Protein AF-A0A7S0RWW1-F1 (afdb_monomer_lite)

Secondary structure (DSSP, 8-state):
-PPP-PPEEEEEE--TT-HHHH-HHHHHHHHHHHHHHH-HHHHHHHHTS-HHHHHH---HHHHHIIIIIHHHTT--S-EEEEEE-GGGGS-GGGSSTT--SPP-TT--HHHHHHHHTGGGS-TTEEEEE---TTHHHHTHHHHHHHHHGGG-----HHHHHTTS-------S-HHHHHHHHHH-BTTB-PPP-SS--HHHHHHHHHHHHHHT-GGG-HHHHHHHHHHHH-SS-EEHHHHHHTT-GGGGGGSTTBTTTEEEETTEEEES-HHHHHHHHHGGGS-SSSS-----HHHHHHHHHHHHHHTTTS--HHHHHHHHHHHHHTTTSHHHHHHHHHHHS-HHHHHHHHHTT-HHHHHHHHHTS-TTT--HHHHHHHHHHHHHHHHHHH-TT-

Foldseek 3Di:
DDDPLDAQEAEQEAALLAVCSQQLLSVLVRRLVSVVVVPVQSVVLVVVDDPVVSVLDDDNVVSLVRRPAVSQPPPPRAYEYEYEAQLSQAAPQLNDPPDPDAQPVCRRVNLVSVQPRVLPHDPSYHYDYYYDCCRNNNCPVVSVCVRNPPPDDDDDPVRVCVVPDDDQAQAADPLLVLLCVQVDDPQANQDDDSHDYLVSVLVSLVRLCVSLVLLPDPLLLLVVLLSLLRSRFDALVLCVLLVNNVCQVSHRSEVAQWYDDPRGIDGNHPSSSVSLVVVCVDDPDDSGSNHDNLSSLVSVLVSQLVCLVPGDPSSLQCNLLSLQSNLVDVVSLVSNLVCLVPVVSVLVSLCSLRLVSNLVSLVSHPPVSDDPSSVVSNVVSVVCSVVSSPDPVD

Structure (mmCIF, N/CA/C/O backbone):
data_AF-A0A7S0RWW1-F1
#
_entry.id   AF-A0A7S0RWW1-F1
#
loop_
_atom_site.group_PDB
_atom_site.id
_atom_site.type_symbol
_atom_site.label_atom_id
_atom_site.label_alt_id
_atom_site.label_comp_id
_atom_site.label_asym_id
_atom_site.label_entity_id
_atom_site.label_seq_id
_atom_site.pdbx_PDB_ins_code
_atom_site.Cartn_x
_atom_site.Cartn_y
_atom_site.Cartn_z
_atom_site.occupancy
_atom_site.B_iso_or_equiv
_atom_site.auth_seq_id
_atom_site.auth_comp_id
_atom_site.auth_asym_id
_atom_site.auth_atom_id
_atom_site.pdbx_PDB_model_num
ATOM 1 N N . GLN A 1 1 ? -16.644 -12.127 40.427 1.00 37.81 1 GLN A N 1
ATOM 2 C CA . GLN A 1 1 ? -15.809 -10.912 40.522 1.00 37.81 1 GLN A CA 1
ATOM 3 C C . GLN A 1 1 ? -15.614 -10.399 39.103 1.00 37.81 1 GLN A C 1
ATOM 5 O O . GLN A 1 1 ? -14.930 -11.060 38.331 1.00 37.81 1 GLN A O 1
ATOM 10 N N . SER A 1 2 ? -16.305 -9.324 38.710 1.00 40.09 2 SER A N 1
ATOM 11 C CA . SER A 1 2 ? -16.115 -8.711 37.389 1.00 40.09 2 SER A CA 1
ATOM 12 C C . SER A 1 2 ? -14.710 -8.122 37.340 1.00 40.09 2 SER A C 1
ATOM 14 O O . SER A 1 2 ? -14.359 -7.314 38.203 1.00 40.09 2 SER A O 1
ATOM 16 N N . LYS A 1 3 ? -13.889 -8.543 36.371 1.00 50.25 3 LYS A N 1
ATOM 17 C CA . LYS A 1 3 ? -12.621 -7.861 36.087 1.00 50.25 3 LYS A CA 1
ATOM 18 C C . LYS A 1 3 ? -12.914 -6.359 35.920 1.00 50.25 3 LYS A C 1
ATOM 20 O O . LYS A 1 3 ? -13.973 -6.029 35.382 1.00 50.25 3 LYS A O 1
ATOM 25 N N . PRO A 1 4 ? -12.033 -5.458 36.391 1.00 52.06 4 PRO A N 1
ATOM 26 C CA . PRO A 1 4 ? -12.162 -4.040 36.069 1.00 52.06 4 PRO A CA 1
ATOM 27 C C . PRO A 1 4 ? -12.346 -3.895 34.556 1.00 52.06 4 PRO A C 1
ATOM 29 O O . PRO A 1 4 ? -11.759 -4.676 33.807 1.00 52.06 4 PRO A O 1
ATOM 32 N N . ASN A 1 5 ? -13.192 -2.945 34.145 1.00 63.16 5 ASN A N 1
ATOM 33 C CA . ASN A 1 5 ? -13.522 -2.646 32.750 1.00 63.16 5 ASN A CA 1
ATOM 34 C C . ASN A 1 5 ? -12.229 -2.279 31.999 1.00 63.16 5 ASN A C 1
ATOM 36 O O . ASN A 1 5 ? -11.830 -1.117 31.937 1.00 63.16 5 ASN A O 1
ATOM 40 N N . GLN A 1 6 ? -11.499 -3.294 31.543 1.00 82.75 6 GLN A N 1
ATOM 41 C CA . GLN A 1 6 ? -10.208 -3.134 30.906 1.00 82.75 6 GLN A CA 1
ATOM 42 C C . GLN A 1 6 ? -10.473 -2.534 29.534 1.00 82.75 6 GLN A C 1
ATOM 44 O O . GLN A 1 6 ? -11.285 -3.059 28.773 1.00 82.75 6 GLN A O 1
ATOM 49 N N . ALA A 1 7 ? -9.823 -1.409 29.245 1.00 89.44 7 ALA A N 1
ATOM 50 C CA . ALA A 1 7 ? -9.963 -0.771 27.950 1.00 89.44 7 ALA A CA 1
ATOM 51 C C . ALA A 1 7 ? -9.576 -1.765 26.845 1.00 89.44 7 ALA A C 1
ATOM 53 O O . ALA A 1 7 ? -8.539 -2.428 26.944 1.00 89.44 7 ALA A O 1
ATOM 54 N N . ALA A 1 8 ? -10.399 -1.863 25.802 1.00 94.88 8 ALA A N 1
ATOM 55 C CA . ALA A 1 8 ? -10.026 -2.605 24.605 1.00 94.88 8 ALA A CA 1
ATOM 56 C C . ALA A 1 8 ? -9.015 -1.761 23.825 1.00 94.88 8 ALA A C 1
ATOM 58 O O . ALA A 1 8 ? -9.282 -0.594 23.548 1.00 94.88 8 ALA A O 1
ATOM 59 N N . VAL A 1 9 ? -7.858 -2.326 23.485 1.00 96.75 9 VAL A N 1
ATOM 60 C CA . VAL A 1 9 ? -6.816 -1.616 22.733 1.00 96.75 9 VAL A CA 1
ATOM 61 C C . VAL A 1 9 ? -6.549 -2.374 21.447 1.00 96.75 9 VAL A C 1
ATOM 63 O O . VAL A 1 9 ? -6.239 -3.562 21.485 1.00 96.75 9 VAL A O 1
ATOM 66 N N . VAL A 1 10 ? -6.664 -1.685 20.317 1.00 97.25 10 VAL A N 1
ATOM 67 C CA . VAL A 1 10 ? -6.416 -2.258 18.990 1.00 97.25 10 VAL A CA 1
ATOM 68 C C . VAL A 1 10 ? -5.436 -1.389 18.220 1.00 97.25 10 VAL A C 1
ATOM 70 O O . VAL A 1 10 ? -5.339 -0.182 18.453 1.00 97.25 10 VAL A O 1
ATOM 73 N N . PHE A 1 11 ? -4.698 -2.010 17.306 1.00 97.38 11 PHE A N 1
ATOM 74 C CA . PHE A 1 11 ? -3.546 -1.396 16.660 1.00 97.38 11 PHE A CA 1
ATOM 75 C C . PHE A 1 11 ? -3.652 -1.502 15.145 1.00 97.38 11 PHE A C 1
ATOM 77 O O . PHE A 1 11 ? -3.973 -2.555 14.594 1.00 97.38 11 PHE A O 1
ATOM 84 N N . HIS A 1 12 ? -3.300 -0.428 14.451 1.00 97.19 12 HIS A N 1
ATOM 85 C CA . HIS A 1 12 ? -3.078 -0.450 13.015 1.00 97.19 12 HIS A CA 1
ATOM 86 C C . HIS A 1 12 ? -1.761 0.241 12.676 1.00 97.19 12 HIS A C 1
ATOM 88 O O . HIS A 1 12 ? -1.550 1.394 13.037 1.00 97.19 12 HIS A O 1
ATOM 94 N N . TYR A 1 13 ? -0.890 -0.467 11.959 1.00 95.00 13 TYR A N 1
ATOM 95 C CA . TYR A 1 13 ? 0.432 0.024 11.572 1.00 95.00 13 TYR A CA 1
ATOM 96 C C . TYR A 1 13 ? 0.440 0.369 10.090 1.00 95.00 13 TYR A C 1
ATOM 98 O O . TYR A 1 13 ? 0.392 -0.534 9.244 1.00 95.00 13 TYR A O 1
ATOM 106 N N . LEU A 1 14 ? 0.518 1.658 9.774 1.00 93.19 14 LEU A N 1
ATOM 107 C CA . LEU A 1 14 ? 0.661 2.123 8.400 1.00 93.19 14 LEU A CA 1
ATOM 108 C C . LEU A 1 14 ? 2.075 1.822 7.897 1.00 93.19 14 LEU A C 1
ATOM 110 O O . LEU A 1 14 ? 3.035 1.770 8.663 1.00 93.19 14 LEU A O 1
ATOM 114 N N . LYS A 1 15 ? 2.195 1.534 6.600 1.00 90.19 15 LYS A N 1
ATOM 115 C CA . LYS A 1 15 ? 3.483 1.234 5.967 1.00 90.19 15 LYS A CA 1
ATOM 116 C C . LYS A 1 15 ? 3.418 1.591 4.489 1.00 90.19 15 LYS A C 1
ATOM 118 O O . LYS A 1 15 ? 2.654 0.964 3.759 1.00 90.19 15 LYS A O 1
ATOM 123 N N . PHE A 1 16 ? 4.249 2.532 4.044 1.00 85.69 16 PHE A N 1
ATOM 124 C CA . PHE A 1 16 ? 4.238 3.048 2.669 1.00 85.69 16 PHE A CA 1
ATOM 125 C C . PHE A 1 16 ? 4.386 1.940 1.605 1.00 85.69 16 PHE A C 1
ATOM 127 O O . PHE A 1 16 ? 3.766 1.984 0.547 1.00 85.69 16 PHE A O 1
ATOM 134 N N . SER A 1 17 ? 5.206 0.925 1.906 1.00 83.19 17 SER A N 1
ATOM 135 C CA . SER A 1 17 ? 5.557 -0.185 1.004 1.00 83.19 17 SER A CA 1
ATOM 136 C C . SER A 1 17 ? 4.519 -1.301 0.980 1.00 83.19 17 SER A C 1
ATOM 138 O O . SER A 1 17 ? 4.712 -2.309 0.305 1.00 83.19 17 SER A O 1
ATOM 140 N N . ASP A 1 18 ? 3.433 -1.167 1.740 1.00 89.50 18 ASP A N 1
ATOM 141 C CA . ASP A 1 18 ? 2.361 -2.148 1.774 1.00 89.50 18 ASP A CA 1
ATOM 142 C C . ASP A 1 18 ? 1.015 -1.450 1.597 1.00 89.50 18 ASP A C 1
ATOM 144 O O . ASP A 1 18 ? 0.349 -1.082 2.565 1.00 89.50 18 ASP A O 1
ATOM 148 N N . GLN A 1 19 ? 0.581 -1.314 0.342 1.00 88.12 19 GLN A N 1
ATOM 149 C CA . GLN A 1 19 ? -0.692 -0.674 0.001 1.00 88.12 19 GLN A CA 1
ATOM 150 C C . GLN A 1 19 ? -1.904 -1.330 0.686 1.00 88.12 19 GLN A C 1
ATOM 152 O O . GLN A 1 19 ? -2.934 -0.682 0.862 1.00 88.12 19 GLN A O 1
ATOM 157 N N . ARG A 1 20 ? -1.800 -2.584 1.153 1.00 90.00 20 ARG A N 1
ATOM 158 C CA . ARG A 1 20 ? -2.861 -3.239 1.942 1.00 90.00 20 ARG A CA 1
ATOM 159 C C . ARG A 1 20 ? -3.050 -2.585 3.306 1.00 90.00 20 ARG A C 1
ATOM 161 O O . ARG A 1 20 ? -4.157 -2.617 3.831 1.00 90.00 20 ARG A O 1
ATOM 168 N N . ARG A 1 21 ? -1.981 -2.026 3.879 1.00 92.50 21 ARG A N 1
ATOM 169 C CA . ARG A 1 21 ? -1.993 -1.314 5.164 1.00 92.50 21 ARG A CA 1
ATOM 170 C C . ARG A 1 21 ? -2.433 0.139 5.021 1.00 92.50 21 ARG A C 1
ATOM 172 O O . ARG A 1 21 ? -2.729 0.756 6.034 1.00 92.50 21 ARG A O 1
ATOM 179 N N . LEU A 1 22 ? -2.492 0.664 3.799 1.00 92.06 22 LEU A N 1
ATOM 180 C CA . LEU A 1 22 ? -2.955 2.021 3.495 1.00 92.06 22 LEU A CA 1
ATOM 181 C C . LEU A 1 22 ? -4.386 2.047 2.939 1.00 92.06 22 LEU A C 1
ATOM 183 O O . LEU A 1 22 ? -4.972 3.116 2.785 1.00 92.06 22 LEU A O 1
ATOM 187 N N . ASP A 1 23 ? -4.946 0.882 2.608 1.00 91.75 23 ASP A N 1
ATOM 188 C CA . ASP A 1 23 ? -6.295 0.758 2.072 1.00 91.75 23 ASP A 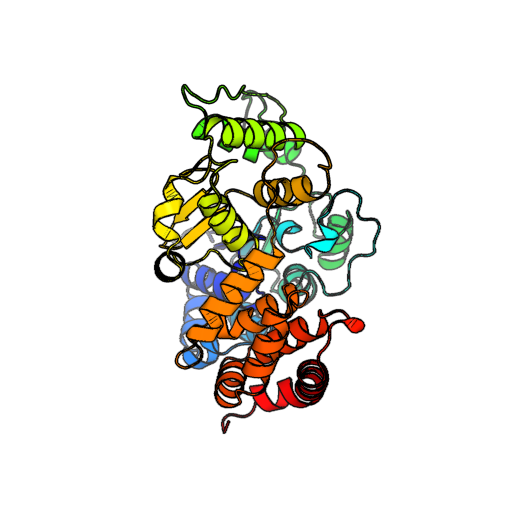CA 1
ATOM 189 C C . ASP A 1 23 ? -7.350 0.940 3.181 1.00 91.75 23 ASP A C 1
ATOM 191 O O . ASP A 1 23 ? -7.445 0.085 4.063 1.00 91.75 23 ASP A O 1
ATOM 195 N N . PRO A 1 24 ? -8.178 2.002 3.147 1.00 94.50 24 PRO A N 1
ATOM 196 C CA . PRO A 1 24 ? -9.103 2.325 4.235 1.00 94.50 24 PRO A CA 1
ATOM 197 C C . PRO A 1 24 ? -10.050 1.196 4.630 1.00 94.50 24 PRO A C 1
ATOM 199 O O . PRO A 1 24 ? -10.359 1.028 5.804 1.00 94.50 24 PRO A O 1
ATOM 202 N N . ILE A 1 25 ? -10.498 0.401 3.663 1.00 94.69 25 ILE A N 1
ATOM 203 C CA . ILE A 1 25 ? -11.464 -0.668 3.910 1.00 94.69 25 ILE A CA 1
ATOM 204 C C . ILE A 1 25 ? -10.781 -1.824 4.624 1.00 94.69 25 ILE A C 1
ATOM 206 O O . ILE A 1 25 ? -11.330 -2.381 5.573 1.00 94.69 25 ILE A O 1
ATOM 210 N N . ARG A 1 26 ? -9.548 -2.156 4.235 1.00 95.00 26 ARG A N 1
ATOM 211 C CA . ARG A 1 26 ? -8.730 -3.119 4.980 1.00 95.00 26 ARG A CA 1
ATOM 212 C C . ARG A 1 26 ? -8.386 -2.625 6.383 1.00 95.00 26 ARG A C 1
ATOM 214 O O . ARG A 1 26 ? -8.377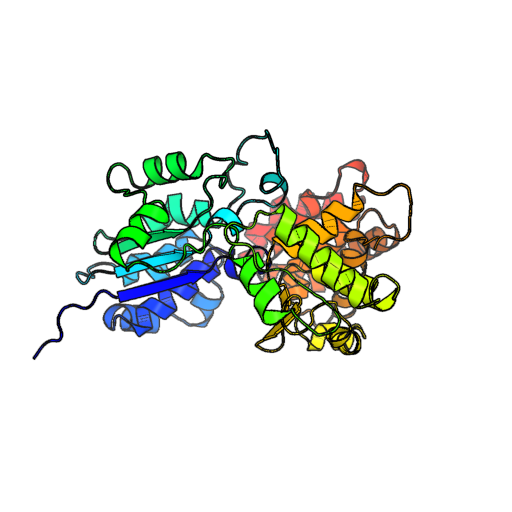 -3.445 7.297 1.00 95.00 26 ARG A O 1
ATOM 221 N N . ILE A 1 27 ? -8.154 -1.323 6.569 1.00 97.00 27 ILE A N 1
ATOM 222 C CA . ILE A 1 27 ? -7.970 -0.724 7.903 1.00 97.00 27 ILE A CA 1
ATOM 223 C C . ILE A 1 27 ? -9.223 -0.963 8.751 1.00 97.00 27 ILE A C 1
ATOM 225 O O . ILE A 1 27 ? -9.122 -1.534 9.833 1.00 97.00 27 ILE A O 1
ATOM 229 N N . ILE A 1 28 ? -10.405 -0.609 8.235 1.00 97.94 28 ILE A N 1
ATOM 230 C CA . ILE A 1 28 ? -11.695 -0.828 8.907 1.00 97.94 28 ILE A CA 1
ATOM 231 C C . ILE A 1 28 ? -11.877 -2.308 9.276 1.00 97.94 28 ILE A C 1
ATOM 233 O O . ILE A 1 28 ? -12.124 -2.618 10.439 1.00 97.94 28 ILE A O 1
ATOM 237 N N . LYS A 1 29 ? -11.696 -3.226 8.315 1.00 97.38 29 LYS A N 1
ATOM 238 C CA . LYS A 1 29 ? -11.823 -4.680 8.528 1.00 97.38 29 LYS A CA 1
ATOM 239 C C . LYS A 1 29 ? -10.853 -5.192 9.602 1.00 97.38 29 LYS A C 1
ATOM 241 O O . LYS A 1 29 ? -11.246 -5.979 10.457 1.00 97.38 29 LYS A O 1
ATOM 246 N N . SER A 1 30 ? -9.603 -4.726 9.585 1.00 96.81 30 SER A N 1
ATOM 247 C CA . SER A 1 30 ? -8.581 -5.081 10.581 1.00 96.81 30 SER A CA 1
ATOM 248 C C . SER A 1 30 ? -8.958 -4.609 11.988 1.00 96.81 30 SER A C 1
ATOM 250 O O . SER A 1 30 ? -8.861 -5.379 12.944 1.00 96.81 30 SER A O 1
ATOM 252 N N . LEU A 1 31 ? -9.421 -3.361 12.117 1.00 97.75 31 LEU A N 1
ATOM 253 C CA . LEU A 1 31 ? -9.864 -2.801 13.394 1.00 97.75 31 LEU A CA 1
ATOM 254 C C . LEU A 1 31 ? -11.086 -3.554 13.932 1.00 97.75 31 LEU A C 1
ATOM 256 O O . LEU A 1 31 ? -11.083 -3.959 15.091 1.00 97.75 31 LEU A O 1
ATOM 260 N N . ALA A 1 32 ? -12.088 -3.802 13.085 1.00 97.94 32 ALA A N 1
ATOM 261 C CA . ALA A 1 32 ? -13.297 -4.539 13.445 1.00 97.94 32 ALA A CA 1
ATOM 262 C C . ALA A 1 32 ? -12.977 -5.959 13.941 1.00 97.94 32 ALA A C 1
ATOM 264 O O . ALA A 1 32 ? -13.455 -6.373 14.997 1.00 97.94 32 ALA A O 1
ATOM 265 N N . ALA A 1 33 ? -12.091 -6.675 13.238 1.00 97.38 33 ALA A N 1
ATOM 266 C CA . ALA A 1 33 ? -11.648 -8.005 13.644 1.00 97.38 33 ALA A CA 1
ATOM 267 C C . ALA A 1 33 ? -10.949 -7.990 15.016 1.00 97.38 33 ALA A C 1
ATOM 269 O O . ALA A 1 33 ? -11.266 -8.808 15.876 1.00 97.38 33 ALA A O 1
ATOM 270 N N . GLN A 1 34 ? -10.037 -7.042 15.262 1.00 97.88 34 GLN A N 1
ATOM 271 C CA . GLN A 1 34 ? -9.373 -6.917 16.566 1.00 97.88 34 GLN A CA 1
ATOM 272 C C . GLN A 1 34 ? -10.361 -6.555 17.686 1.00 97.88 34 GLN A C 1
ATOM 274 O O . GLN A 1 34 ? -10.281 -7.108 18.786 1.00 97.88 34 GLN A O 1
ATOM 279 N N . LEU A 1 35 ? -11.327 -5.674 17.413 1.00 97.56 35 LEU A N 1
ATOM 280 C CA . LEU A 1 35 ? -12.364 -5.311 18.378 1.00 97.56 35 LEU A CA 1
ATOM 281 C C . LEU A 1 35 ? -13.239 -6.511 18.744 1.00 97.56 35 LEU A C 1
ATOM 283 O O . LEU A 1 35 ? -13.474 -6.726 19.929 1.00 97.56 35 LEU A O 1
ATOM 287 N N . ALA A 1 36 ? -13.633 -7.343 17.778 1.00 97.06 36 ALA A N 1
ATOM 288 C CA . ALA A 1 36 ? -14.377 -8.574 18.051 1.00 97.06 36 ALA A CA 1
ATOM 289 C C . ALA A 1 36 ? -13.603 -9.557 18.941 1.00 97.06 36 ALA A C 1
ATOM 291 O O . ALA A 1 36 ? -14.194 -10.228 19.781 1.00 97.06 36 ALA A O 1
ATOM 292 N N . THR A 1 37 ? -12.272 -9.616 18.833 1.00 96.12 37 THR A N 1
ATOM 293 C CA . THR A 1 37 ? -11.478 -10.447 19.760 1.00 96.12 37 THR A CA 1
ATOM 294 C C . THR A 1 37 ? -11.447 -9.906 21.192 1.00 96.12 37 THR A C 1
ATOM 296 O O . THR A 1 37 ? -11.157 -10.657 22.121 1.00 96.12 37 THR A O 1
ATOM 299 N N . SER A 1 38 ? -11.747 -8.618 21.380 1.00 94.62 38 SER A N 1
ATOM 300 C CA . SER A 1 38 ? -11.642 -7.928 22.671 1.00 94.62 38 SER A CA 1
ATOM 301 C C . SER A 1 38 ? -12.997 -7.631 23.326 1.00 94.62 38 SER A C 1
ATOM 303 O O . SER A 1 38 ? -13.058 -7.469 24.544 1.00 94.62 38 SER A O 1
ATOM 305 N N . ILE A 1 39 ? -14.075 -7.531 22.544 1.00 95.94 39 ILE A N 1
ATOM 306 C CA . ILE A 1 39 ? -15.402 -7.092 22.985 1.00 95.94 39 ILE A CA 1
ATOM 307 C C . ILE A 1 39 ? -16.449 -8.074 22.453 1.00 95.94 39 ILE A C 1
ATOM 309 O O . ILE A 1 39 ? -16.729 -8.109 21.255 1.00 95.94 39 ILE A O 1
ATOM 313 N N . ALA A 1 40 ? -17.055 -8.849 23.356 1.00 95.62 40 ALA A N 1
ATOM 314 C CA . ALA A 1 40 ? -18.004 -9.906 23.000 1.00 95.62 40 ALA A CA 1
ATOM 315 C C . ALA A 1 40 ? -19.211 -9.383 22.202 1.00 95.62 40 ALA A C 1
ATOM 317 O O . ALA A 1 40 ? -19.554 -9.958 21.179 1.00 95.62 40 ALA A O 1
ATOM 318 N N . THR A 1 41 ? -19.794 -8.250 22.604 1.00 96.12 41 THR A N 1
ATOM 319 C CA . THR A 1 41 ? -20.940 -7.648 21.901 1.00 96.12 41 THR A CA 1
ATOM 320 C C . THR A 1 41 ? -20.593 -7.220 20.473 1.00 96.12 41 THR A C 1
ATOM 322 O O . THR A 1 41 ? -21.389 -7.419 19.563 1.00 96.12 41 THR A O 1
ATOM 325 N N . VAL A 1 42 ? -19.378 -6.701 20.242 1.00 97.19 42 VAL A N 1
ATOM 326 C CA . VAL A 1 42 ? -18.908 -6.397 18.878 1.00 97.19 42 VAL A CA 1
ATOM 327 C C . VAL A 1 42 ? -18.791 -7.687 18.067 1.00 97.19 42 VAL A C 1
ATOM 329 O O . VAL A 1 42 ? -19.207 -7.721 16.913 1.00 97.19 42 VAL A O 1
ATOM 332 N N . ALA A 1 43 ? -18.260 -8.758 18.666 1.00 97.12 43 ALA A N 1
ATOM 333 C CA . ALA A 1 43 ? -18.159 -10.056 18.006 1.00 97.12 43 ALA A CA 1
ATOM 334 C C . ALA A 1 43 ? -19.535 -10.610 17.616 1.00 97.12 43 ALA A C 1
ATOM 336 O O . ALA A 1 43 ? -19.715 -11.035 16.480 1.00 97.12 43 ALA A O 1
ATOM 337 N N . GLU A 1 44 ? -20.508 -10.563 18.528 1.00 96.62 44 GLU A N 1
ATOM 338 C CA . GLU A 1 44 ? -21.885 -11.001 18.280 1.00 96.62 44 GLU A CA 1
ATOM 339 C C . GLU A 1 44 ? -22.524 -10.243 17.113 1.00 96.62 44 GLU A C 1
ATOM 341 O O . GLU A 1 44 ? -23.101 -10.878 16.233 1.00 96.62 44 GLU A O 1
ATOM 346 N N . CYS A 1 45 ? -22.369 -8.915 17.060 1.00 96.81 45 CYS A N 1
ATOM 347 C CA . CYS A 1 45 ? -22.849 -8.108 15.937 1.00 96.81 45 CYS A CA 1
ATOM 348 C C . CYS A 1 45 ? -22.168 -8.499 14.618 1.00 96.81 45 CYS A C 1
ATOM 350 O O . CYS A 1 45 ? -22.840 -8.692 13.609 1.00 96.81 45 CYS A O 1
ATOM 352 N N . LEU A 1 46 ? -20.838 -8.642 14.610 1.00 96.81 46 LEU A N 1
ATOM 353 C CA . LEU A 1 46 ? -20.101 -8.957 13.382 1.00 96.81 46 LEU A CA 1
ATOM 354 C C . LEU A 1 46 ? -20.347 -10.387 12.882 1.00 96.81 46 LEU A C 1
ATOM 356 O O . LEU A 1 46 ? -20.347 -10.602 11.675 1.00 96.81 46 LEU A O 1
ATOM 360 N N . PHE A 1 47 ? -20.586 -11.359 13.768 1.00 96.31 47 PHE A N 1
ATOM 361 C CA . PHE A 1 47 ? -20.890 -12.741 13.375 1.00 96.31 47 PHE A CA 1
ATOM 362 C C . PHE A 1 47 ? -22.291 -12.927 12.782 1.00 96.31 47 PHE A C 1
ATOM 364 O O . PHE A 1 47 ? -22.570 -13.987 12.226 1.00 96.31 47 PHE A O 1
ATOM 371 N N . GLN A 1 48 ? -23.162 -11.921 12.881 1.00 96.62 48 GLN A N 1
ATOM 372 C CA . GLN A 1 48 ? -24.458 -11.916 12.197 1.00 96.62 48 GLN A CA 1
ATOM 373 C C . GLN A 1 48 ? -24.358 -11.456 10.738 1.00 96.62 48 GLN A C 1
ATOM 375 O O . GLN A 1 48 ? -25.322 -11.606 9.992 1.00 96.62 48 GLN A O 1
ATOM 380 N N . LEU A 1 49 ? -23.218 -10.892 10.332 1.00 96.38 49 LEU A N 1
ATOM 381 C CA . LEU A 1 49 ? -22.996 -10.440 8.964 1.00 96.38 49 LEU A CA 1
ATOM 382 C C . LEU A 1 49 ? -22.639 -11.614 8.052 1.00 96.38 49 LEU A C 1
ATOM 384 O O . LEU A 1 49 ? -21.945 -12.550 8.461 1.00 96.38 49 LEU A O 1
ATOM 388 N N . ASP A 1 50 ? -23.051 -11.529 6.789 1.00 95.44 50 ASP A N 1
ATOM 389 C CA . ASP A 1 50 ? -22.620 -12.485 5.779 1.00 95.44 50 ASP A CA 1
ATOM 390 C C . ASP A 1 50 ? -21.142 -12.264 5.411 1.00 95.44 50 ASP A C 1
ATOM 392 O O . ASP A 1 50 ? -20.688 -11.153 5.116 1.00 95.44 50 ASP A O 1
ATOM 396 N N . ALA A 1 51 ? -20.357 -13.342 5.442 1.00 91.44 51 ALA A N 1
ATOM 397 C CA . ALA A 1 51 ? -18.920 -13.261 5.211 1.00 91.44 51 ALA A CA 1
ATOM 398 C C . ALA A 1 51 ? -18.571 -12.879 3.761 1.00 91.44 51 ALA A C 1
ATOM 400 O O . ALA A 1 51 ? -17.536 -12.242 3.543 1.00 91.44 51 ALA A O 1
ATOM 401 N N . ALA A 1 52 ? -19.403 -13.255 2.783 1.00 89.25 52 ALA A N 1
ATOM 402 C CA . ALA A 1 52 ? -19.198 -12.890 1.386 1.00 89.25 52 ALA A CA 1
ATOM 403 C C . ALA A 1 52 ? -19.508 -11.403 1.173 1.00 89.25 52 ALA A C 1
ATOM 405 O O . ALA A 1 52 ? -18.673 -10.690 0.618 1.00 89.25 52 ALA A O 1
ATOM 406 N N . GLU A 1 53 ? -20.610 -10.897 1.730 1.00 89.50 53 GLU A N 1
ATOM 407 C CA . GLU A 1 53 ? -20.940 -9.466 1.696 1.00 89.50 53 GLU A CA 1
ATOM 408 C C . GLU A 1 53 ? -19.833 -8.616 2.335 1.00 89.50 53 GLU A C 1
ATOM 410 O O . GLU A 1 53 ? -19.358 -7.640 1.747 1.00 89.50 53 GLU A O 1
ATOM 415 N N . VAL A 1 54 ? -19.333 -9.026 3.508 1.00 92.25 54 VAL A N 1
ATOM 416 C CA . VAL A 1 54 ? -18.217 -8.335 4.170 1.00 92.25 54 VAL A CA 1
ATOM 417 C C . VAL A 1 54 ? -16.956 -8.381 3.312 1.00 92.25 54 VAL A C 1
ATOM 419 O O . VAL A 1 54 ? -16.248 -7.372 3.206 1.00 92.25 54 VAL A O 1
ATOM 422 N N . ALA A 1 55 ? -16.641 -9.520 2.688 1.00 86.81 55 ALA A N 1
ATOM 423 C CA . ALA A 1 55 ? -15.491 -9.640 1.795 1.00 86.81 55 ALA A CA 1
ATOM 424 C C . ALA A 1 55 ? -15.591 -8.657 0.620 1.00 86.81 55 ALA A C 1
ATOM 426 O O . ALA A 1 55 ? -14.588 -8.020 0.279 1.00 86.81 55 ALA A O 1
ATOM 427 N N . GLU A 1 56 ? -16.798 -8.462 0.102 1.00 85.88 56 GLU A N 1
ATOM 428 C CA . GLU A 1 56 ? -17.108 -7.637 -1.057 1.00 85.88 56 GLU A CA 1
ATOM 429 C C . GLU A 1 56 ? -17.247 -6.138 -0.792 1.00 85.88 56 GLU A C 1
ATOM 431 O O . GLU A 1 56 ? -17.319 -5.382 -1.762 1.00 85.88 56 GLU A O 1
ATOM 436 N N . LEU A 1 57 ? -17.248 -5.689 0.469 1.00 89.88 57 LEU A N 1
ATOM 437 C CA . LEU A 1 57 ? -17.266 -4.262 0.808 1.00 89.88 57 LEU A CA 1
ATOM 438 C C . LEU A 1 57 ? -16.123 -3.507 0.107 1.00 89.88 57 LEU A C 1
ATOM 440 O O . LEU A 1 57 ? -14.944 -3.803 0.330 1.00 89.88 57 LEU A O 1
ATOM 444 N N . TYR A 1 58 ? -16.497 -2.511 -0.699 1.00 83.94 58 TYR A N 1
ATOM 445 C CA . TYR A 1 58 ? -15.611 -1.664 -1.513 1.00 83.94 58 TYR A CA 1
ATOM 446 C C . TYR A 1 58 ? -15.865 -0.159 -1.319 1.00 83.94 58 TYR A C 1
ATOM 448 O O . TYR A 1 58 ? -15.056 0.665 -1.755 1.00 83.94 58 TYR A O 1
ATOM 456 N N . ASP A 1 59 ? -16.949 0.201 -0.629 1.00 89.19 59 ASP A N 1
ATOM 457 C CA . ASP A 1 59 ? -17.239 1.569 -0.220 1.00 89.19 59 ASP A CA 1
ATOM 458 C C . ASP A 1 59 ? -16.789 1.822 1.228 1.00 89.19 59 ASP A C 1
ATOM 460 O O . ASP A 1 59 ? -16.969 0.991 2.122 1.00 89.19 59 ASP A O 1
ATOM 464 N N . MET A 1 60 ? -16.170 2.982 1.455 1.00 92.62 60 MET A N 1
ATOM 465 C CA . MET A 1 60 ? -15.602 3.333 2.757 1.00 92.62 60 MET A CA 1
ATOM 466 C C . MET A 1 60 ? -16.688 3.626 3.792 1.00 92.62 60 MET A C 1
ATOM 468 O O . MET A 1 60 ? -16.516 3.261 4.953 1.00 92.62 60 MET A O 1
ATOM 472 N N . GLU A 1 61 ? -17.778 4.279 3.385 1.00 94.94 61 GLU A N 1
ATOM 473 C CA . GLU A 1 61 ? -18.876 4.624 4.284 1.00 94.94 61 GLU A CA 1
ATOM 474 C C . GLU A 1 61 ? -19.624 3.369 4.711 1.00 94.94 61 GLU A C 1
ATOM 476 O O . GLU A 1 61 ? -19.703 3.095 5.902 1.00 94.94 61 GLU A O 1
ATOM 481 N N . CYS A 1 62 ? -20.057 2.546 3.758 1.00 94.81 62 CYS A N 1
ATOM 482 C CA . CYS A 1 62 ? -20.718 1.277 4.028 1.00 94.81 62 CYS A CA 1
ATOM 483 C C . CYS A 1 62 ? -19.865 0.370 4.930 1.00 94.81 62 CYS A C 1
ATOM 485 O O . CYS A 1 62 ? -20.370 -0.171 5.917 1.00 94.81 62 CYS A O 1
ATOM 487 N N . ALA A 1 63 ? -18.557 0.258 4.664 1.00 97.25 63 ALA A N 1
ATOM 488 C CA . ALA A 1 63 ? -17.658 -0.513 5.518 1.00 97.25 63 ALA A CA 1
ATOM 489 C C . ALA A 1 63 ? -17.551 0.073 6.934 1.00 97.25 63 ALA A C 1
ATOM 491 O O . ALA A 1 63 ? -17.593 -0.677 7.907 1.00 97.25 63 ALA A O 1
ATOM 492 N N . PHE A 1 64 ? -17.415 1.394 7.069 1.00 98.19 64 PHE A N 1
ATOM 493 C CA . PHE A 1 64 ? -17.332 2.059 8.370 1.00 98.19 64 PHE A CA 1
ATOM 494 C C . PHE A 1 64 ? -18.612 1.869 9.189 1.00 98.19 64 PHE A C 1
ATOM 496 O O . PHE A 1 64 ? -18.550 1.506 10.363 1.00 98.19 64 PHE A O 1
ATOM 503 N N . GLU A 1 65 ? -19.757 2.097 8.556 1.00 97.75 65 GLU A N 1
ATOM 504 C CA . GLU A 1 65 ? -21.086 1.978 9.142 1.00 97.75 65 GLU A CA 1
ATOM 505 C C . GLU A 1 65 ? -21.338 0.557 9.652 1.00 97.75 65 GLU A C 1
ATOM 507 O O . GLU A 1 65 ? -21.655 0.362 10.827 1.00 97.75 65 GLU A O 1
ATOM 512 N N . THR A 1 66 ? -21.095 -0.431 8.790 1.00 97.50 66 THR A N 1
ATOM 513 C CA . THR A 1 66 ? -21.383 -1.847 9.050 1.00 97.50 66 THR A CA 1
ATOM 514 C C . THR A 1 66 ? -20.406 -2.473 10.043 1.00 97.50 66 THR A C 1
ATOM 516 O O . THR A 1 66 ? -20.814 -3.241 10.909 1.00 97.50 66 THR A O 1
ATOM 519 N N . LEU A 1 67 ? -19.107 -2.170 9.930 1.00 98.38 67 LEU A N 1
ATOM 520 C CA . LEU A 1 67 ? -18.066 -2.901 10.662 1.00 98.38 67 LEU A CA 1
ATOM 521 C C . LEU A 1 67 ? -17.556 -2.186 11.914 1.00 98.38 67 LEU A C 1
ATOM 523 O O . LEU A 1 67 ? -16.947 -2.833 12.764 1.00 98.38 67 LEU A O 1
ATOM 527 N N . LEU A 1 68 ? -17.761 -0.870 12.035 1.00 98.00 68 LEU A N 1
ATOM 528 C CA . LEU A 1 68 ? -17.285 -0.098 13.185 1.00 98.00 68 LEU A CA 1
ATOM 529 C C . LEU A 1 68 ? -18.404 0.675 13.877 1.00 98.00 68 LEU A C 1
ATOM 531 O O . LEU A 1 68 ? -18.602 0.462 15.069 1.00 98.00 68 LEU A O 1
ATOM 535 N N . ARG A 1 69 ? -19.138 1.553 13.178 1.00 97.75 69 ARG A N 1
ATOM 536 C CA . ARG A 1 69 ? -20.103 2.446 13.842 1.00 97.75 69 ARG A CA 1
ATOM 537 C C . ARG A 1 69 ? -21.235 1.667 14.506 1.00 97.75 69 ARG A C 1
ATOM 539 O O . ARG A 1 69 ? -21.424 1.836 15.706 1.00 97.75 69 ARG A O 1
ATOM 546 N N . ALA A 1 70 ? -21.951 0.829 13.757 1.00 97.12 70 ALA A N 1
ATOM 547 C CA . ALA A 1 70 ? -23.070 0.066 14.306 1.00 97.12 70 ALA A CA 1
ATOM 548 C C . ALA A 1 70 ? -22.625 -0.946 15.385 1.00 97.12 70 ALA A C 1
ATOM 550 O O . ALA A 1 70 ? -23.220 -0.947 16.460 1.00 97.12 70 ALA A O 1
ATOM 551 N N . PRO A 1 71 ? -21.544 -1.738 15.208 1.00 97.56 71 PRO A N 1
ATOM 552 C CA . PRO A 1 71 ? -21.087 -2.661 16.254 1.00 97.56 71 PRO A CA 1
ATOM 553 C C . PRO A 1 71 ? -20.597 -1.988 17.543 1.00 97.56 71 PRO A C 1
ATOM 555 O O . PRO A 1 71 ? -20.623 -2.614 18.601 1.00 97.56 71 PRO A O 1
ATOM 558 N N . LEU A 1 72 ? -20.124 -0.738 17.472 1.00 97.44 72 LEU A N 1
ATOM 559 C CA . LEU A 1 72 ? -19.674 0.027 18.641 1.00 97.44 72 LEU A CA 1
ATOM 560 C C . LEU A 1 72 ? -20.791 0.855 19.293 1.00 97.44 72 LEU A C 1
ATOM 562 O O . LEU A 1 72 ? -20.571 1.454 20.350 1.00 97.44 72 LEU A O 1
ATOM 566 N N . GLU A 1 73 ? -21.982 0.900 18.701 1.00 95.88 73 GLU A N 1
ATOM 567 C CA . GLU A 1 73 ? -23.113 1.632 19.256 1.00 95.88 73 GLU A CA 1
ATOM 568 C C . GLU A 1 73 ? -23.540 1.027 20.605 1.00 95.88 73 GLU A C 1
ATOM 570 O O . GLU A 1 73 ? -23.680 -0.184 20.761 1.00 95.88 73 GLU A O 1
ATOM 575 N N . GLY A 1 74 ? -23.685 1.873 21.629 1.00 91.38 74 GLY A N 1
ATOM 576 C CA . GLY A 1 74 ? -24.024 1.433 22.989 1.00 91.38 74 GLY A CA 1
ATOM 577 C C . GLY A 1 74 ? -22.870 0.815 23.794 1.00 91.38 74 GLY A C 1
ATOM 578 O O . GLY A 1 74 ? -23.063 0.488 24.967 1.00 91.38 74 GLY A O 1
ATOM 579 N N . ILE A 1 75 ? -21.661 0.695 23.231 1.00 94.69 75 ILE A N 1
ATOM 580 C CA . ILE A 1 75 ? -20.488 0.225 23.977 1.00 94.69 75 ILE A CA 1
ATOM 581 C C . ILE A 1 75 ? -20.053 1.283 24.997 1.00 94.69 75 ILE A C 1
ATOM 583 O O . ILE A 1 75 ? -19.627 2.383 24.643 1.00 94.69 75 ILE A O 1
ATOM 587 N N . THR A 1 76 ? -20.129 0.926 26.281 1.00 92.94 76 THR A N 1
ATOM 588 C CA . THR A 1 76 ? -19.778 1.809 27.409 1.00 92.94 76 THR A CA 1
ATOM 589 C C . THR A 1 76 ? -18.358 1.603 27.930 1.00 92.94 76 THR A C 1
ATOM 591 O O . THR A 1 76 ? -17.811 2.492 28.585 1.00 92.94 76 THR A O 1
ATOM 594 N N . GLN A 1 77 ? -17.738 0.447 27.658 1.00 94.00 77 GLN A N 1
ATOM 595 C CA . GLN A 1 77 ? -16.339 0.227 28.021 1.00 94.00 77 GLN A CA 1
ATOM 596 C C . GLN A 1 77 ? -15.414 1.110 27.164 1.00 94.00 77 GLN A C 1
ATOM 598 O O . GLN A 1 77 ? -15.684 1.290 25.977 1.00 94.00 77 GLN A O 1
ATOM 603 N N . PRO A 1 78 ? -14.307 1.635 27.719 1.00 96.00 78 PRO A N 1
ATOM 604 C CA . PRO A 1 78 ? -13.352 2.408 26.934 1.00 96.00 78 PRO A CA 1
ATOM 605 C C . PRO A 1 78 ? -12.695 1.574 25.826 1.00 96.00 78 PRO A C 1
ATOM 607 O O . PRO A 1 78 ? -12.287 0.430 26.047 1.00 96.00 78 PRO A O 1
ATOM 610 N N . VAL A 1 79 ? -12.530 2.179 24.654 1.00 97.56 79 VAL A N 1
ATOM 611 C CA . VAL A 1 79 ? -11.839 1.615 23.491 1.00 97.56 79 VAL A CA 1
ATOM 612 C C . VAL A 1 79 ? -10.734 2.576 23.065 1.00 97.56 79 VAL A C 1
ATOM 614 O O . VAL A 1 79 ? -10.952 3.780 22.988 1.00 97.56 79 VAL A O 1
ATOM 617 N N . ILE A 1 80 ? -9.539 2.062 22.788 1.00 97.19 80 ILE A N 1
ATOM 618 C CA . ILE A 1 80 ? -8.391 2.839 22.320 1.00 97.19 80 ILE A CA 1
ATOM 619 C C . ILE A 1 80 ? -7.955 2.289 20.964 1.00 97.19 80 ILE A C 1
ATOM 621 O O . ILE A 1 80 ? -7.532 1.139 20.854 1.00 97.19 80 ILE A O 1
ATOM 625 N N . LEU A 1 81 ? -8.040 3.129 19.935 1.00 97.31 81 LEU A N 1
ATOM 626 C CA . LEU A 1 81 ? -7.548 2.838 18.594 1.00 97.31 81 LEU A CA 1
ATOM 627 C C . LEU A 1 81 ? -6.171 3.484 18.422 1.00 97.31 81 LEU A C 1
ATOM 629 O O . LEU A 1 81 ? -6.046 4.710 18.423 1.00 97.31 81 LEU A O 1
ATOM 633 N N . VAL A 1 82 ? -5.134 2.667 18.271 1.00 97.00 82 VAL A N 1
ATOM 634 C CA . VAL A 1 82 ? -3.771 3.134 18.004 1.00 97.00 82 VAL A CA 1
ATOM 635 C C . VAL A 1 82 ? -3.507 3.044 16.505 1.00 97.00 82 VAL A C 1
ATOM 637 O O . VAL A 1 82 ? -3.482 1.945 15.953 1.00 97.00 82 VAL A O 1
ATOM 640 N N . ILE A 1 83 ? -3.304 4.182 15.841 1.00 95.94 83 ILE A N 1
ATOM 641 C CA . ILE A 1 83 ? -2.908 4.239 14.428 1.00 95.94 83 ILE A CA 1
ATOM 642 C C . ILE A 1 83 ? -1.488 4.793 14.350 1.00 95.94 83 ILE A C 1
ATOM 644 O O . ILE A 1 83 ? -1.239 5.967 14.628 1.00 95.94 83 ILE A O 1
ATOM 648 N N . ASP A 1 84 ? -0.560 3.916 13.993 1.00 94.94 84 ASP A N 1
ATOM 649 C CA . ASP A 1 84 ? 0.869 4.193 13.977 1.00 94.94 84 ASP A CA 1
ATOM 650 C C . ASP A 1 84 ? 1.347 4.631 12.584 1.00 94.94 84 ASP A C 1
ATOM 652 O O . ASP A 1 84 ? 0.899 4.086 11.569 1.00 94.94 84 ASP A O 1
ATOM 656 N N . ALA A 1 85 ? 2.273 5.593 12.570 1.00 92.38 85 ALA A N 1
ATOM 657 C CA . ALA A 1 85 ? 2.983 6.139 11.417 1.00 92.38 85 ALA A CA 1
ATOM 658 C C . ALA A 1 85 ? 2.075 6.789 10.355 1.00 92.38 85 ALA A C 1
ATOM 660 O O . ALA A 1 85 ? 2.099 6.426 9.181 1.00 92.38 85 ALA A O 1
ATOM 661 N N . LEU A 1 86 ? 1.252 7.771 10.749 1.00 91.25 86 LEU A N 1
ATOM 662 C CA . LEU A 1 86 ? 0.299 8.447 9.849 1.00 91.25 86 LEU A CA 1
ATOM 663 C C . LEU A 1 86 ? 0.947 9.073 8.601 1.00 91.25 86 LEU A C 1
ATOM 665 O O . LEU A 1 86 ? 0.323 9.104 7.538 1.00 91.25 86 LEU A O 1
ATOM 669 N N . ASP A 1 87 ? 2.198 9.514 8.717 1.00 89.06 87 ASP A N 1
ATOM 670 C CA . ASP A 1 87 ? 3.015 10.054 7.627 1.00 89.06 87 ASP A CA 1
ATOM 671 C C . ASP A 1 87 ? 3.310 9.046 6.506 1.00 89.06 87 ASP A C 1
ATOM 673 O O . ASP A 1 87 ? 3.447 9.431 5.344 1.00 89.06 87 ASP A O 1
ATOM 677 N N . GLU A 1 88 ? 3.320 7.746 6.808 1.00 89.44 88 GLU A N 1
ATOM 678 C CA . GLU A 1 88 ? 3.539 6.675 5.826 1.00 89.44 88 GLU A CA 1
ATOM 679 C C . GLU A 1 88 ? 2.401 6.570 4.795 1.00 89.44 88 GLU A C 1
ATOM 681 O O . GLU A 1 88 ? 2.573 5.953 3.743 1.00 89.44 88 GLU A O 1
ATOM 686 N N . ALA A 1 89 ? 1.241 7.172 5.081 1.00 89.19 89 ALA A N 1
ATOM 687 C CA . ALA A 1 89 ? 0.084 7.207 4.188 1.00 89.19 89 ALA A CA 1
ATOM 688 C C . ALA A 1 89 ? 0.016 8.464 3.297 1.00 89.19 89 ALA A C 1
ATOM 690 O O . ALA A 1 89 ? -0.911 8.589 2.489 1.00 89.19 89 ALA A O 1
ATOM 691 N N . ASP A 1 90 ? 0.956 9.404 3.438 1.00 85.88 90 ASP A N 1
ATOM 692 C CA . ASP A 1 90 ? 1.019 10.571 2.557 1.00 85.88 90 ASP A CA 1
ATOM 693 C C . ASP A 1 90 ? 1.338 10.162 1.103 1.00 85.88 90 ASP A C 1
ATOM 695 O O . ASP A 1 90 ? 1.988 9.142 0.864 1.00 85.88 90 ASP A O 1
ATOM 699 N N . PRO A 1 91 ? 0.882 10.923 0.089 1.00 80.00 91 PRO A N 1
ATOM 700 C CA . PRO A 1 91 ? 1.218 10.615 -1.298 1.00 80.00 91 PRO A CA 1
ATOM 701 C C . PRO A 1 91 ? 2.728 10.707 -1.530 1.00 80.00 91 PRO A C 1
ATOM 703 O O . PRO A 1 91 ? 3.378 11.618 -1.013 1.00 80.00 91 PRO A O 1
ATOM 706 N N . ALA A 1 92 ? 3.271 9.811 -2.356 1.00 70.50 92 ALA A N 1
ATOM 707 C CA . ALA A 1 92 ? 4.711 9.696 -2.591 1.00 70.50 92 ALA A CA 1
ATOM 708 C C . ALA A 1 92 ? 5.352 11.026 -3.028 1.00 70.50 92 ALA A C 1
ATOM 710 O O . ALA A 1 92 ? 6.417 11.397 -2.538 1.00 70.50 92 ALA A O 1
ATOM 711 N N . GLU A 1 93 ? 4.674 11.799 -3.880 1.00 68.62 93 GLU A N 1
ATOM 712 C CA . GLU A 1 93 ? 5.149 13.104 -4.345 1.00 68.62 93 GLU A CA 1
ATOM 713 C C . GLU A 1 93 ? 5.236 14.173 -3.240 1.00 68.62 93 GLU A C 1
ATOM 715 O O . GLU A 1 93 ? 5.945 15.164 -3.402 1.00 68.62 93 GLU A O 1
ATOM 720 N N . GLN A 1 94 ? 4.520 13.989 -2.126 1.00 70.38 94 GLN A N 1
ATOM 721 C CA . GLN A 1 94 ? 4.494 14.916 -0.985 1.00 70.38 94 GLN A CA 1
ATOM 722 C C . GLN A 1 94 ? 5.474 14.516 0.117 1.00 70.38 94 GLN A C 1
ATOM 724 O O . GLN A 1 94 ? 5.752 15.314 1.006 1.00 70.38 94 GLN A O 1
ATOM 729 N N . GLN A 1 95 ? 6.015 13.301 0.040 1.00 65.56 95 GLN A N 1
ATOM 730 C CA . GLN A 1 95 ? 6.974 12.751 0.994 1.00 65.56 95 GLN A CA 1
ATOM 731 C C . GLN A 1 95 ? 8.436 13.062 0.613 1.00 65.56 95 GLN A C 1
ATOM 733 O O . GLN A 1 95 ? 9.357 12.497 1.204 1.00 65.56 95 GLN A O 1
ATOM 738 N N . VAL A 1 96 ? 8.661 13.930 -0.383 1.00 64.94 96 VAL A N 1
ATOM 739 C CA . VAL A 1 96 ? 9.996 14.351 -0.836 1.00 64.94 96 VAL A CA 1
ATOM 740 C C . VAL A 1 96 ? 10.468 15.569 -0.040 1.00 64.94 96 VAL A C 1
ATOM 742 O O . VAL A 1 96 ? 9.724 16.532 0.159 1.00 64.94 96 VAL A O 1
ATOM 745 N N . GLU A 1 97 ? 11.732 15.550 0.384 1.00 59.38 97 GLU A N 1
ATOM 746 C CA . GLU A 1 97 ? 12.351 16.663 1.104 1.00 59.38 97 GLU A CA 1
ATOM 747 C C . GLU A 1 97 ? 12.294 17.962 0.279 1.00 59.38 97 GLU A C 1
ATOM 749 O O . GLU A 1 97 ? 12.682 18.003 -0.889 1.00 59.38 97 GLU A O 1
ATOM 754 N N . GLY A 1 98 ? 11.790 19.039 0.889 1.00 60.34 98 GLY A N 1
ATOM 755 C CA . GLY A 1 98 ? 11.677 20.347 0.240 1.00 60.34 98 GLY A CA 1
ATOM 756 C C . GLY A 1 98 ? 10.464 20.523 -0.680 1.00 60.34 98 GLY A C 1
ATOM 757 O O . GLY A 1 98 ? 10.391 21.539 -1.376 1.00 60.34 98 GLY A O 1
ATOM 758 N N . PHE A 1 99 ? 9.497 19.596 -0.685 1.00 65.88 99 PHE A N 1
ATOM 759 C CA . PHE A 1 99 ? 8.233 19.786 -1.399 1.00 65.88 99 PHE A CA 1
ATOM 760 C C . PHE A 1 99 ? 7.486 21.028 -0.875 1.00 65.88 99 PHE A C 1
ATOM 762 O O . PHE A 1 99 ? 7.104 21.104 0.290 1.00 65.88 99 PHE A O 1
ATOM 769 N N . LYS A 1 100 ? 7.269 22.017 -1.753 1.00 64.75 100 LYS A N 1
ATOM 770 C CA . LYS A 1 100 ? 6.566 23.283 -1.442 1.00 64.75 100 LYS A CA 1
ATOM 771 C C . LYS A 1 100 ? 5.125 23.327 -1.963 1.00 64.75 100 LYS A C 1
ATOM 773 O O . LYS A 1 100 ? 4.520 24.396 -2.008 1.00 64.75 100 LYS A O 1
ATOM 778 N N . GLY A 1 101 ? 4.589 22.199 -2.426 1.00 65.50 101 GLY A N 1
ATOM 779 C CA . GLY A 1 101 ? 3.229 22.139 -2.955 1.00 65.50 101 GLY A CA 1
ATOM 780 C C . GLY A 1 101 ? 2.168 22.100 -1.855 1.00 65.50 101 GLY A C 1
ATOM 781 O O . GLY A 1 101 ? 2.449 21.835 -0.689 1.00 65.50 101 GLY A O 1
ATOM 782 N N . ASN A 1 102 ? 0.915 22.338 -2.235 1.00 63.50 102 ASN A N 1
ATOM 783 C CA . ASN A 1 102 ? -0.209 22.172 -1.318 1.00 63.50 102 ASN A CA 1
ATOM 784 C C . ASN A 1 102 ? -0.495 20.684 -1.070 1.00 63.50 102 ASN A C 1
ATOM 786 O O . ASN A 1 102 ? -0.293 19.844 -1.951 1.00 63.50 102 ASN A O 1
ATOM 790 N N . VAL A 1 103 ? -1.028 20.363 0.113 1.00 60.28 103 VAL A N 1
ATOM 791 C CA . VAL A 1 103 ? -1.623 19.049 0.401 1.00 60.28 103 VAL A CA 1
ATOM 792 C C . VAL A 1 103 ? -2.658 18.770 -0.686 1.00 60.28 103 VAL A C 1
ATOM 794 O O . VAL A 1 103 ? -3.601 19.549 -0.851 1.00 60.28 103 VAL A O 1
ATOM 797 N N . LYS A 1 104 ? -2.489 17.689 -1.457 1.00 59.19 104 LYS A N 1
ATOM 798 C CA . LYS A 1 104 ? -3.500 17.306 -2.439 1.00 59.19 104 LYS A CA 1
ATOM 799 C C . LYS A 1 104 ? -4.725 16.906 -1.634 1.00 59.19 104 LYS A C 1
ATOM 801 O O . LYS A 1 104 ? -4.688 15.921 -0.892 1.00 59.19 104 LYS A O 1
ATOM 806 N N . ALA A 1 105 ? -5.800 17.684 -1.753 1.00 48.75 105 ALA A N 1
ATOM 807 C CA . ALA A 1 105 ? -7.085 17.300 -1.196 1.00 48.75 105 ALA A CA 1
ATOM 808 C C . ALA A 1 105 ? -7.390 15.881 -1.696 1.00 48.75 105 ALA A C 1
ATOM 810 O O . ALA A 1 105 ? -7.402 15.652 -2.902 1.00 48.75 105 ALA A O 1
ATOM 811 N N . CYS A 1 106 ? -7.589 14.940 -0.771 1.00 55.03 106 CYS A N 1
ATOM 812 C CA . CYS A 1 106 ? -7.847 13.521 -1.050 1.00 55.03 106 CYS A CA 1
ATOM 813 C C . CYS A 1 106 ? -6.649 12.614 -1.396 1.00 55.03 106 CYS A C 1
ATOM 815 O O . CYS A 1 106 ? -6.875 11.467 -1.770 1.00 55.03 106 CYS A O 1
ATOM 817 N N . GLY A 1 107 ? -5.399 13.069 -1.251 1.00 66.25 107 GLY A N 1
ATOM 818 C CA . GLY A 1 107 ? -4.223 12.225 -1.516 1.00 66.25 107 GLY A CA 1
ATOM 819 C C . GLY A 1 107 ? -4.005 11.112 -0.479 1.00 66.25 107 GLY A C 1
ATOM 820 O O . GLY A 1 107 ? -3.805 9.956 -0.840 1.00 66.25 107 GLY A O 1
ATOM 821 N N . ASN A 1 108 ? -4.095 11.447 0.810 1.00 81.56 108 ASN A N 1
ATOM 822 C CA . ASN A 1 108 ? -3.938 10.496 1.913 1.00 81.56 108 ASN A CA 1
ATOM 823 C C . ASN A 1 108 ? -5.311 9.901 2.287 1.00 81.56 108 ASN A C 1
ATOM 825 O O . ASN A 1 108 ? -6.089 10.510 3.027 1.00 81.56 108 ASN A O 1
ATOM 829 N N . ARG A 1 109 ? -5.644 8.724 1.738 1.00 87.38 109 ARG A N 1
ATOM 830 C CA . ARG A 1 109 ? -6.946 8.065 1.977 1.00 87.38 109 ARG A CA 1
ATOM 831 C C . ARG A 1 109 ? -7.133 7.627 3.432 1.00 87.38 109 ARG A C 1
ATOM 833 O O . ARG A 1 109 ? -8.262 7.621 3.916 1.00 87.38 109 ARG A O 1
ATOM 840 N N . THR A 1 110 ? -6.053 7.313 4.141 1.00 89.44 110 THR A N 1
ATOM 841 C CA . THR A 1 110 ? -6.098 7.009 5.578 1.00 89.44 110 THR A CA 1
ATOM 842 C C . THR A 1 110 ? -6.497 8.239 6.386 1.00 89.44 110 THR A C 1
ATOM 844 O O . THR A 1 110 ? -7.343 8.164 7.273 1.00 89.44 110 THR A O 1
ATOM 847 N N . LEU A 1 111 ? -5.949 9.404 6.043 1.00 89.00 111 LEU A N 1
ATOM 848 C CA . LEU A 1 111 ? -6.344 10.660 6.663 1.00 89.00 111 LEU A CA 1
ATOM 849 C C . LEU A 1 111 ? -7.809 10.990 6.346 1.00 89.00 111 LEU A C 1
ATOM 851 O O . LEU A 1 111 ? -8.526 11.457 7.220 1.00 89.00 111 LEU A O 1
ATOM 855 N N . GLN A 1 112 ? -8.300 10.697 5.137 1.00 90.12 112 GLN A N 1
ATOM 856 C CA . GLN A 1 112 ? -9.733 10.830 4.839 1.00 90.12 112 GLN A CA 1
ATOM 857 C C . GLN A 1 112 ? -10.603 9.922 5.711 1.00 90.12 112 GLN A C 1
ATOM 859 O O . GLN A 1 112 ? -11.610 10.396 6.235 1.00 90.12 112 GLN A O 1
ATOM 864 N N . LEU A 1 113 ? -10.213 8.652 5.875 1.00 93.38 113 LEU A N 1
ATOM 865 C CA . LEU A 1 113 ? -10.886 7.705 6.767 1.00 93.38 113 LEU A CA 1
ATOM 866 C C . LEU A 1 113 ? -11.003 8.288 8.178 1.00 93.38 113 LEU A C 1
ATOM 868 O O . LEU A 1 113 ? -12.088 8.328 8.757 1.00 93.38 113 LEU A O 1
ATOM 872 N N . LEU A 1 114 ? -9.892 8.804 8.697 1.00 92.00 114 LEU A N 1
ATOM 873 C CA . LEU A 1 114 ? -9.829 9.418 10.014 1.00 92.00 114 LEU A CA 1
ATOM 874 C C . LEU A 1 114 ? -10.752 10.638 10.113 1.00 92.00 114 LEU A C 1
ATOM 876 O O . LEU A 1 114 ? -11.634 10.670 10.966 1.00 92.00 114 LEU A O 1
ATOM 880 N N . LEU A 1 115 ? -10.582 11.611 9.216 1.00 90.56 115 LEU A N 1
ATOM 881 C CA . LEU A 1 115 ? -11.245 12.915 9.292 1.00 90.56 115 LEU A CA 1
ATOM 882 C C . LEU A 1 115 ? -12.743 12.875 8.987 1.00 90.56 115 LEU A C 1
ATOM 884 O O . LEU A 1 115 ? -13.463 13.770 9.419 1.00 90.56 115 LEU A O 1
ATOM 888 N N . ARG A 1 116 ? -13.207 11.909 8.189 1.00 91.94 116 ARG A N 1
ATOM 889 C CA . ARG A 1 116 ? -14.617 11.826 7.777 1.00 91.94 116 ARG A CA 1
ATOM 890 C C . ARG A 1 116 ? -15.410 10.792 8.552 1.00 91.94 116 ARG A C 1
ATOM 892 O O . ARG A 1 116 ? -16.603 10.998 8.748 1.00 91.94 116 ARG A O 1
ATOM 899 N N . TYR A 1 117 ? -14.773 9.698 8.959 1.00 95.25 117 TYR A N 1
ATOM 900 C CA . TYR A 1 117 ? -15.482 8.545 9.498 1.00 95.25 117 TYR A CA 1
ATOM 901 C C . TYR A 1 117 ? -15.076 8.252 10.935 1.00 95.25 117 TYR A C 1
ATOM 903 O O . TYR A 1 117 ? -15.934 8.285 11.806 1.00 95.25 117 TYR A O 1
ATOM 911 N N . LEU A 1 118 ? -13.788 8.054 11.236 1.00 94.38 118 LEU A N 1
ATOM 912 C CA . LEU A 1 118 ? -13.389 7.650 12.594 1.00 94.38 118 LEU A CA 1
ATOM 913 C C . LEU A 1 118 ? -13.744 8.693 13.666 1.00 94.38 118 LEU A C 1
ATOM 915 O O . LEU A 1 118 ? -14.110 8.314 14.773 1.00 94.38 118 LEU A O 1
ATOM 919 N N . VAL A 1 119 ? -13.734 9.987 13.331 1.00 92.88 119 VAL A N 1
ATOM 920 C CA . VAL A 1 119 ? -14.222 11.063 14.222 1.00 92.88 119 VAL A CA 1
ATOM 921 C C . VAL A 1 119 ? -15.704 10.937 14.612 1.00 92.88 119 VAL A C 1
ATOM 923 O O . VAL A 1 119 ? -16.129 11.574 15.568 1.00 92.88 119 VAL A O 1
ATOM 926 N N . ARG A 1 120 ? -16.499 10.138 13.884 1.00 94.31 120 ARG A N 1
ATOM 927 C CA . ARG A 1 120 ? -17.931 9.895 14.139 1.00 94.31 120 ARG A CA 1
ATOM 928 C C . ARG A 1 120 ? -18.178 8.696 15.065 1.00 94.31 120 ARG A C 1
ATOM 930 O O . ARG A 1 120 ? -19.336 8.338 15.276 1.00 94.31 120 ARG A O 1
ATOM 937 N N . LEU A 1 121 ? -17.128 8.030 15.551 1.00 95.94 121 LEU A N 1
ATOM 938 C CA . LEU A 1 121 ? -17.277 6.923 16.497 1.00 95.94 121 LEU A CA 1
ATOM 939 C C . LEU A 1 121 ? -17.778 7.416 17.869 1.00 95.94 121 LEU A C 1
ATOM 941 O O . LEU A 1 121 ? -17.603 8.591 18.193 1.00 95.94 121 LEU A O 1
ATOM 945 N N . PRO A 1 122 ? -18.401 6.537 18.679 1.00 95.25 122 PRO A N 1
ATOM 946 C CA . PRO A 1 122 ? -18.906 6.902 20.004 1.00 95.25 122 PRO A CA 1
ATOM 947 C C . PRO A 1 122 ? -17.819 7.453 20.939 1.00 95.25 122 PRO A C 1
ATOM 949 O O . PRO A 1 122 ? -16.652 7.088 20.825 1.00 95.25 122 PRO A O 1
ATOM 952 N N . GLU A 1 123 ? -18.210 8.255 21.937 1.00 93.06 123 GLU A N 1
ATOM 953 C CA . GLU A 1 123 ? -17.288 8.885 22.907 1.00 93.06 123 GLU A CA 1
ATOM 954 C C . GLU A 1 123 ? -16.477 7.888 23.756 1.00 93.06 123 GLU A C 1
ATOM 956 O O . GLU A 1 123 ? -15.453 8.243 24.348 1.00 93.06 123 GLU A O 1
ATOM 961 N N . SER A 1 124 ? -16.917 6.627 23.821 1.00 94.69 124 SER A N 1
ATOM 962 C CA . SER A 1 124 ? -16.162 5.538 24.444 1.00 94.69 124 SER A CA 1
ATOM 963 C C . SER A 1 124 ? -14.882 5.192 23.677 1.00 94.69 124 SER A C 1
ATOM 965 O O . SER A 1 124 ? -13.983 4.574 24.251 1.00 94.69 124 SER A O 1
ATOM 967 N N . VAL A 1 125 ? -14.759 5.629 22.420 1.00 96.31 125 VAL A N 1
ATOM 968 C CA . VAL A 1 125 ? -13.601 5.409 21.555 1.00 96.31 125 VAL A CA 1
ATOM 969 C C . VAL A 1 125 ? -12.642 6.596 21.618 1.00 96.31 125 VAL A C 1
ATOM 971 O O . VAL A 1 125 ? -12.997 7.743 21.356 1.00 96.31 125 VAL A O 1
ATOM 974 N N . ARG A 1 126 ? -11.379 6.310 21.926 1.00 95.19 126 ARG A N 1
ATOM 975 C CA . ARG A 1 126 ? -10.269 7.266 21.937 1.00 95.19 126 ARG A CA 1
ATOM 976 C C . ARG A 1 126 ? -9.196 6.840 20.954 1.00 95.19 126 ARG A C 1
ATOM 978 O O . ARG A 1 126 ? -9.071 5.663 20.625 1.00 95.19 126 ARG A O 1
ATOM 985 N N . PHE A 1 127 ? -8.385 7.798 20.528 1.00 94.88 127 PHE A N 1
ATOM 986 C CA . PHE A 1 127 ? -7.358 7.570 19.523 1.00 94.88 127 PHE A CA 1
ATOM 987 C C . PHE A 1 127 ? -5.971 7.916 20.046 1.00 94.88 127 PHE A C 1
ATOM 989 O O . PHE A 1 127 ? -5.795 8.894 20.771 1.00 94.88 127 PHE A O 1
ATOM 996 N N . VAL A 1 128 ? -4.984 7.138 19.614 1.00 95.25 128 VAL A N 1
ATOM 997 C CA . VAL A 1 128 ? -3.565 7.474 19.722 1.00 95.25 128 VAL A CA 1
ATOM 998 C C . VAL A 1 128 ? -2.983 7.436 18.318 1.00 95.25 128 VAL A C 1
ATOM 1000 O O . VAL A 1 128 ? -3.035 6.406 17.649 1.00 95.25 128 VAL A O 1
ATOM 1003 N N . PHE A 1 129 ? -2.429 8.562 17.880 1.00 93.38 129 PHE A N 1
ATOM 1004 C CA . PHE A 1 129 ? -1.765 8.683 16.589 1.00 93.38 129 PHE A CA 1
ATOM 1005 C C . PHE A 1 129 ? -0.273 8.890 16.802 1.00 93.38 129 PHE A C 1
ATOM 1007 O O . PHE A 1 129 ? 0.121 9.724 17.619 1.00 93.38 129 PHE A O 1
ATOM 1014 N N . THR A 1 130 ? 0.552 8.188 16.034 1.00 93.06 130 THR A N 1
ATOM 1015 C CA . THR A 1 130 ? 1.966 8.543 15.881 1.00 93.06 130 THR A CA 1
ATOM 1016 C C . THR A 1 130 ? 2.180 9.063 14.463 1.00 93.06 130 THR A C 1
ATOM 1018 O O . THR A 1 130 ? 1.567 8.594 13.504 1.00 93.06 130 THR A O 1
ATOM 1021 N N . THR A 1 131 ? 2.991 10.105 14.330 1.00 90.69 131 THR A N 1
ATOM 1022 C CA . THR A 1 131 ? 3.274 10.736 13.041 1.00 90.69 131 THR A CA 1
ATOM 1023 C C . THR A 1 131 ? 4.541 11.559 13.150 1.00 90.69 131 THR A C 1
ATOM 1025 O O . THR A 1 131 ? 4.831 12.132 14.207 1.00 90.69 131 THR A O 1
ATOM 1028 N N . ARG A 1 132 ? 5.271 11.690 12.046 1.00 85.81 132 ARG A N 1
ATOM 1029 C CA . ARG A 1 132 ? 6.303 12.722 11.940 1.00 85.81 132 ARG A CA 1
ATOM 1030 C C . ARG A 1 132 ? 5.687 14.132 11.893 1.00 85.81 132 ARG A C 1
ATOM 1032 O O . ARG A 1 132 ? 4.563 14.287 11.407 1.00 85.81 132 ARG A O 1
ATOM 1039 N N . PRO A 1 133 ? 6.396 15.175 12.372 1.00 83.44 133 PRO A N 1
ATOM 1040 C CA . PRO A 1 133 ? 5.886 16.549 12.364 1.00 83.44 133 PRO A CA 1
ATOM 1041 C C . PRO A 1 133 ? 5.741 17.144 10.956 1.00 83.44 133 PRO A C 1
ATOM 1043 O O . PRO A 1 133 ? 4.950 18.062 10.773 1.00 83.44 133 PRO A O 1
ATOM 1046 N N . ASP A 1 134 ? 6.484 16.635 9.971 1.00 81.56 134 ASP A N 1
ATOM 1047 C CA . ASP A 1 134 ? 6.448 17.069 8.571 1.00 81.56 134 ASP A CA 1
ATOM 1048 C C . ASP A 1 134 ? 5.333 16.409 7.740 1.00 81.56 134 ASP A C 1
ATOM 1050 O O . ASP A 1 134 ? 5.118 16.795 6.590 1.00 81.56 134 ASP A O 1
ATOM 1054 N N . ALA A 1 135 ? 4.570 15.486 8.330 1.00 84.81 135 ALA A N 1
ATOM 1055 C CA . ALA A 1 135 ? 3.416 14.864 7.689 1.00 84.81 135 ALA A CA 1
ATOM 1056 C C . ALA A 1 135 ? 2.383 15.901 7.232 1.00 84.81 135 ALA A C 1
ATOM 1058 O O . ALA A 1 135 ? 2.190 16.949 7.864 1.00 84.81 135 ALA A O 1
ATOM 1059 N N . VAL A 1 136 ? 1.678 15.596 6.143 1.00 84.38 136 VAL A N 1
ATOM 1060 C CA . VAL A 1 136 ? 0.666 16.481 5.554 1.00 84.38 136 VAL A CA 1
ATOM 1061 C C . VAL A 1 136 ? 1.272 17.860 5.240 1.00 84.38 136 VAL A C 1
ATOM 1063 O O . VAL A 1 136 ? 0.671 18.904 5.494 1.00 84.38 136 VAL A O 1
ATOM 1066 N N . VAL A 1 137 ? 2.505 17.869 4.719 1.00 83.19 137 VAL A N 1
ATOM 1067 C CA . VAL A 1 137 ? 3.284 19.085 4.411 1.00 83.19 137 VAL A CA 1
ATOM 1068 C C . VAL A 1 137 ? 3.431 19.989 5.650 1.00 83.19 137 VAL A C 1
ATOM 1070 O O . VAL A 1 137 ? 3.209 21.198 5.605 1.00 83.19 137 VAL A O 1
ATOM 1073 N N . GLY A 1 138 ? 3.737 19.378 6.797 1.00 84.31 138 GLY A N 1
ATOM 1074 C CA . GLY A 1 138 ? 3.891 20.057 8.087 1.00 84.31 138 GLY A CA 1
ATOM 1075 C C . GLY A 1 138 ? 2.589 20.511 8.753 1.00 84.31 138 GLY A C 1
ATOM 1076 O O . GLY A 1 138 ? 2.640 21.215 9.759 1.00 84.31 138 GLY A O 1
ATOM 1077 N N . LYS A 1 139 ? 1.418 20.137 8.218 1.00 87.56 139 LYS A N 1
ATOM 1078 C CA . LYS A 1 139 ? 0.104 20.588 8.721 1.00 87.56 139 LYS A CA 1
ATOM 1079 C C . LYS A 1 139 ? -0.655 19.535 9.519 1.00 87.56 139 LYS A C 1
ATOM 1081 O O . LYS A 1 139 ? -1.812 19.759 9.873 1.00 87.56 139 LYS A O 1
ATOM 1086 N N . VAL A 1 140 ? -0.046 18.387 9.816 1.00 88.06 140 VAL A N 1
ATOM 1087 C CA . VAL A 1 140 ? -0.743 17.279 10.491 1.00 88.06 140 VAL A CA 1
ATOM 1088 C C . VAL A 1 140 ? -1.369 17.697 11.826 1.00 88.06 140 VAL A C 1
ATOM 1090 O O . VAL A 1 140 ? -2.510 17.334 12.100 1.00 88.06 140 VAL A O 1
ATOM 1093 N N . GLN A 1 141 ? -0.686 18.531 12.618 1.00 89.44 141 GLN A N 1
ATOM 1094 C CA . GLN A 1 141 ? -1.209 19.011 13.902 1.00 89.44 141 GLN A CA 1
ATOM 1095 C C . GLN A 1 141 ? -2.459 19.881 13.725 1.00 89.44 141 GLN A C 1
ATOM 1097 O O . GLN A 1 141 ? -3.454 19.655 14.406 1.00 89.44 141 GLN A O 1
ATOM 1102 N N . GLU A 1 142 ? -2.439 20.827 12.781 1.00 89.62 142 GLU A N 1
ATOM 1103 C CA . GLU A 1 142 ? -3.593 21.682 12.465 1.00 89.62 142 GLU A CA 1
ATOM 1104 C C . GLU A 1 142 ? -4.781 20.851 11.971 1.00 89.62 142 GLU A C 1
ATOM 1106 O O . GLU A 1 142 ? -5.928 21.074 12.362 1.00 89.62 142 GLU A O 1
ATOM 1111 N N . VAL A 1 143 ? -4.502 19.867 11.113 1.00 89.56 143 VAL A N 1
ATOM 1112 C CA . VAL A 1 143 ? -5.520 18.992 10.537 1.00 89.56 143 VAL A CA 1
ATOM 1113 C C . VAL A 1 143 ? -6.190 18.142 11.615 1.00 89.56 143 VAL A C 1
ATOM 1115 O O . VAL A 1 143 ? -7.420 18.093 11.648 1.00 89.56 143 VAL A O 1
ATOM 1118 N N . LEU A 1 144 ? -5.414 17.519 12.505 1.00 89.50 144 LEU A N 1
ATOM 1119 C CA . LEU A 1 144 ? -5.948 16.710 13.602 1.00 89.50 144 LEU A CA 1
ATOM 1120 C C . LEU A 1 144 ? -6.663 17.572 14.652 1.00 89.50 144 LEU A C 1
ATOM 1122 O O . LEU A 1 144 ? -7.751 17.205 15.086 1.00 89.50 144 LEU A O 1
ATOM 1126 N N . ALA A 1 145 ? -6.117 18.738 15.009 1.00 89.44 145 ALA A N 1
ATOM 1127 C CA . ALA A 1 145 ? -6.758 19.661 15.948 1.00 89.44 145 ALA A CA 1
ATOM 1128 C C . ALA A 1 145 ? -8.109 20.169 15.430 1.00 89.44 145 ALA A C 1
ATOM 1130 O O . ALA A 1 145 ? -9.067 20.283 16.187 1.00 89.44 145 ALA A O 1
ATOM 1131 N N . ARG A 1 146 ? -8.231 20.417 14.122 1.00 89.31 146 ARG A N 1
ATOM 1132 C CA . ARG A 1 146 ? -9.520 20.772 13.514 1.00 89.31 146 ARG A CA 1
ATOM 1133 C C . ARG A 1 146 ? -10.519 19.614 13.550 1.00 89.31 146 ARG A C 1
ATOM 1135 O O . ARG A 1 146 ? -11.710 19.857 13.691 1.00 89.31 146 ARG A O 1
ATOM 1142 N N . ALA A 1 147 ? -10.049 18.380 13.392 1.00 88.38 147 ALA A N 1
ATOM 1143 C CA . ALA A 1 147 ? -10.901 17.194 13.328 1.00 88.38 147 ALA A CA 1
ATOM 1144 C C . ALA A 1 147 ? -11.446 16.770 14.695 1.00 88.38 147 ALA A C 1
ATOM 1146 O O . ALA A 1 147 ? -12.615 16.425 14.812 1.00 88.38 147 ALA A O 1
ATOM 1147 N N . PHE A 1 148 ? -10.592 16.817 15.718 1.00 86.50 148 PHE A N 1
ATOM 1148 C CA . PHE A 1 148 ? -10.907 16.396 17.085 1.00 86.50 148 PHE A CA 1
ATOM 1149 C C . PHE A 1 148 ? -11.179 17.577 18.032 1.00 86.50 148 PHE A C 1
ATOM 1151 O O . PHE A 1 148 ? -11.269 17.395 19.246 1.00 86.50 148 PHE A O 1
ATOM 1158 N N . ALA A 1 149 ? -11.312 18.790 17.482 1.00 80.12 149 ALA A N 1
ATOM 1159 C CA . ALA A 1 149 ? -11.535 20.032 18.218 1.00 80.12 149 ALA A CA 1
ATOM 1160 C C . ALA A 1 149 ? -10.577 20.186 19.426 1.00 80.12 149 ALA A C 1
ATOM 1162 O O . ALA A 1 149 ? -9.374 19.943 19.323 1.00 80.12 149 ALA A O 1
ATOM 1163 N N . HIS A 1 150 ? -11.094 20.601 20.587 1.00 68.31 150 HIS A N 1
ATOM 1164 C CA . HIS A 1 150 ? -10.308 20.826 21.807 1.00 68.31 150 HIS A CA 1
ATOM 1165 C C . HIS A 1 150 ? -9.918 19.540 22.563 1.00 68.31 150 HIS A C 1
ATOM 1167 O O . HIS A 1 150 ? -9.323 19.628 23.635 1.00 68.31 150 HIS A O 1
ATOM 1173 N N . SER A 1 151 ? -10.214 18.353 22.025 1.00 84.06 151 SER A N 1
ATOM 1174 C CA . SER A 1 151 ? -9.975 17.062 22.689 1.00 84.06 151 SER A CA 1
ATOM 1175 C C . SER A 1 151 ? -8.662 16.387 22.275 1.00 84.06 151 SER A C 1
ATOM 1177 O O . SER A 1 151 ? -8.494 15.186 22.483 1.00 84.06 151 SER A O 1
ATOM 1179 N N . ILE A 1 152 ? -7.720 17.137 21.694 1.00 89.19 152 ILE A N 1
ATOM 1180 C CA . ILE A 1 152 ? -6.408 16.624 21.287 1.00 89.19 152 ILE A CA 1
ATOM 1181 C C . ILE A 1 152 ? -5.320 16.980 22.306 1.00 89.19 152 ILE A C 1
ATOM 1183 O O . ILE A 1 152 ? -5.148 18.136 22.690 1.00 89.19 152 ILE A O 1
ATOM 1187 N N . GLN A 1 153 ? -4.534 15.980 22.701 1.00 90.94 153 GLN A N 1
ATOM 1188 C CA . GLN A 1 153 ? -3.298 16.172 23.450 1.00 90.94 153 GLN A CA 1
ATOM 1189 C C . GLN A 1 153 ? -2.123 15.808 22.547 1.00 90.94 153 GLN A C 1
ATOM 1191 O O . GLN A 1 153 ? -2.009 14.673 22.088 1.00 90.94 153 GLN A O 1
ATOM 1196 N N . ILE A 1 154 ? -1.245 16.775 22.291 1.00 89.62 154 ILE A N 1
ATOM 1197 C CA . ILE A 1 154 ? -0.034 16.551 21.504 1.00 89.62 154 ILE A CA 1
ATOM 1198 C C . ILE A 1 154 ? 1.108 16.279 22.473 1.00 89.62 154 ILE A C 1
ATOM 1200 O O . ILE A 1 154 ? 1.453 17.131 23.292 1.00 89.62 154 ILE A O 1
ATOM 1204 N N . LEU A 1 155 ? 1.687 15.087 22.361 1.00 89.12 155 LEU A N 1
ATOM 1205 C CA . LEU A 1 155 ? 2.839 14.664 23.140 1.00 89.12 155 LEU A CA 1
ATOM 1206 C C . LEU A 1 155 ? 4.049 14.542 22.224 1.00 89.12 155 LEU A C 1
ATOM 1208 O O . LEU A 1 155 ? 4.001 13.874 21.192 1.00 89.12 155 LEU A O 1
ATOM 1212 N N . ARG A 1 156 ? 5.149 15.179 22.614 1.00 84.56 156 ARG A N 1
ATOM 1213 C CA . ARG A 1 156 ? 6.453 14.949 21.999 1.00 84.56 156 ARG A CA 1
ATOM 1214 C C . ARG A 1 156 ? 7.117 13.721 22.626 1.00 84.56 156 ARG A C 1
ATOM 1216 O O . ARG A 1 156 ? 6.853 13.428 23.798 1.00 84.56 156 ARG A O 1
ATOM 1223 N N . PRO A 1 157 ? 8.013 13.024 21.904 1.00 79.75 157 PRO A N 1
ATOM 1224 C CA . PRO A 1 157 ? 8.726 11.873 22.451 1.00 79.75 157 PRO A CA 1
ATOM 1225 C C . PRO A 1 157 ? 9.412 12.157 23.794 1.00 79.75 157 PRO A C 1
ATOM 1227 O O . PRO A 1 157 ? 9.411 11.295 24.669 1.00 79.75 157 PRO A O 1
ATOM 1230 N N . GLU A 1 158 ? 9.945 13.365 24.005 1.00 76.06 158 GLU A N 1
ATOM 1231 C CA . GLU A 1 158 ? 10.623 13.735 25.255 1.00 76.06 158 GLU A CA 1
ATOM 1232 C C . GLU A 1 158 ? 9.659 13.760 26.449 1.00 76.06 158 GLU A C 1
ATOM 1234 O O . GLU A 1 158 ? 10.040 13.390 27.559 1.00 76.06 158 GLU A O 1
ATOM 1239 N N . GLN A 1 159 ? 8.401 14.147 26.219 1.00 81.56 159 GLN A N 1
ATOM 1240 C CA . GLN A 1 159 ? 7.368 14.222 27.255 1.00 81.56 159 GLN A CA 1
ATOM 1241 C C . GLN A 1 159 ? 6.900 12.828 27.687 1.00 81.56 159 GLN A C 1
ATOM 1243 O O . GLN A 1 159 ? 6.667 12.611 28.869 1.00 81.56 159 GLN A O 1
ATOM 1248 N N . LEU A 1 160 ? 6.823 11.873 26.753 1.00 76.44 160 LEU A N 1
ATOM 1249 C CA . LEU A 1 160 ? 6.487 10.473 27.051 1.00 76.44 160 LEU A CA 1
ATOM 1250 C C . LEU A 1 160 ? 7.627 9.738 27.770 1.00 76.44 160 LEU A C 1
ATOM 1252 O O . LEU A 1 160 ? 7.391 8.882 28.617 1.00 76.44 160 LEU A O 1
ATOM 1256 N N . ARG A 1 161 ? 8.882 10.058 27.433 1.00 68.62 161 ARG A N 1
ATOM 1257 C CA . ARG A 1 161 ? 10.066 9.380 27.989 1.00 68.62 161 ARG A CA 1
ATOM 1258 C C . ARG A 1 161 ? 10.439 9.856 29.393 1.00 68.62 161 ARG A C 1
ATOM 1260 O O . ARG A 1 161 ? 11.070 9.099 30.128 1.00 68.62 161 ARG A O 1
ATOM 1267 N N . ALA A 1 162 ? 10.055 11.076 29.777 1.00 58.44 162 ALA A N 1
ATOM 1268 C CA . ALA A 1 162 ? 10.373 11.649 31.086 1.00 58.44 162 ALA A CA 1
ATOM 1269 C C . ALA A 1 162 ? 9.853 10.808 32.272 1.00 58.44 162 ALA A C 1
ATOM 1271 O O . ALA A 1 162 ? 10.423 10.877 33.360 1.00 58.44 162 ALA A O 1
ATOM 1272 N N . GLU A 1 163 ? 8.835 9.966 32.064 1.00 55.31 163 GLU A N 1
ATOM 1273 C CA . GLU A 1 163 ? 8.239 9.130 33.112 1.00 55.31 163 GLU A CA 1
ATOM 1274 C C . GLU A 1 163 ? 8.925 7.752 33.302 1.00 55.31 163 GLU A C 1
ATOM 1276 O O . GLU A 1 163 ? 8.696 7.100 34.319 1.00 55.31 163 GLU A O 1
ATOM 1281 N N . VAL A 1 164 ? 9.809 7.299 32.390 1.00 55.47 164 VAL A N 1
ATOM 1282 C CA . VAL A 1 164 ? 10.245 5.874 32.307 1.00 55.47 164 VAL A CA 1
ATOM 1283 C C . VAL A 1 164 ? 11.707 5.588 32.748 1.00 55.47 164 VAL A C 1
ATOM 1285 O O . VAL A 1 164 ? 12.134 4.440 32.754 1.00 55.47 164 VAL A O 1
ATOM 1288 N N . ARG A 1 165 ? 12.437 6.574 33.295 1.00 48.16 165 ARG A N 1
ATOM 1289 C CA . ARG A 1 165 ? 13.815 6.502 33.870 1.00 48.16 165 ARG A CA 1
ATOM 1290 C C . ARG A 1 165 ? 15.020 6.674 32.925 1.00 48.16 165 ARG A C 1
ATOM 1292 O O . ARG A 1 165 ? 15.029 6.375 31.739 1.00 48.16 165 ARG A O 1
ATOM 1299 N N . SER A 1 166 ? 16.068 7.150 33.600 1.00 45.56 166 SER A N 1
ATOM 1300 C CA . SER A 1 166 ? 17.462 7.468 33.285 1.00 45.56 166 SER A CA 1
ATOM 1301 C C . SER A 1 166 ? 18.290 6.327 32.670 1.00 45.56 166 SER A C 1
ATOM 1303 O O . SER A 1 166 ? 19.112 5.712 33.349 1.00 45.56 166 SER A O 1
ATOM 1305 N N . GLY A 1 167 ? 18.095 6.061 31.381 1.00 52.94 167 GLY A N 1
ATOM 1306 C CA . GLY A 1 167 ? 19.091 5.417 30.514 1.00 52.94 167 GLY A CA 1
ATOM 1307 C C . GLY A 1 167 ? 19.785 6.444 29.603 1.00 52.94 167 GLY A C 1
ATOM 1308 O O . GLY A 1 167 ? 19.278 7.564 29.466 1.00 52.94 167 GLY A O 1
ATOM 1309 N N . PRO A 1 168 ? 20.938 6.112 28.987 1.00 52.47 168 PRO A N 1
ATOM 1310 C CA . PRO A 1 168 ? 21.518 6.947 27.940 1.00 52.47 168 PRO A CA 1
ATOM 1311 C C . PRO A 1 168 ? 20.479 7.169 26.837 1.00 52.47 168 PRO A C 1
ATOM 1313 O O . PRO A 1 168 ? 19.772 6.251 26.426 1.00 52.47 168 PRO A O 1
ATOM 1316 N N . ARG A 1 169 ? 20.340 8.426 26.424 1.00 55.78 169 ARG A N 1
ATOM 1317 C CA . ARG A 1 169 ? 19.308 8.868 25.491 1.00 55.78 169 ARG A CA 1
ATOM 1318 C C . ARG A 1 169 ? 19.559 8.259 24.111 1.00 55.78 169 ARG A C 1
ATOM 1320 O O . ARG A 1 169 ? 20.521 8.636 23.454 1.00 55.78 169 ARG A O 1
ATOM 1327 N N . GLU A 1 170 ? 18.675 7.375 23.659 1.00 57.47 170 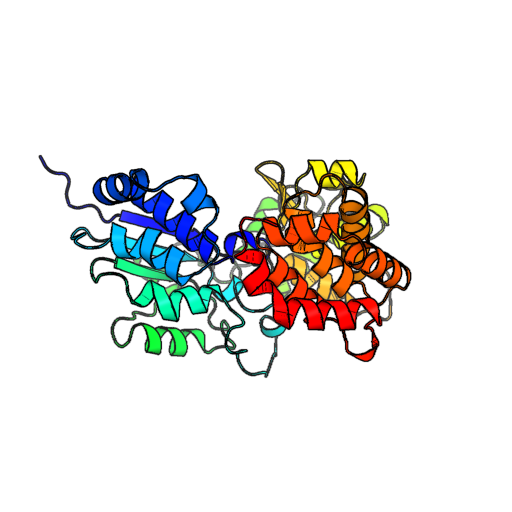GLU A N 1
ATOM 1328 C CA . GLU A 1 170 ? 18.528 7.065 22.233 1.00 57.47 170 GLU A CA 1
ATOM 1329 C C . GLU A 1 170 ? 17.664 8.176 21.607 1.00 57.47 170 GLU A C 1
ATOM 1331 O O . GLU A 1 170 ? 16.435 8.095 21.482 1.00 57.47 170 GLU A O 1
ATOM 1336 N N . GLU A 1 171 ? 18.304 9.314 21.352 1.00 63.19 171 GLU A N 1
ATOM 1337 C CA . GLU A 1 171 ? 17.765 10.364 20.488 1.00 63.19 171 GLU A CA 1
ATOM 1338 C C . GLU A 1 171 ? 18.133 10.026 19.030 1.00 63.19 171 GLU A C 1
ATOM 1340 O O . GLU A 1 171 ? 19.089 9.307 18.786 1.00 63.19 171 GLU A O 1
ATOM 1345 N N . GLY A 1 172 ? 17.388 10.516 18.035 1.00 73.19 172 GLY A N 1
ATOM 1346 C CA . GLY A 1 172 ? 17.705 10.299 16.613 1.00 73.19 172 GLY A CA 1
ATOM 1347 C C . GLY A 1 172 ? 16.895 9.207 15.899 1.00 73.19 172 GLY A C 1
ATOM 1348 O O . GLY A 1 172 ? 15.875 8.718 16.387 1.00 73.19 172 GLY A O 1
ATOM 1349 N N . VAL A 1 173 ? 17.297 8.892 14.666 1.00 81.31 173 VAL A N 1
ATOM 1350 C CA . VAL A 1 173 ? 16.551 8.013 13.752 1.00 81.31 173 VAL A CA 1
ATOM 1351 C C . VAL A 1 173 ? 16.676 6.545 14.174 1.00 81.31 173 VAL A C 1
ATOM 1353 O O . VAL A 1 173 ? 17.691 5.906 13.913 1.00 81.31 173 VAL A O 1
ATOM 1356 N N . MET A 1 174 ? 15.611 5.977 14.751 1.00 84.25 174 MET A N 1
ATOM 1357 C CA . MET A 1 174 ? 15.573 4.592 15.266 1.00 84.25 174 MET A CA 1
ATOM 1358 C C . MET A 1 174 ? 16.044 3.533 14.258 1.00 84.25 174 MET A C 1
ATOM 1360 O O . MET A 1 174 ? 16.742 2.588 14.621 1.00 84.25 174 MET A O 1
ATOM 1364 N N . VAL A 1 175 ? 15.713 3.717 12.976 1.00 87.12 175 VAL A N 1
ATOM 1365 C CA . VAL A 1 175 ? 16.116 2.807 11.892 1.00 87.12 175 VAL A CA 1
ATOM 1366 C C . VAL A 1 175 ? 17.642 2.679 11.805 1.00 87.12 175 VAL A C 1
ATOM 1368 O O . VAL A 1 175 ? 18.135 1.588 11.535 1.00 87.12 175 VAL A O 1
ATOM 1371 N N . TYR A 1 176 ? 18.400 3.744 12.099 1.00 90.19 176 TYR A N 1
ATOM 1372 C CA . TYR A 1 176 ? 19.863 3.688 12.150 1.00 90.19 176 TYR A CA 1
ATOM 1373 C C . TYR A 1 176 ? 20.350 2.670 13.175 1.00 90.19 176 TYR A C 1
ATOM 1375 O O . TYR A 1 176 ? 21.172 1.822 12.848 1.00 90.19 176 TYR A O 1
ATOM 1383 N N . HIS A 1 177 ? 19.820 2.720 14.398 1.00 88.31 177 HIS A N 1
ATOM 1384 C CA . HIS A 1 177 ? 20.237 1.820 15.469 1.00 88.31 177 HIS A CA 1
ATOM 1385 C C . HIS A 1 177 ? 19.953 0.361 15.119 1.00 88.31 177 HIS A C 1
ATOM 1387 O O . HIS A 1 177 ? 20.811 -0.489 15.345 1.00 88.31 177 HIS A O 1
ATOM 1393 N N . THR A 1 178 ? 18.802 0.070 14.503 1.00 89.06 178 THR A N 1
ATOM 1394 C CA . THR A 1 178 ? 18.498 -1.275 13.995 1.00 89.06 178 THR A CA 1
ATOM 1395 C C . THR A 1 178 ? 19.511 -1.716 12.940 1.00 89.06 178 THR A C 1
ATOM 1397 O O . THR A 1 178 ? 20.038 -2.818 13.037 1.00 89.06 178 THR A O 1
ATOM 1400 N N . ILE A 1 179 ? 19.833 -0.861 11.965 1.00 91.25 179 ILE A N 1
ATOM 1401 C CA . ILE A 1 179 ? 20.809 -1.189 10.914 1.00 91.25 179 ILE A CA 1
ATOM 1402 C C . ILE A 1 179 ? 22.194 -1.428 11.517 1.00 91.25 179 ILE A C 1
ATOM 1404 O O . ILE A 1 179 ? 22.820 -2.435 11.220 1.00 91.25 179 ILE A O 1
ATOM 1408 N N . VAL A 1 180 ? 22.673 -0.527 12.377 1.00 89.56 180 VAL A N 1
ATOM 1409 C CA . VAL A 1 180 ? 23.987 -0.654 13.021 1.00 89.56 180 VAL A CA 1
ATOM 1410 C C . VAL A 1 180 ? 24.058 -1.932 13.845 1.00 89.56 180 VAL A C 1
ATOM 1412 O O . VAL A 1 180 ? 25.036 -2.660 13.752 1.00 89.56 180 VAL A O 1
ATOM 1415 N N . LYS A 1 181 ? 23.025 -2.224 14.636 1.00 88.56 181 LYS A N 1
ATOM 1416 C CA . LYS A 1 181 ? 23.007 -3.391 15.516 1.00 88.56 181 LYS A CA 1
ATOM 1417 C C . LYS A 1 181 ? 22.941 -4.707 14.741 1.00 88.56 181 LYS A C 1
ATOM 1419 O O . LYS A 1 181 ? 23.656 -5.639 15.088 1.00 88.56 181 LYS A O 1
ATOM 1424 N N . GLU A 1 182 ? 22.078 -4.789 13.734 1.00 89.00 182 GLU A N 1
ATOM 1425 C CA . GLU A 1 182 ? 21.740 -6.058 13.081 1.00 89.00 182 GLU A CA 1
ATOM 1426 C C . GLU A 1 182 ? 22.554 -6.304 11.792 1.00 89.00 182 GLU A C 1
ATOM 1428 O O . GLU A 1 182 ? 22.711 -7.450 11.382 1.00 89.00 182 GLU A O 1
ATOM 1433 N N . CYS A 1 183 ? 23.105 -5.260 11.154 1.00 86.25 183 CYS A N 1
ATOM 1434 C CA . CYS A 1 183 ? 23.960 -5.388 9.962 1.00 86.25 183 CYS A CA 1
ATOM 1435 C C . CYS A 1 183 ? 25.464 -5.269 10.253 1.00 86.25 183 CYS A C 1
ATOM 1437 O O . CYS A 1 183 ? 26.260 -5.479 9.332 1.00 86.25 183 CYS A O 1
ATOM 1439 N N . ALA A 1 184 ? 25.878 -4.905 11.475 1.00 80.25 184 ALA A N 1
ATOM 1440 C CA . ALA A 1 184 ? 27.297 -4.895 11.822 1.00 80.25 184 ALA A CA 1
ATOM 1441 C C . ALA A 1 184 ? 27.876 -6.306 11.667 1.00 80.25 184 ALA A C 1
ATOM 1443 O O . ALA A 1 184 ? 27.376 -7.282 12.222 1.00 80.25 184 ALA A O 1
ATOM 1444 N N . SER A 1 185 ? 28.946 -6.410 10.889 1.00 76.31 185 SER A N 1
ATOM 1445 C CA . SER A 1 185 ? 29.662 -7.662 10.653 1.00 76.31 185 SER A CA 1
ATOM 1446 C C . SER A 1 185 ? 31.152 -7.372 10.534 1.00 76.31 185 SER A C 1
ATOM 1448 O O . SER A 1 185 ? 31.547 -6.218 10.394 1.00 76.31 185 SER A O 1
ATOM 1450 N N . ALA A 1 186 ? 31.988 -8.413 10.513 1.00 58.09 186 ALA A N 1
ATOM 1451 C CA . ALA A 1 186 ? 33.426 -8.249 10.282 1.00 58.09 186 ALA A CA 1
ATOM 1452 C C . ALA A 1 186 ? 33.758 -7.517 8.960 1.00 58.09 186 ALA A C 1
ATOM 1454 O O . ALA A 1 186 ? 34.856 -6.993 8.818 1.00 58.09 186 ALA A O 1
ATOM 1455 N N . ALA A 1 187 ? 32.821 -7.471 8.003 1.00 61.94 187 ALA A N 1
ATOM 1456 C CA . ALA A 1 187 ? 32.975 -6.780 6.722 1.00 61.94 187 ALA A CA 1
ATOM 1457 C C . ALA A 1 187 ? 32.381 -5.355 6.697 1.00 61.94 187 ALA A C 1
ATOM 1459 O O . ALA A 1 187 ? 32.642 -4.612 5.753 1.00 61.94 187 ALA A O 1
ATOM 1460 N N . VAL A 1 188 ? 31.574 -4.965 7.695 1.00 78.50 188 VAL A N 1
ATOM 1461 C CA . VAL A 1 188 ? 30.923 -3.645 7.766 1.00 78.50 188 VAL A CA 1
ATOM 1462 C C . VAL A 1 188 ? 31.033 -3.091 9.184 1.00 78.50 188 VAL A C 1
ATOM 1464 O O . VAL A 1 188 ? 30.251 -3.448 10.067 1.00 78.50 188 VAL A O 1
ATOM 1467 N N . GLU A 1 189 ? 31.983 -2.181 9.391 1.00 82.06 189 GLU A N 1
ATOM 1468 C CA . GLU A 1 189 ? 32.137 -1.458 10.655 1.00 82.06 189 GLU A CA 1
ATOM 1469 C C . GLU A 1 189 ? 31.163 -0.275 10.725 1.00 82.06 189 GLU A C 1
ATOM 1471 O O . GLU A 1 189 ? 31.468 0.849 10.325 1.00 82.06 189 GLU A O 1
ATOM 1476 N N . LEU A 1 190 ? 29.963 -0.532 11.247 1.00 84.69 190 LEU A N 1
ATOM 1477 C CA . LEU A 1 190 ? 28.976 0.507 11.520 1.00 84.69 190 LEU A CA 1
ATOM 1478 C C . LEU A 1 190 ? 29.179 1.067 12.933 1.00 84.69 190 LEU A C 1
ATOM 1480 O O . LEU A 1 190 ? 29.068 0.350 13.925 1.00 84.69 190 LEU A O 1
ATOM 1484 N N . GLN A 1 191 ? 29.462 2.364 13.034 1.00 85.69 191 GLN A N 1
ATOM 1485 C CA . GLN A 1 191 ? 29.643 3.030 14.325 1.00 85.69 191 GLN A CA 1
ATOM 1486 C C . GLN A 1 191 ? 28.294 3.308 14.993 1.00 85.69 191 GLN A C 1
ATOM 1488 O O . GLN A 1 191 ? 27.372 3.805 14.356 1.00 85.69 191 GLN A O 1
ATOM 1493 N N . GLN A 1 192 ? 28.177 3.051 16.296 1.00 85.94 192 GLN A N 1
ATOM 1494 C CA . GLN A 1 192 ? 27.028 3.532 17.061 1.00 85.94 192 GLN A CA 1
ATOM 1495 C C . GLN A 1 192 ? 27.121 5.051 17.237 1.00 85.94 192 GLN A C 1
ATOM 1497 O O . GLN A 1 192 ? 28.175 5.589 17.576 1.00 85.94 192 GLN A O 1
ATOM 1502 N N . LYS A 1 193 ? 26.002 5.747 17.034 1.00 86.00 193 LYS A N 1
ATOM 1503 C CA . LYS A 1 193 ? 25.866 7.188 17.272 1.00 86.00 193 LYS A CA 1
ATOM 1504 C C . LYS A 1 193 ? 24.734 7.418 18.256 1.00 86.00 193 LYS A C 1
ATOM 1506 O O . LYS A 1 193 ? 23.722 6.739 18.168 1.00 86.00 193 LYS A O 1
ATOM 1511 N N . ALA A 1 194 ? 24.906 8.373 19.166 1.00 80.88 194 ALA A N 1
ATOM 1512 C CA . ALA A 1 194 ? 23.901 8.687 20.182 1.00 80.88 194 ALA A CA 1
ATOM 1513 C C . ALA A 1 194 ? 22.680 9.441 19.621 1.00 80.88 194 ALA A C 1
ATOM 1515 O O . ALA A 1 194 ? 21.592 9.279 20.153 1.00 80.88 194 ALA A O 1
ATOM 1516 N N . CYS A 1 195 ? 22.872 10.242 18.562 1.00 84.44 195 CYS A N 1
ATOM 1517 C CA . CYS A 1 195 ? 21.825 11.041 17.913 1.00 84.44 195 CYS A CA 1
ATOM 1518 C C . CYS A 1 195 ? 21.927 10.938 16.375 1.00 84.44 195 CYS A C 1
ATOM 1520 O O . CYS A 1 195 ? 22.315 11.915 15.728 1.00 84.44 195 CYS A O 1
ATOM 1522 N N . PRO A 1 196 ? 21.672 9.768 15.758 1.00 88.25 196 PRO A N 1
ATOM 1523 C CA . PRO A 1 196 ? 21.809 9.607 14.316 1.00 88.25 196 PRO A CA 1
ATOM 1524 C C . PRO A 1 196 ? 20.768 10.410 13.532 1.00 88.25 196 PRO A C 1
ATOM 1526 O O . PRO A 1 196 ? 19.594 10.498 13.898 1.00 88.25 196 PRO A O 1
ATOM 1529 N N . THR A 1 197 ? 21.210 10.950 12.404 1.00 88.12 197 THR A N 1
ATOM 1530 C CA . THR A 1 197 ? 20.421 11.690 11.417 1.00 88.12 197 THR A CA 1
ATOM 1531 C C . THR A 1 197 ? 20.037 10.804 10.227 1.00 88.12 197 THR A C 1
ATOM 1533 O O . THR A 1 197 ? 20.546 9.695 10.052 1.00 88.12 197 THR A O 1
ATOM 1536 N N . MET A 1 198 ? 19.175 11.309 9.337 1.00 86.56 198 MET A N 1
ATOM 1537 C CA . MET A 1 198 ? 18.874 10.629 8.068 1.00 86.56 198 MET A CA 1
ATOM 1538 C C . MET A 1 198 ? 20.112 10.450 7.180 1.00 86.56 198 MET A C 1
ATOM 1540 O O . MET A 1 198 ? 20.239 9.435 6.498 1.00 86.56 198 MET A O 1
ATOM 1544 N N . GLN A 1 199 ? 21.059 11.390 7.229 1.00 87.81 199 GLN A N 1
ATOM 1545 C CA . GLN A 1 199 ? 22.315 11.269 6.493 1.00 87.81 199 GLN A CA 1
ATOM 1546 C C . GLN A 1 199 ? 23.160 10.100 7.016 1.00 87.81 199 GLN A C 1
ATOM 1548 O O . GLN A 1 199 ? 23.786 9.399 6.223 1.00 87.81 199 GLN A O 1
ATOM 1553 N N . ASP A 1 200 ? 23.132 9.843 8.325 1.00 90.56 200 ASP A N 1
ATOM 1554 C CA . ASP A 1 200 ? 23.824 8.700 8.927 1.00 90.56 200 ASP A CA 1
ATOM 1555 C C . ASP A 1 200 ? 23.211 7.368 8.476 1.00 90.56 200 ASP A C 1
ATOM 1557 O O . ASP A 1 200 ? 23.939 6.427 8.162 1.00 90.56 200 ASP A O 1
ATOM 1561 N N . VAL A 1 201 ? 21.880 7.301 8.350 1.00 90.94 201 VAL A N 1
ATOM 1562 C CA . VAL A 1 201 ? 21.177 6.144 7.764 1.00 90.94 201 VAL A CA 1
ATOM 1563 C C . VAL A 1 201 ? 21.632 5.896 6.325 1.00 90.94 201 VAL A C 1
ATOM 1565 O O . VAL A 1 201 ? 21.975 4.771 5.966 1.00 90.94 201 VAL A O 1
ATOM 1568 N N . TYR A 1 202 ? 21.700 6.943 5.501 1.00 91.12 202 TYR A N 1
ATOM 1569 C CA . TYR A 1 202 ? 22.147 6.831 4.109 1.00 91.12 202 TYR A CA 1
ATOM 1570 C C . TYR A 1 202 ? 23.620 6.435 3.979 1.00 91.12 202 TYR A C 1
ATOM 1572 O O . TYR A 1 202 ? 23.981 5.694 3.060 1.00 91.12 202 TYR A O 1
ATOM 1580 N N . GLN A 1 203 ? 24.474 6.888 4.899 1.00 89.81 203 GLN A N 1
ATOM 1581 C CA . GLN A 1 203 ? 25.864 6.443 4.984 1.00 89.81 203 GLN A CA 1
ATOM 1582 C C . GLN A 1 203 ? 25.954 4.959 5.359 1.00 89.81 203 GLN A C 1
ATOM 1584 O O . GLN A 1 203 ? 26.706 4.229 4.713 1.00 89.81 203 GLN A O 1
ATOM 1589 N N . ALA A 1 204 ? 25.157 4.495 6.327 1.00 91.75 204 ALA A N 1
ATOM 1590 C CA . ALA A 1 204 ? 25.108 3.084 6.711 1.00 91.75 204 ALA A CA 1
ATOM 1591 C C . ALA A 1 204 ? 24.652 2.192 5.544 1.00 91.75 204 ALA A C 1
ATOM 1593 O O . ALA A 1 204 ? 25.309 1.195 5.243 1.00 91.75 204 ALA A O 1
ATOM 1594 N N . TYR A 1 205 ? 23.598 2.582 4.814 1.00 91.69 205 TYR A N 1
ATOM 1595 C CA . TYR A 1 205 ? 23.195 1.881 3.588 1.00 91.69 205 TYR A CA 1
ATOM 1596 C C . TYR A 1 205 ? 24.328 1.828 2.565 1.00 91.69 205 TYR A C 1
ATOM 1598 O O . TYR A 1 205 ? 24.614 0.766 2.020 1.00 91.69 205 TYR A O 1
ATOM 1606 N N . ASN A 1 206 ? 25.020 2.947 2.334 1.00 88.94 206 ASN A N 1
ATOM 1607 C CA . ASN A 1 206 ? 26.135 2.978 1.394 1.00 88.94 206 ASN A CA 1
ATOM 1608 C C . ASN A 1 206 ? 27.244 1.991 1.776 1.00 88.94 206 ASN A C 1
ATOM 1610 O O . ASN A 1 206 ? 27.726 1.269 0.910 1.00 88.94 206 ASN A O 1
ATOM 1614 N N . GLN A 1 207 ? 27.620 1.934 3.054 1.00 88.88 207 GLN A N 1
ATOM 1615 C CA . GLN A 1 207 ? 28.652 1.016 3.539 1.00 88.88 207 GLN A CA 1
ATOM 1616 C C . GLN A 1 207 ? 28.237 -0.450 3.364 1.00 88.88 207 GLN A C 1
ATOM 1618 O O . GLN A 1 207 ? 29.020 -1.238 2.840 1.00 88.88 207 GLN A O 1
ATOM 1623 N N . ILE A 1 208 ? 26.990 -0.800 3.699 1.00 89.81 208 ILE A N 1
ATOM 1624 C CA . ILE A 1 208 ? 26.454 -2.160 3.513 1.00 89.81 208 ILE A CA 1
ATOM 1625 C C . ILE A 1 208 ? 26.460 -2.559 2.030 1.00 89.81 208 ILE A C 1
ATOM 1627 O O . ILE A 1 208 ? 26.900 -3.653 1.677 1.00 89.81 208 ILE A O 1
ATOM 1631 N N . PHE A 1 209 ? 25.999 -1.670 1.147 1.00 88.44 209 PHE A N 1
ATOM 1632 C CA . PHE A 1 209 ? 25.950 -1.939 -0.291 1.00 88.44 209 PHE A CA 1
ATOM 1633 C C . PHE A 1 209 ? 27.350 -2.079 -0.897 1.00 88.44 209 PHE A C 1
ATOM 1635 O O . PHE A 1 209 ? 27.587 -3.023 -1.649 1.00 88.44 209 PHE A O 1
ATOM 1642 N N . VAL A 1 210 ? 28.298 -1.212 -0.529 1.00 85.50 210 VAL A N 1
ATOM 1643 C CA . VAL A 1 210 ? 29.695 -1.311 -0.984 1.00 85.50 210 VAL A CA 1
ATOM 1644 C C . VAL A 1 210 ? 30.334 -2.622 -0.519 1.00 85.50 210 VAL A C 1
ATOM 1646 O O . VAL A 1 210 ? 30.907 -3.334 -1.340 1.00 85.50 210 VAL A O 1
ATOM 1649 N N . ALA A 1 211 ? 30.185 -2.982 0.758 1.00 85.62 211 ALA A N 1
ATOM 1650 C CA . ALA A 1 211 ? 30.789 -4.190 1.319 1.00 85.62 211 ALA A CA 1
ATOM 1651 C C . ALA A 1 211 ? 30.219 -5.488 0.732 1.00 85.62 211 ALA A C 1
ATOM 1653 O O . ALA A 1 211 ? 30.940 -6.468 0.575 1.00 85.62 211 ALA A O 1
ATOM 1654 N N . SER A 1 212 ? 28.934 -5.497 0.369 1.00 82.62 212 SER A N 1
ATOM 1655 C CA . SER A 1 212 ? 28.302 -6.666 -0.253 1.00 82.62 212 SER A CA 1
ATOM 1656 C C . SER A 1 212 ? 28.817 -6.972 -1.665 1.00 82.62 212 SER A C 1
ATOM 1658 O O . SER A 1 212 ? 28.531 -8.040 -2.199 1.00 82.62 212 SER A O 1
ATOM 1660 N N . GLY A 1 213 ? 29.495 -6.021 -2.323 1.00 72.19 213 GLY A N 1
ATOM 1661 C CA . GLY A 1 213 ? 29.884 -6.122 -3.734 1.00 72.19 213 GLY A CA 1
ATOM 1662 C C . GLY A 1 213 ? 28.706 -6.177 -4.722 1.00 72.19 213 GLY A C 1
ATOM 1663 O O . GLY A 1 213 ? 28.924 -6.093 -5.933 1.00 72.19 213 GLY A O 1
ATOM 1664 N N . ALA A 1 214 ? 27.461 -6.254 -4.232 1.00 60.34 214 ALA A N 1
ATOM 1665 C CA . ALA A 1 214 ? 26.256 -6.472 -5.030 1.00 60.34 214 ALA A CA 1
ATOM 1666 C C . ALA A 1 214 ? 25.936 -5.309 -5.978 1.00 60.34 214 ALA A C 1
ATOM 1668 O O . ALA A 1 214 ? 25.167 -5.481 -6.922 1.00 60.34 214 ALA A O 1
ATOM 1669 N N . SER A 1 215 ? 26.581 -4.157 -5.776 1.00 57.81 215 SER A N 1
ATOM 1670 C CA . SER A 1 215 ? 26.536 -2.978 -6.645 1.00 57.81 215 SER A CA 1
ATOM 1671 C C . SER A 1 215 ? 26.903 -3.245 -8.111 1.00 57.81 215 SER A C 1
ATOM 1673 O O . SER A 1 215 ? 26.705 -2.368 -8.945 1.00 57.81 215 SER A O 1
ATOM 1675 N N . HIS A 1 216 ? 27.427 -4.435 -8.429 1.00 62.09 216 HIS A N 1
ATOM 1676 C CA . HIS A 1 216 ? 27.969 -4.780 -9.745 1.00 62.09 216 HIS A CA 1
ATOM 1677 C C . HIS A 1 216 ? 27.250 -5.950 -10.435 1.00 62.09 216 HIS A C 1
ATOM 1679 O O . HIS A 1 216 ? 27.564 -6.264 -11.582 1.00 62.09 216 HIS A O 1
ATOM 1685 N N . CYS A 1 217 ? 26.291 -6.615 -9.778 1.00 80.69 217 CYS A N 1
ATOM 1686 C CA . CYS A 1 217 ? 25.575 -7.737 -10.383 1.00 80.69 217 CYS A CA 1
ATOM 1687 C C . CYS A 1 217 ? 24.279 -7.252 -11.046 1.00 80.69 217 CYS A C 1
ATOM 1689 O O . CYS A 1 217 ? 23.307 -6.932 -10.363 1.00 80.69 217 CYS A O 1
ATOM 1691 N N . ALA A 1 218 ? 24.231 -7.261 -12.383 1.00 87.00 218 ALA A N 1
ATOM 1692 C CA . ALA A 1 218 ? 23.044 -6.863 -13.151 1.00 87.00 218 ALA A CA 1
ATOM 1693 C C . ALA A 1 218 ? 21.767 -7.629 -12.738 1.00 87.00 218 ALA A C 1
ATOM 1695 O O . ALA A 1 218 ? 20.663 -7.079 -12.769 1.00 87.00 218 ALA A O 1
ATOM 1696 N N . ALA A 1 219 ? 21.913 -8.883 -12.296 1.00 90.44 219 ALA A N 1
ATOM 1697 C CA . ALA A 1 219 ? 20.803 -9.685 -11.789 1.00 90.44 219 ALA A CA 1
ATOM 1698 C C . ALA A 1 219 ? 20.254 -9.139 -10.455 1.00 90.44 219 ALA A C 1
ATOM 1700 O O . ALA A 1 219 ? 19.040 -9.061 -10.274 1.00 90.44 219 ALA A O 1
ATOM 1701 N N . VAL A 1 220 ? 21.126 -8.693 -9.543 1.00 90.56 220 VAL A N 1
ATOM 1702 C CA . VAL A 1 220 ? 20.707 -8.064 -8.280 1.00 90.56 220 VAL A CA 1
ATOM 1703 C C . VAL A 1 220 ? 20.046 -6.711 -8.540 1.00 90.56 220 VAL A C 1
ATOM 1705 O O . VAL A 1 220 ? 19.008 -6.431 -7.944 1.00 90.56 220 VAL A O 1
ATOM 1708 N N . CYS A 1 221 ? 20.570 -5.910 -9.477 1.00 91.19 221 CYS A N 1
ATOM 1709 C CA . CYS A 1 221 ? 19.912 -4.671 -9.906 1.00 91.19 221 CYS A CA 1
ATOM 1710 C C . CYS A 1 221 ? 18.497 -4.944 -10.425 1.00 91.19 221 CYS A C 1
ATOM 1712 O O . CYS A 1 221 ? 17.553 -4.286 -10.005 1.00 91.19 221 CYS A O 1
ATOM 1714 N N . THR A 1 222 ? 18.335 -5.980 -11.251 1.00 94.12 222 THR A N 1
ATOM 1715 C CA . THR A 1 222 ? 17.021 -6.395 -11.765 1.00 94.12 222 THR A CA 1
ATOM 1716 C C . THR A 1 222 ? 16.045 -6.743 -10.635 1.00 94.12 222 THR A C 1
ATOM 1718 O O . THR A 1 222 ? 14.884 -6.334 -10.673 1.00 94.12 222 THR A O 1
ATOM 1721 N N . LEU A 1 223 ? 16.497 -7.471 -9.608 1.00 95.81 223 LEU A N 1
ATOM 1722 C CA . LEU A 1 223 ? 15.672 -7.772 -8.436 1.00 95.81 223 LEU A CA 1
ATOM 1723 C C . LEU A 1 223 ? 15.316 -6.500 -7.649 1.00 95.81 223 LEU A C 1
ATOM 1725 O O . LEU A 1 223 ? 14.160 -6.331 -7.269 1.00 95.81 223 LEU A O 1
ATOM 1729 N N . LEU A 1 224 ? 16.274 -5.598 -7.425 1.00 94.75 224 LEU A N 1
ATOM 1730 C CA . LEU A 1 224 ? 16.035 -4.329 -6.730 1.00 94.75 224 LEU A CA 1
ATOM 1731 C C . LEU A 1 224 ? 15.015 -3.453 -7.468 1.00 94.75 224 LEU A C 1
ATOM 1733 O O . LEU A 1 224 ? 14.105 -2.933 -6.832 1.00 94.75 224 LEU A O 1
ATOM 1737 N N . GLU A 1 225 ? 15.113 -3.334 -8.792 1.00 95.12 225 GLU A N 1
ATOM 1738 C CA . GLU A 1 225 ? 14.152 -2.592 -9.622 1.00 95.12 225 GLU A CA 1
ATOM 1739 C C . GLU A 1 225 ? 12.729 -3.143 -9.460 1.00 95.12 225 GLU A C 1
ATOM 1741 O O . GLU A 1 225 ? 11.783 -2.384 -9.257 1.00 95.12 225 GLU A O 1
ATOM 1746 N N . VAL A 1 226 ? 12.576 -4.471 -9.475 1.00 97.56 226 VAL A N 1
ATOM 1747 C CA . VAL A 1 226 ? 11.287 -5.146 -9.259 1.00 97.56 226 VAL A CA 1
ATOM 1748 C C . VAL A 1 226 ? 10.748 -4.908 -7.845 1.00 97.56 226 VAL A C 1
ATOM 1750 O O . VAL A 1 226 ? 9.563 -4.617 -7.688 1.00 97.56 226 VAL A O 1
ATOM 1753 N N . LEU A 1 227 ? 11.593 -5.000 -6.813 1.00 96.56 227 LEU A N 1
ATOM 1754 C CA . LEU A 1 227 ? 11.180 -4.757 -5.426 1.00 96.56 227 LEU A CA 1
ATOM 1755 C C . LEU A 1 227 ? 10.786 -3.295 -5.181 1.00 96.56 227 LEU A C 1
ATOM 1757 O O . LEU A 1 227 ? 9.853 -3.050 -4.424 1.00 96.56 227 LEU A O 1
ATOM 1761 N N . LEU A 1 228 ? 11.462 -2.340 -5.826 1.00 94.31 228 LEU A N 1
ATOM 1762 C CA . LEU A 1 228 ? 11.145 -0.912 -5.730 1.00 94.31 228 LEU A CA 1
ATOM 1763 C C . LEU A 1 228 ? 9.862 -0.539 -6.480 1.00 94.31 228 LEU A C 1
ATOM 1765 O O . LEU A 1 228 ? 9.134 0.341 -6.032 1.00 94.31 228 LEU A O 1
ATOM 1769 N N . ALA A 1 229 ? 9.577 -1.200 -7.604 1.00 96.19 229 ALA A N 1
ATOM 1770 C CA . ALA A 1 229 ? 8.350 -0.983 -8.372 1.00 96.19 229 ALA A CA 1
ATOM 1771 C C . ALA A 1 229 ? 7.111 -1.635 -7.726 1.00 96.19 229 ALA A C 1
ATOM 1773 O O . ALA A 1 229 ? 5.970 -1.257 -8.023 1.00 96.19 229 ALA A O 1
ATOM 1774 N N . ALA A 1 230 ? 7.314 -2.640 -6.869 1.00 96.56 230 ALA A N 1
ATOM 1775 C CA . ALA A 1 230 ? 6.243 -3.385 -6.225 1.00 96.56 230 ALA A CA 1
ATOM 1776 C C . ALA A 1 230 ? 5.352 -2.488 -5.352 1.00 96.56 230 ALA A C 1
ATOM 1778 O O . ALA A 1 230 ? 5.822 -1.659 -4.579 1.00 96.56 230 ALA A O 1
ATOM 1779 N N . GLN A 1 231 ? 4.039 -2.694 -5.448 1.00 94.06 231 GLN A N 1
ATOM 1780 C CA . GLN A 1 231 ? 3.044 -1.944 -4.671 1.00 94.06 231 GLN A CA 1
ATOM 1781 C C . GLN A 1 231 ? 2.717 -2.614 -3.333 1.00 94.06 231 GLN A C 1
ATOM 1783 O O . GLN A 1 231 ? 2.136 -2.018 -2.432 1.00 94.06 231 GLN A O 1
ATOM 1788 N N . GLU A 1 232 ? 3.067 -3.885 -3.196 1.00 93.94 232 GLU A N 1
ATOM 1789 C CA . GLU A 1 232 ? 2.921 -4.652 -1.970 1.00 93.94 232 GLU A CA 1
ATOM 1790 C C . GLU A 1 232 ? 4.134 -5.584 -1.846 1.00 93.94 232 GLU A C 1
ATOM 1792 O O . GLU A 1 232 ? 4.725 -5.946 -2.868 1.00 93.94 232 GLU A O 1
ATOM 1797 N N . PRO A 1 233 ? 4.484 -6.042 -0.630 1.00 95.12 233 PRO A N 1
ATOM 1798 C CA . PRO A 1 233 ? 5.525 -7.044 -0.428 1.00 95.12 233 PRO A CA 1
ATOM 1799 C C . PRO A 1 233 ? 5.268 -8.269 -1.310 1.00 95.12 233 PRO A C 1
ATOM 1801 O O . PRO A 1 233 ? 4.260 -8.969 -1.132 1.00 95.12 233 PRO A O 1
ATOM 1804 N N . LEU A 1 234 ? 6.156 -8.511 -2.277 1.00 96.44 234 LEU A N 1
ATOM 1805 C CA . LEU A 1 234 ? 5.936 -9.530 -3.299 1.00 96.44 234 LEU A CA 1
ATOM 1806 C C . LEU A 1 234 ? 5.992 -10.933 -2.682 1.00 96.44 234 LEU A C 1
ATOM 1808 O O . LEU A 1 234 ? 6.901 -11.215 -1.890 1.00 96.44 234 LEU A O 1
ATOM 1812 N N . PRO A 1 235 ? 5.058 -11.836 -3.036 1.00 96.19 235 PRO A N 1
ATOM 1813 C CA . PRO A 1 235 ? 5.167 -13.242 -2.677 1.00 96.19 235 PRO A CA 1
ATOM 1814 C C . PRO A 1 235 ? 6.456 -13.853 -3.235 1.00 96.19 235 PRO A C 1
ATOM 1816 O O . PRO A 1 235 ? 6.809 -13.631 -4.394 1.00 96.19 235 PRO A O 1
ATOM 1819 N N . GLN A 1 236 ? 7.130 -14.685 -2.442 1.00 96.00 236 GLN A N 1
ATOM 1820 C CA . GLN A 1 236 ? 8.315 -15.418 -2.895 1.00 96.00 236 GLN A CA 1
ATOM 1821 C C . GLN A 1 236 ? 8.018 -16.301 -4.111 1.00 96.00 236 GLN A C 1
ATOM 1823 O O . GLN A 1 236 ? 8.859 -16.407 -4.996 1.00 96.00 236 GLN A O 1
ATOM 1828 N N . SER A 1 237 ? 6.813 -16.875 -4.199 1.00 96.12 237 SER A N 1
ATOM 1829 C CA . SER A 1 237 ? 6.380 -17.663 -5.359 1.00 96.12 237 SER A CA 1
ATOM 1830 C C . SER A 1 237 ? 6.368 -16.846 -6.654 1.00 96.12 237 SER A C 1
ATOM 1832 O O . SER A 1 237 ? 6.777 -17.355 -7.692 1.00 96.12 237 SER A O 1
ATOM 1834 N N . MET A 1 238 ? 5.978 -15.568 -6.602 1.00 96.81 238 MET A N 1
ATOM 1835 C CA . MET A 1 238 ? 6.024 -14.673 -7.763 1.00 96.81 238 MET A CA 1
ATOM 1836 C C . MET A 1 238 ? 7.474 -14.397 -8.172 1.00 96.81 238 MET A C 1
ATOM 1838 O O . MET A 1 238 ? 7.836 -14.555 -9.334 1.00 96.81 238 MET A O 1
ATOM 1842 N N . LEU A 1 239 ? 8.345 -14.082 -7.208 1.00 97.50 239 LEU A N 1
ATOM 1843 C CA . LEU A 1 239 ? 9.774 -13.892 -7.481 1.00 97.50 239 LEU A CA 1
ATOM 1844 C C . LEU A 1 239 ? 10.438 -15.168 -8.014 1.00 97.50 239 LEU A C 1
ATOM 1846 O O . LEU A 1 239 ? 11.343 -15.090 -8.842 1.00 97.50 239 LEU A O 1
ATOM 1850 N N . GLN A 1 240 ? 9.994 -16.345 -7.575 1.00 97.00 240 GLN A N 1
ATOM 1851 C CA . GLN A 1 240 ? 10.449 -17.631 -8.098 1.00 97.00 240 GLN A CA 1
ATOM 1852 C C . GLN A 1 240 ? 10.013 -17.824 -9.552 1.00 97.00 240 GLN A C 1
ATOM 1854 O O . GLN A 1 240 ? 10.844 -18.184 -10.381 1.00 97.00 240 GLN A O 1
ATOM 1859 N N . GLN A 1 241 ? 8.754 -17.530 -9.884 1.00 96.75 241 GLN A N 1
ATOM 1860 C CA . GLN A 1 241 ? 8.249 -17.591 -11.261 1.00 96.75 241 GLN A CA 1
ATOM 1861 C C . GLN A 1 241 ? 8.946 -16.583 -12.188 1.00 96.75 241 GLN A C 1
ATOM 1863 O O . GLN A 1 241 ? 9.123 -16.857 -13.372 1.00 96.75 241 GLN A O 1
ATOM 1868 N N . MET A 1 242 ? 9.385 -15.441 -11.653 1.00 97.19 242 MET A N 1
ATOM 1869 C CA . MET A 1 242 ? 10.211 -14.463 -12.371 1.00 97.19 242 MET A CA 1
ATOM 1870 C C . MET A 1 242 ? 11.692 -14.875 -12.482 1.00 97.19 242 MET A C 1
ATOM 1872 O O . MET A 1 242 ? 12.469 -14.165 -13.114 1.00 97.19 242 MET A O 1
ATOM 1876 N N . GLY A 1 243 ? 12.109 -15.985 -11.862 1.00 96.94 243 GLY A N 1
ATOM 1877 C CA . GLY A 1 243 ? 13.506 -16.430 -11.838 1.00 96.94 243 GLY A CA 1
ATOM 1878 C C . GLY A 1 243 ? 14.423 -15.604 -10.925 1.00 96.94 243 GLY A C 1
ATOM 1879 O O . GLY A 1 243 ? 15.641 -15.714 -11.015 1.00 96.94 243 GLY A O 1
ATOM 1880 N N . LEU A 1 244 ? 13.860 -14.783 -10.034 1.00 96.94 244 LEU A N 1
ATOM 1881 C CA . LEU A 1 244 ? 14.598 -13.846 -9.177 1.00 96.94 244 LEU A CA 1
ATOM 1882 C C . LEU A 1 244 ? 14.779 -14.342 -7.735 1.00 96.94 244 LEU A C 1
ATOM 1884 O O . LEU A 1 244 ? 15.601 -13.802 -6.998 1.00 96.94 244 LEU A O 1
ATOM 1888 N N . SER A 1 245 ? 14.051 -15.380 -7.309 1.00 96.19 245 SER A N 1
ATOM 1889 C CA . SER A 1 245 ? 14.087 -15.851 -5.913 1.00 96.19 245 SER A CA 1
ATOM 1890 C C . SER A 1 245 ? 15.477 -16.298 -5.441 1.00 96.19 245 SER A C 1
ATOM 1892 O O . SER A 1 245 ? 15.795 -16.127 -4.267 1.00 96.19 245 SER A O 1
ATOM 1894 N N . ALA A 1 246 ? 16.315 -16.852 -6.324 1.00 94.94 246 ALA A N 1
ATOM 1895 C CA . ALA A 1 246 ? 17.668 -17.298 -5.968 1.00 94.94 246 ALA A CA 1
ATOM 1896 C C . ALA A 1 246 ? 18.618 -16.130 -5.630 1.00 94.94 246 ALA A C 1
ATOM 1898 O O . ALA A 1 246 ? 19.650 -16.327 -4.993 1.00 94.94 246 ALA A O 1
ATOM 1899 N N . LEU A 1 247 ? 18.260 -14.909 -6.038 1.00 94.44 247 LEU A N 1
ATOM 1900 C CA . LEU A 1 247 ? 19.059 -13.701 -5.838 1.00 94.44 247 LEU A CA 1
ATOM 1901 C C . LEU A 1 247 ? 18.755 -13.011 -4.503 1.00 94.44 247 LEU A C 1
ATOM 1903 O O . LEU A 1 247 ? 19.487 -12.111 -4.108 1.00 94.44 247 LEU A O 1
ATOM 1907 N N . LEU A 1 248 ? 17.703 -13.425 -3.786 1.00 94.62 248 LEU A N 1
ATOM 1908 C CA . LEU A 1 248 ? 17.277 -12.780 -2.540 1.00 94.62 248 LEU A CA 1
ATOM 1909 C C . LEU A 1 248 ? 18.389 -12.752 -1.489 1.00 94.62 248 LEU A C 1
ATOM 1911 O O . LEU A 1 248 ? 18.667 -11.706 -0.917 1.00 94.62 248 LEU A O 1
ATOM 1915 N N . GLN A 1 249 ? 19.080 -13.876 -1.294 1.00 93.06 249 GLN A N 1
ATOM 1916 C CA . GLN A 1 249 ? 20.188 -13.968 -0.336 1.00 93.06 249 GLN A CA 1
ATOM 1917 C C . GLN A 1 249 ? 21.423 -13.155 -0.754 1.00 93.06 249 GLN A C 1
ATOM 1919 O O . GLN A 1 249 ? 22.303 -12.926 0.067 1.00 93.06 249 GLN A O 1
ATOM 1924 N N . GLN A 1 250 ? 21.486 -12.713 -2.013 1.00 92.44 250 GLN A N 1
ATOM 1925 C CA . GLN A 1 250 ? 22.556 -11.860 -2.531 1.00 92.44 250 GLN A CA 1
ATOM 1926 C C . GLN A 1 250 ? 22.243 -10.367 -2.349 1.00 92.44 250 GLN A C 1
ATOM 1928 O O . GLN A 1 250 ? 23.077 -9.523 -2.675 1.00 92.44 250 GLN A O 1
ATOM 1933 N N . LEU A 1 251 ? 21.048 -10.018 -1.851 1.00 92.19 251 LEU A N 1
ATOM 1934 C CA . LEU A 1 251 ? 20.703 -8.629 -1.580 1.00 92.19 251 LEU A CA 1
ATOM 1935 C C . LEU A 1 251 ? 21.570 -8.062 -0.443 1.00 92.19 251 LEU A C 1
ATOM 1937 O O . LEU A 1 251 ? 21.755 -8.724 0.584 1.00 92.19 251 LEU A O 1
ATOM 1941 N N . PRO A 1 252 ? 22.052 -6.814 -0.568 1.00 90.56 252 PRO A N 1
ATOM 1942 C CA . PRO A 1 252 ? 22.826 -6.168 0.485 1.00 90.56 252 PRO A CA 1
ATOM 1943 C C . PRO A 1 252 ? 22.038 -6.073 1.787 1.00 90.56 252 PRO A C 1
ATOM 1945 O O . PRO A 1 252 ? 20.942 -5.514 1.821 1.00 90.56 252 PRO A O 1
ATOM 1948 N N . GLY A 1 253 ? 22.601 -6.614 2.868 1.00 90.69 253 GLY A N 1
ATOM 1949 C CA . GLY A 1 253 ? 21.936 -6.641 4.170 1.00 90.69 253 GLY A CA 1
ATOM 1950 C C . GLY A 1 253 ? 20.703 -7.549 4.215 1.00 90.69 253 GLY A C 1
ATOM 1951 O O . GLY A 1 253 ? 19.772 -7.261 4.971 1.00 90.69 253 GLY A O 1
ATOM 1952 N N . TRP A 1 254 ? 20.656 -8.613 3.403 1.00 93.81 254 TRP A N 1
ATOM 1953 C CA . TRP A 1 254 ? 19.617 -9.641 3.509 1.00 93.81 254 TRP A CA 1
ATOM 1954 C C . TRP A 1 254 ? 19.490 -10.166 4.949 1.00 93.81 254 TRP A C 1
ATOM 1956 O O . TRP A 1 254 ? 20.481 -10.382 5.640 1.00 93.81 254 TRP A O 1
ATOM 1966 N N . GLY A 1 255 ? 18.252 -10.358 5.400 1.00 92.69 255 GLY A N 1
ATOM 1967 C CA . GLY A 1 255 ? 17.896 -10.658 6.787 1.00 92.69 255 GLY A CA 1
ATOM 1968 C C . GLY A 1 255 ? 17.516 -9.418 7.600 1.00 92.69 255 GLY A C 1
ATOM 1969 O O . GLY A 1 255 ? 16.745 -9.547 8.547 1.00 92.69 255 GLY A O 1
ATOM 1970 N N . VAL A 1 256 ? 17.973 -8.226 7.195 1.00 92.50 256 VAL A N 1
ATOM 1971 C CA . VAL A 1 256 ? 17.703 -6.962 7.900 1.00 92.50 256 VAL A CA 1
ATOM 1972 C C . VAL A 1 256 ? 17.114 -5.912 6.962 1.00 92.50 256 VAL A C 1
ATOM 1974 O O . VAL A 1 256 ? 15.953 -5.542 7.118 1.00 92.50 256 VAL A O 1
ATOM 1977 N N . LEU A 1 257 ? 17.887 -5.443 5.972 1.00 94.25 257 LEU A N 1
ATOM 1978 C CA . LEU A 1 257 ? 17.468 -4.420 5.003 1.00 94.25 257 LEU A CA 1
ATOM 1979 C C . LEU A 1 257 ? 16.374 -4.936 4.069 1.00 94.25 257 LEU A C 1
ATOM 1981 O O . LEU A 1 257 ? 15.420 -4.223 3.749 1.00 94.25 257 LEU A O 1
ATOM 1985 N N . PHE A 1 258 ? 16.521 -6.196 3.677 1.00 95.31 258 PHE A N 1
ATOM 1986 C CA . PHE A 1 258 ? 15.550 -6.970 2.926 1.00 95.31 258 PHE A CA 1
ATOM 1987 C C . PHE A 1 258 ? 15.336 -8.275 3.666 1.00 95.31 258 PHE A C 1
ATOM 1989 O O . PHE A 1 258 ? 16.303 -8.911 4.080 1.00 95.31 258 PHE A O 1
ATOM 1996 N N . PHE A 1 259 ? 14.092 -8.693 3.846 1.00 95.38 259 PHE A N 1
ATOM 1997 C CA . PHE A 1 259 ? 13.819 -9.916 4.588 1.00 95.38 259 PHE A CA 1
ATOM 1998 C C . PHE A 1 259 ? 12.539 -10.584 4.119 1.00 95.38 259 PHE A C 1
ATOM 2000 O O . PHE A 1 259 ? 11.630 -9.953 3.578 1.00 95.38 259 PHE A O 1
ATOM 2007 N N . ALA A 1 260 ? 12.472 -11.888 4.350 1.00 95.94 260 ALA A N 1
ATOM 2008 C CA . ALA A 1 260 ? 11.285 -12.678 4.108 1.00 95.94 260 ALA A CA 1
ATOM 2009 C C . ALA A 1 260 ? 10.482 -12.858 5.397 1.00 95.94 260 ALA A C 1
ATOM 2011 O O . ALA A 1 260 ? 11.027 -13.264 6.421 1.00 95.94 260 ALA A O 1
ATOM 2012 N N . ARG A 1 261 ? 9.173 -12.621 5.336 1.00 93.88 261 ARG A N 1
ATOM 2013 C CA . ARG A 1 261 ? 8.226 -12.956 6.407 1.00 93.88 261 ARG A CA 1
ATOM 2014 C C . ARG A 1 261 ? 6.900 -13.356 5.778 1.00 93.88 261 ARG A C 1
ATOM 2016 O O . ARG A 1 261 ? 6.504 -12.753 4.789 1.00 93.88 261 ARG A O 1
ATOM 2023 N N . GLU A 1 262 ? 6.227 -14.378 6.309 1.00 92.12 262 GLU A N 1
ATOM 2024 C CA . GLU A 1 262 ? 4.922 -14.827 5.779 1.00 92.12 262 GLU A CA 1
ATOM 2025 C C . GLU A 1 262 ? 4.954 -15.042 4.247 1.00 92.12 262 GLU A C 1
ATOM 2027 O O . GLU A 1 262 ? 4.073 -14.600 3.512 1.00 92.12 262 GLU A O 1
ATOM 2032 N N . HIS A 1 263 ? 6.036 -15.661 3.752 1.00 94.69 263 HIS A N 1
ATOM 2033 C CA . HIS A 1 263 ? 6.296 -15.913 2.325 1.00 94.69 263 HIS A CA 1
ATOM 2034 C C . HIS A 1 263 ? 6.304 -14.669 1.420 1.00 94.69 263 HIS A C 1
ATOM 2036 O O . HIS A 1 263 ? 6.141 -14.787 0.205 1.00 94.69 263 HIS A O 1
ATOM 2042 N N . ARG A 1 264 ? 6.523 -13.477 1.981 1.00 96.00 264 ARG A N 1
ATOM 2043 C CA . ARG A 1 264 ? 6.642 -12.212 1.249 1.00 96.00 264 ARG A CA 1
ATOM 2044 C C . ARG A 1 264 ? 7.964 -11.527 1.546 1.00 96.00 264 ARG A C 1
ATOM 2046 O O . ARG A 1 264 ? 8.500 -11.663 2.645 1.00 96.00 264 ARG A O 1
ATOM 2053 N N . VAL A 1 265 ? 8.478 -10.798 0.563 1.00 96.62 265 VAL A N 1
ATOM 2054 C CA . VAL A 1 265 ? 9.735 -10.054 0.676 1.00 96.62 265 VAL A CA 1
ATOM 2055 C C . VAL A 1 265 ? 9.440 -8.602 1.025 1.00 96.62 265 VAL A C 1
ATOM 2057 O O . VAL A 1 265 ? 8.689 -7.927 0.324 1.00 96.62 265 VAL A O 1
ATOM 2060 N N . TYR A 1 266 ? 10.031 -8.134 2.119 1.00 94.88 266 TYR A N 1
ATOM 2061 C CA . TYR A 1 266 ? 9.869 -6.792 2.659 1.00 94.88 266 TYR A CA 1
ATOM 2062 C C . TYR A 1 266 ? 11.177 -6.013 2.584 1.00 94.88 266 TYR A C 1
ATOM 2064 O O . TYR A 1 266 ? 12.263 -6.585 2.668 1.00 94.88 266 TYR A O 1
ATOM 2072 N N . MET A 1 267 ? 11.041 -4.691 2.525 1.00 94.31 267 MET A N 1
ATOM 2073 C CA . MET A 1 267 ? 12.110 -3.747 2.834 1.00 94.31 267 MET A CA 1
ATOM 2074 C C . MET A 1 267 ? 11.979 -3.273 4.285 1.00 94.31 267 MET A C 1
ATOM 2076 O O . MET A 1 267 ? 10.861 -3.144 4.812 1.00 94.31 267 MET A O 1
ATOM 2080 N N . VAL A 1 268 ? 13.124 -3.001 4.916 1.00 91.75 268 VAL A N 1
ATOM 2081 C CA . VAL A 1 268 ? 13.208 -2.556 6.315 1.00 91.75 268 VAL A CA 1
ATOM 2082 C C . VAL A 1 268 ? 12.407 -1.285 6.554 1.00 91.75 268 VAL A C 1
ATOM 2084 O O . VAL A 1 268 ? 11.622 -1.221 7.496 1.00 91.75 268 VAL A O 1
ATOM 2087 N N . HIS A 1 269 ? 12.565 -0.292 5.679 1.00 89.62 269 HIS A N 1
ATOM 2088 C CA . HIS A 1 269 ? 12.016 1.037 5.886 1.00 89.62 269 HIS A CA 1
ATOM 2089 C C . HIS A 1 269 ? 11.974 1.849 4.586 1.00 89.62 269 HIS A C 1
ATOM 2091 O O . HIS A 1 269 ? 12.730 1.580 3.649 1.00 89.62 269 HIS A O 1
ATOM 2097 N N . LYS A 1 270 ? 11.133 2.890 4.560 1.00 86.19 270 LYS A N 1
ATOM 2098 C CA . LYS A 1 270 ? 10.983 3.824 3.436 1.00 86.19 270 LYS A CA 1
ATOM 2099 C C . LYS A 1 270 ? 12.269 4.489 3.014 1.00 86.19 270 LYS A C 1
ATOM 2101 O O . LYS A 1 270 ? 12.582 4.542 1.830 1.00 86.19 270 LYS A O 1
ATOM 2106 N N . SER A 1 271 ? 13.058 4.887 4.000 1.00 89.25 271 SER A N 1
ATOM 2107 C CA . SER A 1 271 ? 14.353 5.520 3.781 1.00 89.25 271 SER A CA 1
ATOM 2108 C C . SER A 1 271 ? 15.296 4.702 2.898 1.00 89.25 271 SER A C 1
ATOM 2110 O O . SER A 1 271 ? 16.125 5.298 2.222 1.00 89.25 271 SER A O 1
ATOM 2112 N N . LEU A 1 272 ? 15.189 3.366 2.874 1.00 92.00 272 LEU A N 1
ATOM 2113 C CA . LEU A 1 272 ? 15.983 2.538 1.963 1.00 92.00 272 LEU A CA 1
ATOM 2114 C C . LEU A 1 272 ? 15.528 2.715 0.510 1.00 92.00 272 LEU A C 1
ATOM 2116 O O . LEU A 1 272 ? 16.363 2.888 -0.371 1.00 92.00 272 LEU A O 1
ATOM 2120 N N . SER A 1 273 ? 14.215 2.711 0.267 1.00 89.69 273 SER A N 1
ATOM 2121 C CA . SER A 1 273 ? 13.642 2.975 -1.058 1.00 89.69 273 SER A CA 1
ATOM 2122 C C . SER A 1 273 ? 13.970 4.391 -1.530 1.00 89.69 273 SER A C 1
ATOM 2124 O O . SER A 1 273 ? 14.485 4.561 -2.633 1.00 89.69 273 SER A O 1
ATOM 2126 N N . ASP A 1 274 ? 13.752 5.393 -0.673 1.00 87.19 274 ASP A N 1
ATOM 2127 C CA . ASP A 1 274 ? 14.055 6.797 -0.971 1.00 87.19 274 ASP A CA 1
ATOM 2128 C C . ASP A 1 274 ? 15.540 6.977 -1.317 1.00 87.19 274 ASP A C 1
ATOM 2130 O O . ASP A 1 274 ? 15.883 7.651 -2.284 1.00 87.19 274 ASP A O 1
ATOM 2134 N N . TRP A 1 275 ? 16.436 6.332 -0.563 1.00 89.12 275 TRP A N 1
ATOM 2135 C CA . TRP A 1 275 ? 17.875 6.375 -0.815 1.00 89.12 275 TRP A CA 1
ATOM 2136 C C . TRP A 1 275 ? 18.271 5.710 -2.140 1.00 89.12 275 TRP A C 1
ATOM 2138 O O . TRP A 1 275 ? 19.064 6.281 -2.893 1.00 89.12 275 TRP A O 1
ATOM 2148 N N . LEU A 1 276 ? 17.711 4.532 -2.442 1.00 88.69 276 LEU A N 1
ATOM 2149 C CA . LEU A 1 276 ? 17.964 3.816 -3.697 1.00 88.69 276 LEU A CA 1
ATOM 2150 C C . LEU A 1 276 ? 17.509 4.633 -4.915 1.00 88.69 276 LEU A C 1
ATOM 2152 O O . LEU A 1 276 ? 18.222 4.677 -5.914 1.00 88.69 276 LEU A O 1
ATOM 2156 N N . GLN A 1 277 ? 16.374 5.326 -4.809 1.00 84.19 277 GLN A N 1
ATOM 2157 C CA . GLN A 1 277 ? 15.840 6.176 -5.876 1.00 84.19 277 GLN A CA 1
ATOM 2158 C C . GLN A 1 277 ? 16.581 7.520 -5.982 1.00 84.19 277 GLN A C 1
ATOM 2160 O O . GLN A 1 277 ? 16.925 7.959 -7.075 1.00 84.19 277 GLN A O 1
ATOM 2165 N N . ALA A 1 278 ? 16.915 8.172 -4.863 1.00 76.69 278 ALA A N 1
ATOM 2166 C CA . ALA A 1 278 ? 17.620 9.458 -4.870 1.00 76.69 278 ALA A CA 1
ATOM 2167 C C . ALA A 1 278 ? 19.031 9.370 -5.479 1.00 76.69 278 ALA A C 1
ATOM 2169 O O . ALA A 1 278 ? 19.516 10.343 -6.064 1.00 76.69 278 ALA A O 1
ATOM 2170 N N . LYS A 1 279 ? 19.692 8.207 -5.386 1.00 65.69 279 LYS A N 1
ATOM 2171 C CA . LYS A 1 279 ? 20.974 7.957 -6.064 1.00 65.69 279 LYS A CA 1
ATOM 2172 C C . LYS A 1 279 ? 20.875 7.973 -7.593 1.00 65.69 279 LYS A C 1
ATOM 2174 O O . LYS A 1 279 ? 21.881 8.256 -8.240 1.00 65.69 279 LYS A O 1
ATOM 2179 N N . GLN A 1 280 ? 19.690 7.767 -8.167 1.00 54.72 280 GLN A N 1
ATOM 2180 C CA . GLN A 1 280 ? 19.454 7.873 -9.610 1.00 54.72 280 GLN A CA 1
ATOM 2181 C C . GLN A 1 280 ? 19.628 9.316 -10.124 1.00 54.72 280 GLN A C 1
ATOM 2183 O O . GLN A 1 280 ? 20.083 9.522 -11.245 1.00 54.72 280 GLN A O 1
ATOM 2188 N N . LEU A 1 281 ? 19.311 10.321 -9.296 1.00 50.28 281 LEU A N 1
ATOM 2189 C CA . LEU A 1 281 ? 19.267 11.739 -9.684 1.00 50.28 281 LEU A CA 1
ATOM 2190 C C . LEU A 1 281 ? 20.626 12.463 -9.624 1.00 50.28 281 LEU A C 1
ATOM 2192 O O . LEU A 1 281 ? 20.729 13.584 -10.115 1.00 50.28 281 LEU A O 1
ATOM 2196 N N . LYS A 1 282 ? 21.661 11.876 -9.000 1.00 49.41 282 LYS A N 1
ATOM 2197 C CA . LYS A 1 282 ? 22.893 12.603 -8.615 1.00 49.41 282 LYS A CA 1
ATOM 2198 C C . LYS A 1 282 ? 24.207 12.140 -9.267 1.00 49.41 282 LYS A C 1
ATOM 2200 O O . LYS A 1 282 ? 25.252 12.632 -8.853 1.00 49.41 282 LYS A O 1
ATOM 2205 N N . SER A 1 283 ? 24.218 11.247 -10.262 1.00 41.59 283 SER A N 1
ATOM 2206 C CA . SER A 1 283 ? 25.486 10.721 -10.808 1.00 41.59 283 SER A CA 1
ATOM 2207 C C . SER A 1 283 ? 25.620 10.842 -12.330 1.00 41.59 283 SER A C 1
ATOM 2209 O O . SER A 1 283 ? 25.017 10.086 -13.088 1.00 41.59 283 SER A O 1
ATOM 2211 N N . SER A 1 284 ? 26.479 11.780 -12.748 1.00 41.50 284 SER A N 1
ATOM 2212 C CA . SER A 1 284 ? 27.081 11.870 -14.088 1.00 41.50 284 SER A CA 1
ATOM 2213 C C . SER A 1 284 ? 28.467 11.218 -14.152 1.00 41.50 284 SER A C 1
ATOM 2215 O O . SER A 1 284 ? 29.067 11.177 -15.220 1.00 41.50 284 SER A O 1
ATOM 2217 N N . THR A 1 285 ? 29.010 10.725 -13.038 1.00 43.00 285 THR A N 1
ATOM 2218 C CA . THR A 1 285 ? 30.364 10.167 -12.997 1.00 43.00 285 THR A CA 1
ATOM 2219 C C . THR A 1 285 ? 30.492 9.140 -11.875 1.00 43.00 285 THR A C 1
ATOM 2221 O O . THR A 1 285 ? 30.318 9.465 -10.703 1.00 43.00 285 THR A O 1
ATOM 2224 N N . ASP A 1 286 ? 30.883 7.939 -12.293 1.00 45.56 286 ASP A N 1
ATOM 2225 C CA . ASP A 1 286 ? 31.494 6.842 -11.540 1.00 45.56 286 ASP A CA 1
ATOM 2226 C C . ASP A 1 286 ? 30.593 5.815 -10.813 1.00 45.56 286 ASP A C 1
ATOM 2228 O O . ASP A 1 286 ? 29.868 6.117 -9.868 1.00 45.56 286 ASP A O 1
ATOM 2232 N N . SER A 1 287 ? 30.691 4.568 -11.302 1.00 49.12 287 SER A N 1
ATOM 2233 C CA . SER A 1 287 ? 30.411 3.248 -10.688 1.00 49.12 287 SER A CA 1
ATOM 2234 C C . SER A 1 287 ? 29.177 3.010 -9.788 1.00 49.12 287 SER A C 1
ATOM 2236 O O . SER A 1 287 ? 29.101 1.982 -9.116 1.00 49.12 287 SER A O 1
ATOM 2238 N N . MET A 1 288 ? 28.176 3.891 -9.762 1.00 57.97 288 MET A N 1
ATOM 2239 C CA . MET A 1 288 ? 27.005 3.721 -8.890 1.00 57.97 288 MET A CA 1
ATOM 2240 C C . MET A 1 288 ? 25.881 2.867 -9.497 1.00 57.97 288 MET A C 1
ATOM 2242 O O . MET A 1 288 ? 25.574 2.975 -10.682 1.00 57.97 288 MET A O 1
ATOM 2246 N N . LEU A 1 289 ? 25.219 2.075 -8.636 1.00 69.44 289 LEU A N 1
ATOM 2247 C CA . LEU A 1 289 ? 23.948 1.377 -8.887 1.00 69.44 289 LEU A CA 1
ATOM 2248 C C . LEU A 1 289 ? 22.941 2.308 -9.577 1.00 69.44 289 LEU A C 1
ATOM 2250 O O . LEU A 1 289 ? 22.284 3.119 -8.923 1.00 69.44 289 LEU A O 1
ATOM 2254 N N . LYS A 1 290 ? 22.812 2.179 -10.897 1.00 77.50 290 LYS A N 1
ATOM 2255 C CA . LYS A 1 290 ? 21.762 2.832 -11.670 1.00 77.50 290 LYS A CA 1
ATOM 2256 C C . LYS A 1 290 ? 20.564 1.894 -11.697 1.00 77.50 290 LYS A C 1
ATOM 2258 O O . LYS A 1 290 ? 20.555 0.942 -12.468 1.00 77.50 290 LYS A O 1
ATOM 2263 N N . LEU A 1 291 ? 19.609 2.141 -10.808 1.00 87.94 291 LEU A N 1
ATOM 2264 C CA . LEU A 1 291 ? 18.345 1.415 -10.779 1.00 87.94 291 LEU A CA 1
ATOM 2265 C C . LEU A 1 291 ? 17.320 2.165 -11.622 1.00 87.94 291 LEU A C 1
ATOM 2267 O O . LEU A 1 291 ? 17.142 3.372 -11.462 1.00 87.94 291 LEU A O 1
ATOM 2271 N N . ASP A 1 292 ? 16.661 1.435 -12.508 1.00 90.44 292 ASP A N 1
ATOM 2272 C CA . ASP A 1 292 ? 15.563 1.917 -13.329 1.00 90.44 292 ASP A CA 1
ATOM 2273 C C . ASP A 1 292 ? 14.239 1.333 -12.809 1.00 90.44 292 ASP A C 1
ATOM 2275 O O . ASP A 1 292 ? 13.873 0.184 -13.079 1.00 90.44 292 ASP A O 1
ATOM 2279 N N . VAL A 1 293 ? 13.523 2.119 -11.999 1.00 93.00 293 VAL A N 1
ATOM 2280 C CA . VAL A 1 293 ? 12.240 1.694 -11.415 1.00 93.00 293 VAL A CA 1
ATOM 2281 C C . VAL A 1 293 ? 11.185 1.488 -12.507 1.00 93.00 293 VAL A C 1
ATOM 2283 O O . VAL A 1 293 ? 10.393 0.549 -12.399 1.00 93.00 293 VAL A O 1
ATOM 2286 N N . SER A 1 294 ? 11.205 2.278 -13.589 1.00 94.31 294 SER A N 1
ATOM 2287 C CA . SER A 1 294 ? 10.328 2.076 -14.751 1.00 94.31 294 SER A CA 1
ATOM 2288 C C . SER A 1 294 ? 10.569 0.705 -15.383 1.00 94.31 294 SER A C 1
ATOM 2290 O O . SER A 1 294 ? 9.619 -0.012 -15.701 1.00 94.31 294 SER A O 1
ATOM 2292 N N . MET A 1 295 ? 11.829 0.274 -15.484 1.00 95.06 295 MET A N 1
ATOM 2293 C CA . MET A 1 295 ? 12.166 -1.079 -15.935 1.00 95.06 295 MET A CA 1
ATOM 2294 C C . MET A 1 295 ? 11.667 -2.158 -14.956 1.00 95.06 295 MET A C 1
ATOM 2296 O O . MET A 1 295 ? 11.240 -3.240 -15.364 1.00 95.06 295 MET A O 1
ATOM 2300 N N . GLY A 1 296 ? 11.670 -1.877 -13.651 1.00 97.12 296 GLY A N 1
ATOM 2301 C CA . GLY A 1 296 ? 11.012 -2.710 -12.638 1.00 97.12 296 GLY A CA 1
ATOM 2302 C C . GLY A 1 296 ? 9.508 -2.872 -12.889 1.00 97.12 296 GLY A C 1
ATOM 2303 O O . GLY A 1 296 ? 8.997 -3.997 -12.888 1.00 97.12 296 GLY A O 1
ATOM 2304 N N . HIS A 1 297 ? 8.810 -1.766 -13.175 1.00 97.94 297 HIS A N 1
ATOM 2305 C CA . HIS A 1 297 ? 7.398 -1.770 -13.563 1.00 97.94 297 HIS A CA 1
ATOM 2306 C C . HIS A 1 297 ? 7.164 -2.579 -14.844 1.00 97.94 297 HIS A C 1
ATOM 2308 O O . HIS A 1 297 ? 6.268 -3.421 -14.852 1.00 97.94 297 HIS A O 1
ATOM 2314 N N . LEU A 1 298 ? 7.994 -2.411 -15.878 1.00 97.94 298 LEU A N 1
ATOM 2315 C CA . LEU A 1 298 ? 7.880 -3.174 -17.124 1.00 97.94 298 LEU A CA 1
ATOM 2316 C C . LEU A 1 298 ? 8.004 -4.684 -16.876 1.00 97.94 298 LEU A C 1
ATOM 2318 O O . LEU A 1 298 ? 7.169 -5.461 -17.335 1.00 97.94 298 LEU A O 1
ATOM 2322 N N . ARG A 1 299 ? 9.001 -5.124 -16.098 1.00 98.00 299 ARG A N 1
ATOM 2323 C CA . ARG A 1 299 ? 9.197 -6.557 -15.805 1.00 98.00 299 ARG A CA 1
ATOM 2324 C C . ARG A 1 299 ? 8.038 -7.157 -15.011 1.00 98.00 299 ARG A C 1
ATOM 2326 O O . ARG A 1 299 ? 7.642 -8.294 -15.276 1.00 98.00 299 ARG A O 1
ATOM 2333 N N . LEU A 1 300 ? 7.484 -6.405 -14.057 1.00 98.25 300 LEU A N 1
ATOM 2334 C CA . LEU A 1 300 ? 6.269 -6.813 -13.351 1.00 98.25 300 LEU A CA 1
ATOM 2335 C C . LEU A 1 300 ? 5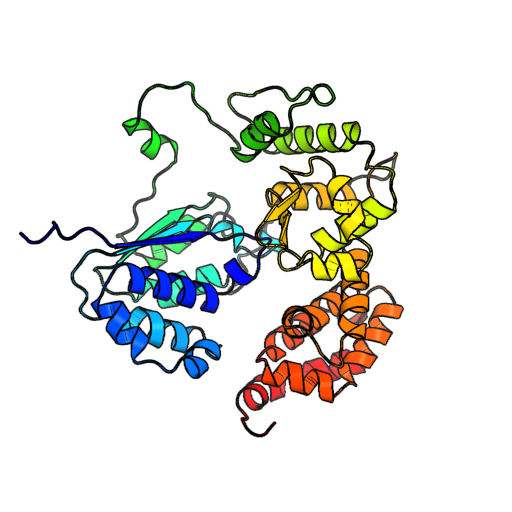.077 -6.890 -14.310 1.00 98.25 300 LEU A C 1
ATOM 2337 O O . LEU A 1 300 ? 4.373 -7.897 -14.309 1.00 98.25 300 LEU A O 1
ATOM 2341 N N . ALA A 1 301 ? 4.880 -5.883 -15.163 1.00 98.19 301 ALA A N 1
ATOM 2342 C CA . ALA A 1 301 ? 3.798 -5.868 -16.142 1.00 98.19 301 ALA A CA 1
ATOM 2343 C C . ALA A 1 301 ? 3.867 -7.073 -17.092 1.00 98.19 301 ALA A C 1
ATOM 2345 O O . ALA A 1 301 ? 2.876 -7.779 -17.260 1.00 98.19 301 ALA A O 1
ATOM 2346 N N . GLU A 1 302 ? 5.043 -7.369 -17.646 1.00 97.88 302 GLU A N 1
ATOM 2347 C CA . GLU A 1 302 ? 5.255 -8.522 -18.526 1.00 97.88 302 GLU A CA 1
ATOM 2348 C C . GLU A 1 302 ? 4.957 -9.853 -17.834 1.00 97.88 302 GLU A C 1
ATOM 2350 O O . GLU A 1 302 ? 4.341 -10.740 -18.427 1.00 97.88 302 GLU A O 1
ATOM 2355 N N . HIS A 1 303 ? 5.403 -10.020 -16.588 1.00 97.94 303 HIS A N 1
ATOM 2356 C CA . HIS A 1 303 ? 5.146 -11.239 -15.830 1.00 97.94 303 HIS A CA 1
ATOM 2357 C C . HIS A 1 303 ? 3.648 -11.418 -15.545 1.00 97.94 303 HIS A C 1
ATOM 2359 O O . HIS A 1 303 ? 3.101 -12.496 -15.777 1.00 97.94 303 HIS A O 1
ATOM 2365 N N . LEU A 1 304 ? 2.974 -10.357 -15.096 1.00 97.75 304 LEU A N 1
ATOM 2366 C CA . LEU A 1 304 ? 1.554 -10.390 -14.748 1.00 97.75 304 LEU A CA 1
ATOM 2367 C C . LEU A 1 304 ? 0.663 -10.572 -15.985 1.00 97.75 304 LEU A C 1
ATOM 2369 O O . LEU A 1 304 ? -0.294 -11.341 -15.930 1.00 97.75 304 LEU A O 1
ATOM 2373 N N . ALA A 1 305 ? 1.000 -9.937 -17.110 1.00 97.25 305 ALA A N 1
ATOM 2374 C CA . ALA A 1 305 ? 0.255 -10.068 -18.361 1.00 97.25 305 ALA A CA 1
ATOM 2375 C C . ALA A 1 305 ? 0.328 -11.488 -18.949 1.00 97.25 305 ALA A C 1
ATOM 2377 O O . ALA A 1 305 ? -0.640 -11.960 -19.541 1.00 97.25 305 ALA A O 1
AT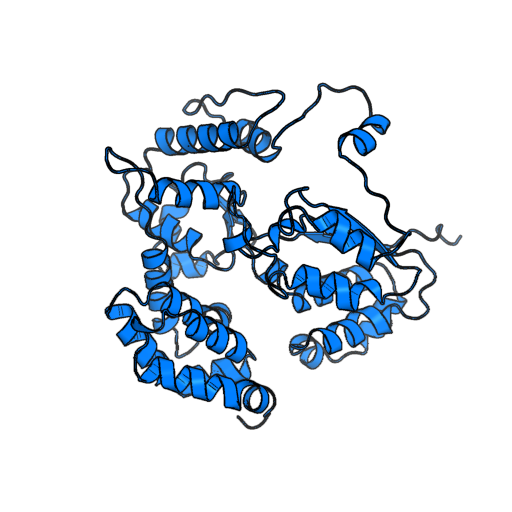OM 2378 N N . LYS A 1 306 ? 1.433 -12.222 -18.742 1.00 96.44 306 LYS A N 1
ATOM 2379 C CA . LYS A 1 306 ? 1.533 -13.641 -19.145 1.00 96.44 306 LYS A CA 1
ATOM 2380 C C . LYS A 1 306 ? 0.538 -14.540 -18.410 1.00 96.44 306 LYS A C 1
ATOM 2382 O O . LYS A 1 306 ? 0.146 -15.568 -18.948 1.00 96.44 306 LYS A O 1
ATOM 2387 N N . ALA A 1 307 ? 0.124 -14.156 -17.203 1.00 92.62 307 ALA A N 1
ATOM 2388 C CA . ALA A 1 307 ? -0.841 -14.888 -16.390 1.00 92.62 307 ALA A CA 1
ATOM 2389 C C . ALA A 1 307 ? -2.286 -14.372 -16.555 1.00 92.62 307 ALA A C 1
ATOM 2391 O O . ALA A 1 307 ? -3.135 -14.664 -15.715 1.00 92.62 307 ALA A O 1
ATOM 2392 N N . ARG A 1 308 ? -2.589 -13.606 -17.616 1.00 92.88 308 ARG A N 1
ATOM 2393 C CA . ARG A 1 308 ? -3.901 -12.958 -17.810 1.00 92.88 308 ARG A CA 1
ATOM 2394 C C . ARG A 1 308 ? -5.094 -13.909 -17.929 1.00 92.88 308 ARG A C 1
ATOM 2396 O O . ARG A 1 308 ? -6.198 -13.490 -17.621 1.00 92.88 308 ARG A O 1
ATOM 2403 N N . SER A 1 309 ? -4.876 -15.171 -18.307 1.00 91.56 309 SER A N 1
ATOM 2404 C CA . SER A 1 309 ? -5.929 -16.199 -18.367 1.00 91.56 309 SER A CA 1
ATOM 2405 C C . SER A 1 309 ? -6.346 -16.735 -16.993 1.00 91.56 309 SER A C 1
ATOM 2407 O O . SER A 1 309 ? -7.366 -17.396 -16.866 1.00 91.56 309 SER A O 1
ATOM 2409 N N . SER A 1 310 ? -5.534 -16.508 -15.959 1.00 93.81 310 SER A N 1
ATOM 2410 C CA . SER A 1 310 ? -5.850 -16.850 -14.570 1.00 93.81 310 SER A CA 1
ATOM 2411 C C . SER A 1 310 ? -5.203 -15.805 -13.656 1.00 93.81 310 SER A C 1
ATOM 2413 O O . SER A 1 310 ? -4.244 -16.106 -12.931 1.00 93.81 310 SER A O 1
ATOM 2415 N N . PRO A 1 311 ? -5.669 -14.549 -13.730 1.00 95.44 311 PRO A N 1
ATOM 2416 C CA . PRO A 1 311 ? -4.964 -13.424 -13.148 1.00 95.44 311 PRO A CA 1
ATOM 2417 C C . PRO A 1 311 ? -5.034 -13.474 -11.619 1.00 95.44 311 PRO A C 1
ATOM 2419 O O . PRO A 1 311 ? -6.080 -13.703 -11.016 1.00 95.44 311 PRO A O 1
ATOM 2422 N N . SER A 1 312 ? -3.900 -13.228 -10.964 1.00 95.31 312 SER A N 1
ATOM 2423 C CA . SER A 1 312 ? -3.876 -13.064 -9.507 1.00 95.31 312 SER A CA 1
ATOM 2424 C C . SER A 1 312 ? -4.569 -11.762 -9.086 1.00 95.31 312 SER A C 1
ATOM 2426 O O . SER A 1 312 ? -4.641 -10.811 -9.866 1.00 95.31 312 SER A O 1
ATOM 2428 N N . GLN A 1 313 ? -4.982 -11.650 -7.818 1.00 93.38 313 GLN A N 1
ATOM 2429 C CA . GLN A 1 313 ? -5.501 -10.379 -7.281 1.00 93.38 313 GLN A CA 1
ATOM 2430 C C . GLN A 1 313 ? -4.511 -9.218 -7.464 1.00 93.38 313 GLN A C 1
ATOM 2432 O O . GLN A 1 313 ? -4.918 -8.097 -7.754 1.00 93.38 313 GLN A O 1
ATOM 2437 N N . TYR A 1 314 ? -3.206 -9.490 -7.340 1.00 95.62 314 TYR A N 1
ATOM 2438 C CA . TYR A 1 314 ? -2.175 -8.484 -7.590 1.00 95.62 314 TYR A CA 1
ATOM 2439 C C . TYR A 1 314 ? -2.182 -8.035 -9.060 1.00 95.62 314 TYR A C 1
ATOM 2441 O O . TYR A 1 314 ? -2.106 -6.840 -9.329 1.00 95.62 314 TYR A O 1
ATOM 2449 N N . ALA A 1 315 ? -2.325 -8.969 -10.010 1.00 97.00 315 ALA A N 1
ATOM 2450 C CA . ALA A 1 315 ? -2.418 -8.651 -11.436 1.00 97.00 315 ALA A CA 1
ATOM 2451 C C . ALA A 1 315 ? -3.652 -7.792 -11.740 1.00 97.00 315 ALA A C 1
ATOM 2453 O O . ALA A 1 315 ? -3.514 -6.723 -12.329 1.00 97.00 315 ALA A O 1
ATOM 2454 N N . LEU A 1 316 ? -4.834 -8.213 -11.278 1.00 96.81 316 LEU A N 1
ATOM 2455 C CA . LEU A 1 316 ? -6.082 -7.479 -11.504 1.00 96.81 316 LEU A CA 1
ATOM 2456 C C . LEU A 1 316 ? -6.015 -6.048 -10.957 1.00 96.81 316 LEU A C 1
ATOM 2458 O O . LEU A 1 316 ? -6.488 -5.115 -11.601 1.00 96.81 316 LEU A O 1
ATOM 2462 N N . LYS A 1 317 ? -5.380 -5.863 -9.795 1.00 95.12 317 LYS A N 1
ATOM 2463 C CA . LYS A 1 317 ? -5.295 -4.568 -9.116 1.00 95.12 317 LYS A CA 1
ATOM 2464 C C . LYS A 1 317 ? -4.192 -3.650 -9.653 1.00 95.12 317 LYS A C 1
ATOM 2466 O O . LYS A 1 317 ? -4.400 -2.441 -9.726 1.00 95.12 317 LYS A O 1
ATOM 2471 N N . TYR A 1 318 ? -3.020 -4.191 -9.998 1.00 97.38 318 TYR A N 1
ATOM 2472 C CA . TYR A 1 318 ? -1.809 -3.389 -10.236 1.00 97.38 318 TYR A CA 1
ATOM 2473 C C . TYR A 1 318 ? -1.216 -3.489 -11.641 1.00 97.38 318 TYR A C 1
ATOM 2475 O O . TYR A 1 318 ? -0.348 -2.679 -11.964 1.00 97.38 318 TYR A O 1
ATOM 2483 N N . LEU A 1 319 ? -1.663 -4.409 -12.505 1.00 98.00 319 LEU A N 1
ATOM 2484 C CA . LEU A 1 319 ? -1.113 -4.517 -13.863 1.00 98.00 319 LEU A CA 1
ATOM 2485 C C . LEU A 1 319 ? -1.259 -3.199 -14.641 1.00 98.00 319 LEU A C 1
ATOM 2487 O O . LEU A 1 319 ? -0.277 -2.721 -15.204 1.00 98.00 319 LEU A O 1
ATOM 2491 N N . GLY A 1 320 ? -2.431 -2.558 -14.591 1.00 97.38 320 GLY A N 1
ATOM 2492 C CA . GLY A 1 320 ? -2.653 -1.259 -15.234 1.00 97.38 320 GLY A CA 1
ATOM 2493 C C . GLY A 1 320 ? -1.693 -0.172 -14.738 1.00 97.38 320 GLY A C 1
ATOM 2494 O O . GLY A 1 320 ? -1.190 0.612 -15.541 1.00 97.38 320 GLY A O 1
ATOM 2495 N N . LEU A 1 321 ? -1.370 -0.158 -13.438 1.00 97.19 321 LEU A N 1
ATOM 2496 C CA . LEU A 1 321 ? -0.383 0.765 -12.867 1.00 97.19 321 LEU A CA 1
ATOM 2497 C C . LEU A 1 321 ? 1.023 0.477 -13.393 1.00 97.19 321 LEU A C 1
ATOM 2499 O O . LEU A 1 321 ? 1.709 1.406 -13.801 1.00 97.19 321 LEU A O 1
ATOM 2503 N N . HIS A 1 322 ? 1.456 -0.786 -13.390 1.00 98.06 322 HIS A N 1
ATOM 2504 C CA . HIS A 1 322 ? 2.783 -1.153 -13.882 1.00 98.06 322 HIS A CA 1
ATOM 2505 C C . HIS A 1 322 ? 2.953 -0.828 -15.370 1.00 98.06 322 HIS A C 1
ATOM 2507 O O . HIS A 1 322 ? 3.988 -0.290 -15.756 1.00 98.06 322 HIS A O 1
ATOM 2513 N N . LEU A 1 323 ? 1.923 -1.063 -16.186 1.00 97.94 323 LEU A N 1
ATOM 2514 C CA . LEU A 1 323 ? 1.925 -0.670 -17.595 1.00 97.94 323 LEU A 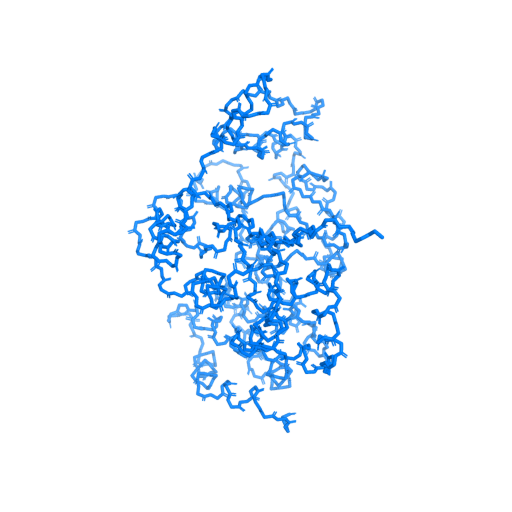CA 1
ATOM 2515 C C . LEU A 1 323 ? 1.996 0.857 -17.752 1.00 97.94 323 LEU A C 1
ATOM 2517 O O . LEU A 1 323 ? 2.861 1.380 -18.445 1.00 97.94 323 LEU A O 1
ATOM 2521 N N . SER A 1 324 ? 1.148 1.593 -17.032 1.00 97.06 324 SER A N 1
ATOM 2522 C CA . SER A 1 324 ? 1.108 3.061 -17.106 1.00 97.06 324 SER A CA 1
ATOM 2523 C C . SER A 1 324 ? 2.417 3.710 -16.641 1.00 97.06 324 SER A C 1
ATOM 2525 O O . SER A 1 324 ? 2.885 4.667 -17.248 1.00 97.06 324 SER A O 1
ATOM 2527 N N . ALA A 1 325 ? 3.039 3.174 -15.588 1.00 95.50 325 ALA A N 1
ATOM 2528 C CA . ALA A 1 325 ? 4.291 3.680 -15.024 1.00 95.50 325 ALA A CA 1
ATOM 2529 C C . ALA A 1 325 ? 5.535 3.342 -15.864 1.00 95.50 325 ALA A C 1
ATOM 2531 O O . ALA A 1 325 ? 6.608 3.865 -15.591 1.00 95.50 325 ALA A O 1
ATOM 2532 N N . SER A 1 326 ? 5.407 2.472 -16.868 1.00 96.62 326 SER A N 1
ATOM 2533 C CA . SER A 1 326 ? 6.496 2.093 -17.779 1.00 96.62 326 SER A CA 1
ATOM 2534 C C . SER A 1 326 ? 6.151 2.375 -19.246 1.00 96.62 326 SER A C 1
ATOM 2536 O O . SER A 1 326 ? 6.755 1.818 -20.159 1.00 96.62 326 SER A O 1
ATOM 2538 N N . VAL A 1 327 ? 5.178 3.259 -19.484 1.00 95.00 327 VAL A N 1
ATOM 2539 C CA . VAL A 1 327 ? 4.651 3.587 -20.818 1.00 95.00 327 VAL A CA 1
ATOM 2540 C C . VAL A 1 327 ? 5.675 4.290 -21.719 1.00 95.00 327 VAL A C 1
ATOM 2542 O O . VAL A 1 327 ? 5.479 4.364 -22.925 1.00 95.00 327 VAL A O 1
ATOM 2545 N N . GLU A 1 328 ? 6.803 4.744 -21.171 1.00 92.81 328 GLU A N 1
ATOM 2546 C CA . GLU A 1 328 ? 7.922 5.285 -21.949 1.00 92.81 328 GLU A CA 1
ATOM 2547 C C . GLU A 1 328 ? 8.609 4.238 -22.844 1.00 92.81 328 GLU A C 1
ATOM 2549 O O . GLU A 1 328 ? 9.209 4.602 -23.855 1.00 92.81 328 GLU A O 1
ATOM 2554 N N . TYR A 1 329 ? 8.482 2.942 -22.532 1.00 95.06 329 TYR A N 1
ATOM 2555 C CA . TYR A 1 329 ? 8.968 1.869 -23.399 1.00 95.06 329 TYR A CA 1
ATOM 2556 C C . TYR A 1 329 ? 7.886 1.464 -24.404 1.00 95.06 329 TYR A C 1
ATOM 2558 O O . TYR A 1 329 ? 6.777 1.095 -24.018 1.00 95.06 329 TYR A O 1
ATOM 2566 N N . ASP A 1 330 ? 8.214 1.429 -25.696 1.00 94.31 330 ASP A N 1
ATOM 2567 C CA . ASP A 1 330 ? 7.235 1.091 -26.744 1.00 94.31 330 ASP A CA 1
ATOM 2568 C C . ASP A 1 330 ? 6.634 -0.311 -26.569 1.00 94.31 330 ASP A C 1
ATOM 2570 O O . ASP A 1 330 ? 5.424 -0.489 -26.700 1.00 94.31 330 ASP A O 1
ATOM 2574 N N . LYS A 1 331 ? 7.443 -1.281 -26.122 1.00 94.19 331 LYS A N 1
ATOM 2575 C CA . LYS A 1 331 ? 6.968 -2.623 -25.743 1.00 94.19 331 LYS A CA 1
ATOM 2576 C C . LYS A 1 331 ? 5.860 -2.575 -24.682 1.00 94.19 331 LYS A C 1
ATOM 2578 O O . LYS A 1 331 ? 4.960 -3.411 -24.683 1.00 94.19 331 LYS A O 1
ATOM 2583 N N . CYS A 1 332 ? 5.922 -1.608 -23.768 1.00 95.94 332 CYS A N 1
ATOM 2584 C CA . CYS A 1 332 ? 4.904 -1.428 -22.745 1.00 95.94 332 CYS A CA 1
ATOM 2585 C C . CYS A 1 332 ? 3.598 -0.883 -23.327 1.00 95.94 332 CYS A C 1
ATOM 2587 O O . CYS A 1 332 ? 2.531 -1.358 -22.953 1.00 95.94 332 CYS A O 1
ATOM 2589 N N . LYS A 1 333 ? 3.667 0.060 -24.275 1.00 96.25 333 LYS A N 1
ATOM 2590 C CA . LYS A 1 333 ? 2.480 0.580 -24.974 1.00 96.25 333 LYS A CA 1
ATOM 2591 C C . LYS A 1 333 ? 1.756 -0.525 -25.738 1.00 96.25 333 LYS A C 1
ATOM 2593 O O . LYS A 1 333 ? 0.541 -0.641 -25.629 1.00 96.25 333 LYS A O 1
ATOM 2598 N N . GLU A 1 334 ? 2.501 -1.365 -26.453 1.00 96.88 334 GLU A N 1
ATOM 2599 C CA . GLU A 1 334 ? 1.943 -2.525 -27.159 1.00 96.88 334 GLU A CA 1
ATOM 2600 C C . GLU A 1 334 ? 1.269 -3.504 -26.191 1.00 96.88 334 GLU A C 1
ATOM 2602 O O . GLU A 1 334 ? 0.151 -3.964 -26.432 1.00 96.88 334 GLU A O 1
ATOM 2607 N N . LEU A 1 335 ? 1.927 -3.800 -25.065 1.00 97.69 335 LEU A N 1
ATOM 2608 C CA . LEU A 1 335 ? 1.371 -4.680 -24.043 1.00 97.69 335 LEU A CA 1
ATOM 2609 C C . LEU A 1 335 ? 0.135 -4.067 -23.372 1.00 97.69 335 LEU A C 1
ATOM 2611 O O . LEU A 1 335 ? -0.833 -4.782 -23.124 1.00 97.69 335 LEU A O 1
ATOM 2615 N N . LEU A 1 336 ? 0.147 -2.760 -23.105 1.00 98.06 336 LEU A N 1
ATOM 2616 C CA . LEU A 1 336 ? -0.989 -2.028 -22.560 1.00 98.06 336 LEU A CA 1
ATOM 2617 C C . LEU A 1 336 ? -2.182 -2.118 -23.503 1.00 98.06 336 LEU A C 1
ATOM 2619 O O . LEU A 1 336 ? -3.249 -2.546 -23.076 1.00 98.06 336 LEU A O 1
ATOM 2623 N N . ASP A 1 337 ? -1.994 -1.798 -24.779 1.00 98.06 337 ASP A N 1
ATOM 2624 C CA . ASP A 1 337 ? -3.056 -1.877 -25.779 1.00 98.06 337 ASP A CA 1
ATOM 2625 C C . ASP A 1 337 ? -3.589 -3.309 -25.917 1.00 98.06 337 ASP A C 1
ATOM 2627 O O . ASP A 1 337 ? -4.804 -3.504 -25.920 1.00 98.06 337 ASP A O 1
ATOM 2631 N N . SER A 1 338 ? -2.711 -4.320 -25.913 1.00 97.88 338 SER A N 1
ATOM 2632 C CA . SER A 1 338 ? -3.129 -5.728 -25.904 1.00 97.88 338 SER A CA 1
ATOM 2633 C C . SER A 1 338 ? -3.973 -6.083 -24.679 1.00 97.88 338 SER A C 1
ATOM 2635 O O . SER A 1 338 ? -4.923 -6.846 -24.820 1.00 97.88 338 SER A O 1
ATOM 2637 N N . MET A 1 339 ? -3.635 -5.574 -23.491 1.00 97.81 339 MET A N 1
ATOM 2638 C CA . MET A 1 339 ? -4.389 -5.848 -22.263 1.00 97.81 339 MET A CA 1
ATOM 2639 C C . MET A 1 339 ? -5.719 -5.090 -22.206 1.00 97.81 339 MET A C 1
ATOM 2641 O O . MET A 1 339 ? -6.690 -5.617 -21.678 1.00 97.81 339 MET A O 1
ATOM 2645 N N . LEU A 1 340 ? -5.784 -3.871 -22.749 1.00 97.50 340 LEU A N 1
ATOM 2646 C CA . LEU A 1 340 ? -7.025 -3.089 -22.819 1.00 97.50 340 LEU A CA 1
ATOM 2647 C C . LEU A 1 340 ? -7.999 -3.630 -23.877 1.00 97.50 340 LEU A C 1
ATOM 2649 O O . LEU A 1 340 ? -9.201 -3.408 -23.773 1.00 97.50 340 LEU A O 1
ATOM 2653 N N . GLN A 1 341 ? -7.495 -4.345 -24.884 1.00 97.12 341 GLN A N 1
ATOM 2654 C CA . GLN A 1 341 ? -8.311 -5.057 -25.873 1.00 97.12 341 GLN A CA 1
ATOM 2655 C C . GLN A 1 341 ? -8.742 -6.457 -25.400 1.00 97.12 341 GLN A C 1
ATOM 2657 O O . GLN A 1 341 ? -9.633 -7.057 -26.000 1.00 97.12 341 GLN A O 1
ATOM 2662 N N . ASP A 1 342 ? -8.144 -6.979 -24.325 1.00 97.31 342 ASP A N 1
ATOM 2663 C CA . ASP A 1 342 ? -8.533 -8.246 -23.704 1.00 97.31 342 ASP A CA 1
ATOM 2664 C C . ASP A 1 342 ? -9.769 -8.039 -22.815 1.00 97.31 342 ASP A C 1
ATOM 2666 O O . ASP A 1 342 ? -9.689 -7.720 -21.624 1.00 97.31 342 ASP A O 1
ATOM 2670 N N . TRP A 1 343 ? -10.944 -8.189 -23.428 1.00 94.69 343 TRP A N 1
ATOM 2671 C CA . TRP A 1 343 ? -12.220 -7.947 -22.757 1.00 94.69 343 TRP A CA 1
ATOM 2672 C C . TRP A 1 343 ? -12.486 -8.930 -21.617 1.00 94.69 343 TRP A C 1
ATOM 2674 O O . TRP A 1 343 ? -13.067 -8.549 -20.605 1.00 94.69 343 TRP A O 1
ATOM 2684 N N . GLU A 1 344 ? -12.027 -10.177 -21.746 1.00 95.50 344 GLU A N 1
ATOM 2685 C CA . GLU A 1 344 ? -12.161 -11.175 -20.686 1.00 95.50 344 GLU A CA 1
ATOM 2686 C C . GLU A 1 344 ? -11.374 -10.735 -19.450 1.00 95.50 344 GLU A C 1
ATOM 2688 O O . GLU A 1 344 ? -11.900 -10.742 -18.335 1.00 95.50 344 GLU A O 1
ATOM 2693 N N . PHE A 1 345 ? -10.136 -10.278 -19.632 1.00 96.50 345 PHE A N 1
ATOM 2694 C CA . PHE A 1 345 ? -9.347 -9.742 -18.531 1.00 96.50 345 PHE A CA 1
ATOM 2695 C C . PHE A 1 345 ? -10.002 -8.501 -17.895 1.00 96.50 345 PHE A C 1
ATOM 2697 O O . PHE A 1 345 ? -10.079 -8.413 -16.667 1.00 96.50 345 PHE A O 1
ATOM 2704 N N . LEU A 1 346 ? -10.520 -7.559 -18.694 1.00 95.56 346 LEU A N 1
ATOM 2705 C CA . LEU A 1 346 ? -11.218 -6.381 -18.161 1.00 95.56 346 LEU A CA 1
ATOM 2706 C C . LEU A 1 346 ? -12.487 -6.752 -17.381 1.00 95.56 346 LEU A C 1
ATOM 2708 O O . LEU A 1 346 ? -12.736 -6.164 -16.329 1.00 95.56 346 LEU A O 1
ATOM 2712 N N . VAL A 1 347 ? -13.245 -7.758 -17.822 1.00 93.19 347 VAL A N 1
ATOM 2713 C CA . VAL A 1 347 ? -14.386 -8.292 -17.060 1.00 93.19 347 VAL A CA 1
ATOM 2714 C C . VAL A 1 347 ? -13.924 -8.828 -15.703 1.00 93.19 347 VAL A C 1
ATOM 2716 O O . VAL A 1 347 ? -14.531 -8.504 -14.684 1.00 93.19 347 VAL A O 1
ATOM 2719 N N . HIS A 1 348 ? -12.810 -9.566 -15.642 1.00 94.50 348 HIS A N 1
ATOM 2720 C CA . HIS A 1 348 ? -12.248 -10.013 -14.361 1.00 94.50 348 HIS A CA 1
ATOM 2721 C C . HIS A 1 348 ? -11.840 -8.840 -13.453 1.00 94.50 348 HIS A C 1
ATOM 2723 O O . HIS A 1 348 ? -12.046 -8.905 -12.240 1.00 94.50 348 HIS A O 1
ATOM 2729 N N . VAL A 1 349 ? -11.288 -7.758 -14.015 1.00 95.00 349 VAL A N 1
ATOM 2730 C CA . VAL A 1 349 ? -10.954 -6.534 -13.263 1.00 95.00 349 VAL A CA 1
ATOM 2731 C C . VAL A 1 349 ? -12.207 -5.889 -12.669 1.00 95.00 349 VAL A C 1
ATOM 2733 O O . VAL A 1 349 ? -12.188 -5.507 -11.497 1.00 95.00 349 VAL A O 1
ATOM 2736 N N . MET A 1 350 ? -13.288 -5.790 -13.448 1.00 93.75 350 MET A N 1
ATOM 2737 C CA . MET A 1 350 ? -14.551 -5.202 -12.992 1.00 93.75 350 MET A CA 1
ATOM 2738 C C . MET A 1 350 ? -15.235 -6.060 -11.932 1.00 93.75 350 MET A C 1
ATOM 2740 O O . MET A 1 350 ? -15.606 -5.542 -10.883 1.00 93.75 350 MET A O 1
ATOM 2744 N N . LYS A 1 351 ? -15.301 -7.381 -12.136 1.00 89.81 351 LYS A N 1
ATOM 2745 C CA . LYS A 1 351 ? -15.823 -8.332 -11.139 1.00 89.81 351 LYS A CA 1
ATOM 2746 C C . LYS A 1 351 ? -15.065 -8.264 -9.819 1.00 89.81 351 LYS A C 1
ATOM 2748 O O . LYS A 1 351 ? -15.653 -8.389 -8.752 1.00 89.81 351 LYS A O 1
ATOM 2753 N N . ALA A 1 352 ? -13.755 -8.032 -9.883 1.00 90.50 352 ALA A N 1
ATOM 2754 C CA . ALA A 1 352 ? -12.916 -7.851 -8.705 1.00 90.50 352 ALA A CA 1
ATOM 2755 C C . ALA A 1 352 ? -12.990 -6.436 -8.093 1.00 90.50 352 ALA A C 1
ATOM 2757 O O . ALA A 1 352 ? -12.264 -6.162 -7.135 1.00 90.50 352 ALA A O 1
ATOM 2758 N N . LYS A 1 353 ? -13.841 -5.545 -8.627 1.00 89.50 353 LYS A N 1
ATOM 2759 C CA . LYS A 1 353 ? -14.032 -4.151 -8.187 1.00 89.50 353 LYS A CA 1
ATOM 2760 C C . LYS A 1 353 ? -12.729 -3.342 -8.198 1.00 89.50 353 LYS A C 1
ATOM 2762 O O . LYS A 1 353 ? -12.417 -2.582 -7.277 1.00 89.50 353 LYS A O 1
ATOM 2767 N N . TYR A 1 354 ? -11.910 -3.568 -9.230 1.00 92.88 354 TYR A N 1
ATOM 2768 C CA . TYR A 1 354 ? -10.628 -2.888 -9.423 1.00 92.88 354 TYR A CA 1
ATOM 2769 C C . TYR A 1 354 ? -10.606 -1.928 -10.619 1.00 92.88 354 TYR A C 1
ATOM 2771 O O . TYR A 1 354 ? -9.552 -1.362 -10.930 1.00 92.88 354 TYR A O 1
ATOM 2779 N N . GLY A 1 355 ? -11.742 -1.659 -11.259 1.00 92.69 355 GLY A N 1
ATOM 2780 C CA . GLY A 1 355 ? -11.838 -0.731 -12.382 1.00 92.69 355 GLY A CA 1
ATOM 2781 C C . GLY A 1 355 ? -11.407 0.690 -12.009 1.00 92.69 355 GLY A C 1
ATOM 2782 O O . GLY A 1 355 ? -10.737 1.366 -12.795 1.00 92.69 355 GLY A O 1
ATOM 2783 N N . VAL A 1 356 ? -11.679 1.139 -10.776 1.00 88.56 356 VAL A N 1
ATOM 2784 C CA . VAL A 1 356 ? -11.222 2.458 -10.289 1.00 88.56 356 VAL A CA 1
ATOM 2785 C C . VAL A 1 356 ? -9.690 2.556 -10.241 1.00 88.56 356 VAL A C 1
ATOM 2787 O O . VAL A 1 356 ? -9.129 3.619 -10.527 1.00 88.56 356 VAL A O 1
ATOM 2790 N N . TYR A 1 357 ? -8.992 1.459 -9.920 1.00 90.31 357 TYR A N 1
ATOM 2791 C CA . TYR A 1 357 ? -7.525 1.421 -9.933 1.00 90.31 357 TYR A CA 1
ATOM 2792 C C . TYR A 1 357 ? -6.987 1.560 -11.359 1.00 90.31 357 TYR A C 1
ATOM 2794 O O . TYR A 1 357 ? -6.042 2.317 -11.576 1.00 90.31 357 TYR A O 1
ATOM 2802 N N . TRP A 1 358 ? -7.633 0.915 -12.333 1.00 95.81 358 TRP A N 1
ATOM 2803 C CA . TRP A 1 358 ? -7.289 1.039 -13.751 1.00 95.81 358 TRP A CA 1
ATOM 2804 C C . TRP A 1 358 ? -7.556 2.435 -14.299 1.00 95.81 358 TRP A C 1
ATOM 2806 O O . TRP A 1 358 ? -6.679 3.022 -14.928 1.00 95.81 358 TRP A O 1
ATOM 2816 N N . ASN A 1 359 ? -8.715 3.019 -13.994 1.00 93.88 359 ASN A N 1
ATOM 2817 C CA . ASN A 1 359 ? -9.029 4.392 -14.382 1.00 93.88 359 ASN A CA 1
ATOM 2818 C C . ASN A 1 359 ? -7.978 5.379 -13.842 1.00 93.88 359 ASN A C 1
ATOM 2820 O O . ASN A 1 359 ? -7.489 6.244 -14.570 1.00 93.88 359 ASN A O 1
ATOM 2824 N N . ARG A 1 360 ? -7.575 5.219 -12.573 1.00 90.81 360 ARG A N 1
ATOM 2825 C CA . ARG A 1 360 ? -6.516 6.038 -11.971 1.00 90.81 360 ARG A CA 1
ATOM 2826 C C . ARG A 1 360 ? -5.165 5.820 -12.645 1.00 90.81 360 ARG A C 1
ATOM 2828 O O . ARG A 1 360 ? -4.483 6.803 -12.910 1.00 90.81 360 ARG A O 1
ATOM 2835 N N . ALA A 1 361 ? -4.784 4.568 -12.890 1.00 95.00 361 ALA A N 1
ATOM 2836 C CA . ALA A 1 361 ? -3.520 4.232 -13.532 1.00 95.00 361 ALA A CA 1
ATOM 2837 C C . ALA A 1 361 ? -3.418 4.875 -14.921 1.00 95.00 361 ALA A C 1
ATOM 2839 O O . ALA A 1 361 ? -2.480 5.628 -15.170 1.00 95.00 361 ALA A O 1
ATOM 2840 N N . LEU A 1 362 ? -4.438 4.684 -15.765 1.00 96.56 362 LEU A N 1
ATOM 2841 C CA . LEU A 1 362 ? -4.492 5.293 -17.094 1.00 96.56 362 LEU A CA 1
ATOM 2842 C C . LEU A 1 362 ? -4.524 6.822 -17.022 1.00 96.56 362 LEU A C 1
ATOM 2844 O O . LEU A 1 362 ? -3.858 7.486 -17.804 1.00 96.56 362 LEU A O 1
ATOM 2848 N N . GLY A 1 363 ? -5.251 7.393 -16.058 1.00 93.81 363 GLY A N 1
ATOM 2849 C CA . GLY A 1 363 ? -5.267 8.838 -15.825 1.00 93.81 363 GLY A CA 1
ATOM 2850 C C . GLY A 1 363 ? -3.928 9.426 -15.365 1.00 93.81 363 GLY A C 1
ATOM 2851 O O . GLY A 1 363 ? -3.780 10.648 -15.387 1.00 93.81 363 GLY A O 1
ATOM 2852 N N . GLY A 1 364 ? -2.980 8.585 -14.941 1.00 91.25 364 GLY A N 1
ATOM 2853 C CA . GLY A 1 364 ? -1.614 8.970 -14.592 1.00 91.25 364 GLY A CA 1
ATOM 2854 C C . GLY A 1 364 ? -0.645 9.002 -15.777 1.00 91.25 364 GLY A C 1
ATOM 2855 O O . GLY A 1 364 ? 0.464 9.506 -15.614 1.00 91.25 364 GLY A O 1
ATOM 2856 N N . ILE A 1 365 ? -1.038 8.497 -16.952 1.00 94.88 365 ILE A N 1
ATOM 2857 C CA . ILE A 1 365 ? -0.199 8.516 -18.157 1.00 94.88 365 ILE A CA 1
ATOM 2858 C C . ILE A 1 365 ? -0.063 9.969 -18.663 1.00 94.88 365 ILE A C 1
ATOM 2860 O O . ILE A 1 365 ? -1.065 10.689 -18.754 1.00 94.88 365 ILE A O 1
ATOM 2864 N N . PRO A 1 366 ? 1.153 10.441 -19.004 1.00 94.06 366 PRO A N 1
ATOM 2865 C CA . PRO A 1 366 ? 1.335 11.744 -19.639 1.00 94.06 366 PRO A CA 1
ATOM 2866 C C . PRO A 1 366 ? 0.523 11.871 -20.936 1.00 94.06 366 PRO A C 1
ATOM 2868 O O . PRO A 1 366 ? 0.420 10.928 -21.718 1.00 94.06 366 PRO A O 1
ATOM 2871 N N . LYS A 1 367 ? -0.055 13.053 -21.193 1.00 94.06 367 LYS A N 1
ATOM 2872 C CA . LYS A 1 367 ? -0.978 13.272 -22.329 1.00 94.06 367 LYS A CA 1
ATOM 2873 C C . LYS A 1 367 ? -0.382 12.898 -23.690 1.00 94.06 367 LYS A C 1
ATOM 2875 O O . LYS A 1 367 ? -1.113 12.449 -24.563 1.00 94.06 367 LYS A O 1
ATOM 2880 N N . ASP A 1 368 ? 0.915 13.110 -23.855 1.00 95.25 368 ASP A N 1
ATOM 2881 C CA . ASP A 1 368 ? 1.714 12.831 -25.048 1.00 95.25 368 ASP A CA 1
ATOM 2882 C C . ASP A 1 368 ? 2.162 11.364 -25.167 1.00 95.25 368 ASP A C 1
ATOM 2884 O O . ASP A 1 368 ? 2.624 10.955 -26.229 1.00 95.25 368 ASP A O 1
ATOM 2888 N N . GLN A 1 369 ? 2.001 10.564 -24.110 1.00 95.94 369 GLN A N 1
ATOM 2889 C CA . GLN A 1 369 ? 2.369 9.145 -24.087 1.00 95.94 369 GLN A CA 1
ATOM 2890 C C . GLN A 1 369 ? 1.164 8.202 -24.198 1.00 95.94 369 GLN A C 1
ATOM 2892 O O . GLN A 1 369 ? 1.336 6.987 -24.290 1.00 95.94 369 GLN A O 1
ATOM 2897 N N . HIS A 1 370 ? -0.056 8.742 -24.227 1.00 97.19 370 HIS A N 1
ATOM 2898 C CA . HIS A 1 370 ? -1.253 7.950 -24.475 1.00 97.19 370 HIS A CA 1
ATOM 2899 C C . HIS A 1 370 ? -1.280 7.383 -25.897 1.00 97.19 370 HIS A C 1
ATOM 2901 O O . HIS A 1 370 ? -1.153 8.104 -26.886 1.00 97.19 370 HIS A O 1
ATOM 2907 N N . THR A 1 371 ? -1.570 6.090 -25.992 1.00 97.19 371 THR A N 1
ATOM 2908 C CA . THR A 1 371 ? -2.086 5.470 -27.217 1.00 97.19 371 THR A CA 1
ATOM 2909 C C . THR A 1 371 ? -3.559 5.854 -27.431 1.00 97.19 371 THR A C 1
ATOM 2911 O O . THR A 1 371 ? -4.254 6.181 -26.459 1.00 97.19 371 THR A O 1
ATOM 2914 N N . PRO A 1 372 ? -4.090 5.771 -28.666 1.00 97.88 372 PRO A N 1
ATOM 2915 C CA . PRO A 1 372 ? -5.528 5.910 -28.902 1.00 97.88 372 PRO A CA 1
ATOM 2916 C C . PRO A 1 372 ? -6.352 4.956 -28.022 1.00 97.88 372 PRO A C 1
ATOM 2918 O O . PRO A 1 372 ? -7.264 5.397 -27.324 1.00 97.88 372 PRO A O 1
ATOM 2921 N N . THR A 1 373 ? -5.946 3.681 -27.948 1.00 98.00 373 THR A N 1
ATOM 2922 C CA . THR A 1 373 ? -6.599 2.638 -27.142 1.00 98.00 373 THR A CA 1
ATOM 2923 C C . THR A 1 373 ? -6.666 3.009 -25.659 1.00 98.00 373 THR A C 1
ATOM 2925 O O . THR A 1 373 ? -7.732 2.935 -25.044 1.00 98.00 373 THR A O 1
ATOM 2928 N N . SER A 1 374 ? -5.550 3.446 -25.064 1.00 97.25 374 SER A N 1
ATOM 2929 C CA . SER A 1 374 ? -5.511 3.835 -23.647 1.00 97.25 374 SER A CA 1
ATOM 2930 C C . SER A 1 374 ? -6.318 5.099 -23.357 1.00 97.25 374 SER A C 1
ATOM 2932 O O . SER A 1 374 ? -6.965 5.181 -22.311 1.00 97.25 374 SER A O 1
ATOM 2934 N N . CYS A 1 375 ? -6.337 6.064 -24.280 1.00 97.12 375 CYS A N 1
ATOM 2935 C CA . CYS A 1 375 ? -7.132 7.280 -24.140 1.00 97.12 375 CYS A CA 1
ATOM 2936 C C . CYS A 1 375 ? -8.636 6.972 -24.159 1.00 97.12 375 CYS A C 1
ATOM 2938 O O . CYS A 1 375 ? -9.377 7.431 -23.283 1.00 97.12 375 CYS A O 1
ATOM 2940 N N . ASP A 1 376 ? -9.078 6.161 -25.120 1.00 97.69 376 ASP A N 1
ATOM 2941 C CA . ASP A 1 376 ? -10.487 5.801 -25.267 1.00 97.69 376 ASP A CA 1
ATOM 2942 C C . ASP A 1 376 ? -10.953 4.887 -24.134 1.00 97.69 376 ASP A C 1
ATOM 2944 O O . ASP A 1 376 ? -12.006 5.137 -23.546 1.00 97.69 376 ASP A O 1
ATOM 2948 N N . THR A 1 377 ? -10.127 3.920 -23.723 1.00 96.94 377 THR A N 1
ATOM 2949 C CA . THR A 1 377 ? -10.442 3.063 -22.571 1.00 96.94 377 THR A CA 1
ATOM 2950 C C . THR A 1 377 ? -10.535 3.877 -21.283 1.00 96.94 377 THR A C 1
ATOM 2952 O O . THR A 1 377 ? -11.468 3.690 -20.510 1.00 96.94 377 THR A O 1
ATOM 2955 N N . MET A 1 378 ? -9.640 4.847 -21.055 1.00 96.31 378 MET A N 1
ATOM 2956 C CA . MET A 1 378 ? -9.744 5.750 -19.902 1.00 96.31 378 MET A CA 1
ATOM 2957 C C . MET A 1 378 ? -11.059 6.545 -19.920 1.00 96.31 378 MET A C 1
ATOM 2959 O O . MET A 1 378 ? -11.696 6.703 -18.878 1.00 96.31 378 MET A O 1
ATOM 2963 N N . ARG A 1 379 ? -11.472 7.079 -21.078 1.00 95.75 379 ARG A N 1
ATOM 2964 C CA . ARG A 1 379 ? -12.747 7.809 -21.207 1.00 95.75 379 ARG A CA 1
ATOM 2965 C C . ARG A 1 379 ? -13.936 6.899 -20.924 1.00 95.75 379 ARG A C 1
ATOM 2967 O O . ARG A 1 379 ? -14.822 7.301 -20.178 1.00 95.75 379 ARG A O 1
ATOM 2974 N N . TRP A 1 380 ? -13.925 5.690 -21.477 1.00 95.62 380 TRP A N 1
ATOM 2975 C CA . TRP A 1 380 ? -14.943 4.677 -21.226 1.00 95.62 380 TRP A CA 1
ATOM 2976 C C . TRP A 1 380 ? -15.020 4.328 -19.736 1.00 95.62 380 TRP A C 1
ATOM 2978 O O . TRP A 1 380 ? -16.072 4.519 -19.134 1.00 95.62 380 TRP A O 1
ATOM 2988 N N . LEU A 1 381 ? -13.901 3.959 -19.100 1.00 93.31 381 LEU A N 1
ATOM 2989 C CA . LEU A 1 381 ? -13.841 3.657 -17.665 1.00 93.31 381 LEU A CA 1
ATOM 2990 C C . LEU A 1 381 ? -14.395 4.801 -16.807 1.00 93.31 381 LEU A C 1
ATOM 2992 O O . LEU A 1 381 ? -15.150 4.553 -15.875 1.00 93.31 381 LEU A O 1
ATOM 2996 N N . LYS A 1 382 ? -14.081 6.063 -17.126 1.00 91.44 382 LYS A N 1
ATOM 2997 C CA . LYS A 1 382 ? -14.635 7.221 -16.400 1.00 91.44 382 LYS A CA 1
ATOM 2998 C C . LYS A 1 382 ? -16.159 7.299 -16.449 1.00 91.44 382 LYS A C 1
ATOM 3000 O O . LYS A 1 382 ? -16.745 7.830 -15.513 1.00 91.44 382 LYS A O 1
ATOM 3005 N N . LEU A 1 383 ? -16.774 6.820 -17.527 1.00 91.31 383 LEU A N 1
ATOM 3006 C CA . LEU A 1 383 ? -18.221 6.847 -17.711 1.00 91.31 383 LEU A CA 1
ATOM 3007 C C . LEU A 1 383 ? -18.909 5.645 -17.065 1.00 91.31 383 LEU A C 1
ATOM 3009 O O . LEU A 1 383 ? -19.997 5.810 -16.526 1.00 91.31 383 LEU A O 1
ATOM 3013 N N . VAL A 1 384 ? -18.295 4.459 -17.125 1.00 90.44 384 VAL A N 1
ATOM 3014 C CA . VAL A 1 384 ? -19.003 3.204 -16.823 1.00 90.44 384 VAL A CA 1
ATOM 3015 C C . VAL A 1 384 ? -18.481 2.434 -15.613 1.00 90.44 384 VAL A C 1
ATOM 3017 O O . VAL A 1 384 ? -19.129 1.481 -15.205 1.00 90.44 384 VAL A O 1
ATOM 3020 N N . VAL A 1 385 ? -17.336 2.800 -15.020 1.00 88.75 385 VAL A N 1
ATOM 3021 C CA . VAL A 1 385 ? -16.710 1.972 -13.969 1.00 88.75 385 VAL A CA 1
ATOM 3022 C C . VAL A 1 385 ? -17.651 1.697 -12.797 1.00 88.75 385 VAL A C 1
ATOM 3024 O O . VAL A 1 385 ? -17.780 0.553 -12.386 1.00 88.75 385 VAL A O 1
ATOM 3027 N N . HIS A 1 386 ? -18.367 2.716 -12.319 1.00 83.88 386 HIS A N 1
ATOM 3028 C CA . HIS A 1 386 ? -19.293 2.558 -11.199 1.00 83.88 386 HIS A CA 1
ATOM 3029 C C . HIS A 1 386 ? -20.500 1.686 -11.558 1.00 83.88 386 HIS A C 1
ATOM 3031 O O . HIS A 1 386 ? -20.848 0.809 -10.782 1.00 83.88 386 HIS A O 1
ATOM 3037 N N . SER A 1 387 ? -21.090 1.859 -12.748 1.00 86.06 387 SER A N 1
ATOM 3038 C CA . SER A 1 387 ? -22.232 1.031 -13.163 1.00 86.06 387 SER A CA 1
ATOM 3039 C C . SER A 1 387 ? -21.835 -0.423 -13.398 1.00 86.06 387 SER A C 1
ATOM 3041 O O . SER A 1 387 ? -22.618 -1.326 -13.147 1.00 86.06 387 SER A O 1
ATOM 3043 N N . LEU A 1 388 ? -20.621 -0.645 -13.902 1.00 85.06 388 LEU A N 1
ATOM 3044 C CA . LEU A 1 388 ? -20.097 -1.971 -14.196 1.00 85.06 388 LEU A CA 1
ATOM 3045 C C . LEU A 1 388 ? -19.709 -2.737 -12.925 1.00 85.06 388 LEU A C 1
ATOM 3047 O O . LEU A 1 388 ? -19.994 -3.922 -12.824 1.00 85.06 388 LEU A O 1
ATOM 3051 N N . GLU A 1 389 ? -19.094 -2.082 -11.941 1.00 81.62 389 GLU A N 1
ATOM 3052 C CA . GLU A 1 389 ? -18.751 -2.735 -10.667 1.00 81.62 389 GLU A CA 1
ATOM 3053 C C . GLU A 1 389 ? -19.991 -3.083 -9.816 1.00 81.62 389 GLU A C 1
ATOM 3055 O O . GLU A 1 389 ? -19.899 -3.926 -8.923 1.00 81.62 389 GLU A O 1
ATOM 3060 N N . GLU A 1 390 ? -21.137 -2.455 -10.097 1.00 78.69 390 GLU A N 1
ATOM 3061 C CA . GLU A 1 390 ? -22.423 -2.699 -9.432 1.00 78.69 390 GLU A CA 1
ATOM 3062 C C . GLU A 1 390 ? -23.308 -3.733 -10.149 1.00 78.69 390 GLU A C 1
ATOM 3064 O O . GLU A 1 390 ? -24.279 -4.196 -9.552 1.00 78.69 390 GLU A O 1
ATOM 3069 N N . ASP A 1 391 ? -23.000 -4.115 -11.396 1.00 78.56 391 ASP A N 1
ATOM 3070 C CA . ASP A 1 391 ? -23.821 -5.049 -12.178 1.00 78.56 391 ASP A CA 1
ATOM 3071 C C . ASP A 1 391 ? -23.488 -6.519 -11.840 1.00 78.56 391 ASP A C 1
ATOM 3073 O O . ASP A 1 391 ? -22.415 -7.011 -12.208 1.00 78.56 391 ASP A O 1
ATOM 3077 N N . PRO A 1 392 ? -24.399 -7.268 -11.186 1.00 63.94 392 PRO A N 1
ATOM 3078 C CA . PRO A 1 392 ? -24.171 -8.670 -10.847 1.00 63.94 392 PRO A CA 1
ATOM 3079 C C . PRO A 1 392 ? -24.191 -9.610 -12.066 1.00 63.94 392 PRO A C 1
ATOM 3081 O O . PRO A 1 392 ? -23.827 -10.777 -11.927 1.00 63.94 392 PRO A O 1
ATOM 3084 N N . CYS A 1 393 ? -24.640 -9.146 -13.239 1.00 66.62 393 CYS A N 1
ATOM 3085 C CA . CYS A 1 393 ? -24.813 -9.970 -14.440 1.00 66.62 393 CYS A CA 1
ATOM 3086 C C . CYS A 1 393 ? -23.621 -9.942 -15.409 1.00 66.62 393 CYS A C 1
ATOM 3088 O O . CYS A 1 393 ? -23.698 -10.578 -16.465 1.00 66.62 393 CYS A O 1
ATOM 3090 N N . MET A 1 394 ? -22.550 -9.206 -15.094 1.00 59.12 394 MET A N 1
ATOM 3091 C CA . MET A 1 394 ? -21.363 -9.137 -15.956 1.00 59.12 394 MET A CA 1
ATOM 3092 C C . MET A 1 394 ? -20.526 -10.415 -15.948 1.00 59.12 394 MET A C 1
ATOM 3094 O O . MET A 1 394 ? -20.691 -11.273 -15.051 1.00 59.12 394 MET A O 1
#

InterPro domains:
  IPR056884 Nephrocystin 3-like, N-terminal [PF24883] (5-103)

Organism: NCBI:txid1411642

Radius of gyration: 23.08 Å; chains: 1; bounding box: 58×41×69 Å

pLDDT: mean 87.58, std 13.08, range [37.81, 98.38]

Sequence (394 aa):
QSKPNQAAVVFHYLKFSDQRRLDPIRIIKSLAAQLATSIATVAECLFQLDAAEVAELYDMECAFETLLRAPLEGITQPVILVIDALDEADPAEQQVEGFKGNVKACGNRTLQLLLRYLVRLPESVRFVFTTRPDAVVGKVQEVLARAFAHSIQILRPEQLRAEVRSGPREEGVMVYHTIVKECASAAVELQQKACPTMQDVYQAYNQIFVASGASHCAAVCTLLEVLLAAQEPLPQSMLQQMGLSALLQQLPGWGVLFFAREHRVYMVHKSLSDWLQAKQLKSSTDSMLKLDVSMGHLRLAEHLAKARSSPSQYALKYLGLHLSASVEYDKCKELLDSMLQDWEFLVHVMKAKYGVYWNRALGGIPKDQHTPTSCDTMRWLKLVVHSLEEDPCM